Protein 3RIQ (pdb70)

Structure (mmCIF, N/CA/C/O backbone):
data_3RIQ
#
_entry.id   3RIQ
#
_cell.length_a   149.132
_cell.length_b   149.132
_cell.length_c   149.132
_cell.angle_alpha   90.00
_cell.angle_beta   90.00
_cell.angle_gamma   90.00
#
_symmetry.space_group_name_H-M   'I 21 3'
#
loop_
_entity.id
_entity.type
_entity.pdbx_description
1 polymer 'Tailspike protein'
2 non-polymer GLYCEROL
3 water water
#
loop_
_atom_site.group_PDB
_atom_site.id
_atom_site.type_symbol
_atom_site.label_atom_id
_atom_site.label_alt_id
_atom_site.label_comp_id
_atom_site.label_asym_id
_atom_site.label_entity_id
_atom_site.label_seq_id
_atom_site.pdbx_PDB_ins_code
_atom_site.Cartn_x
_atom_site.Cartn_y
_atom_site.Cartn_z
_atom_site.occupancy
_atom_site.B_iso_or_equiv
_atom_site.auth_seq_id
_atom_site.auth_comp_id
_atom_site.auth_asym_id
_atom_site.auth_atom_id
_atom_site.pdbx_PDB_model_num
ATOM 1 N N . PHE A 1 3 ? 51.794 -70.394 2.970 1.00 33.97 133 PHE A N 1
ATOM 2 C CA . PHE A 1 3 ? 53.040 -70.853 3.660 1.00 33.05 133 PHE A CA 1
ATOM 3 C C . PHE A 1 3 ? 53.564 -69.797 4.651 1.00 32.72 133 PHE A C 1
ATOM 4 O O . PHE A 1 3 ? 53.695 -68.608 4.319 1.00 33.27 133 PHE A O 1
ATOM 12 N N . ARG A 1 4 ? 53.838 -70.256 5.871 1.00 32.61 134 ARG A N 1
ATOM 13 C CA . ARG A 1 4 ? 54.462 -69.437 6.922 1.00 31.34 134 ARG A CA 1
ATOM 14 C C . ARG A 1 4 ? 55.695 -70.191 7.398 1.00 30.98 134 ARG A C 1
ATOM 15 O O . ARG A 1 4 ? 55.596 -71.377 7.809 1.00 31.37 134 ARG A O 1
ATOM 18 N N . SER A 1 5 ? 56.846 -69.517 7.340 1.00 29.62 135 SER A N 1
ATOM 19 C CA . SER A 1 5 ? 58.122 -70.091 7.817 1.00 29.07 135 SER A CA 1
ATOM 20 C C . SER A 1 5 ? 58.142 -70.099 9.344 1.00 27.70 135 SER A C 1
ATOM 21 O O . SER A 1 5 ? 57.230 -69.556 9.991 1.00 27.00 135 SER A O 1
ATOM 24 N N . GLU A 1 6 ? 59.183 -70.702 9.924 1.00 25.68 136 GLU A N 1
ATOM 25 C CA . GLU A 1 6 ? 59.310 -70.713 11.364 1.00 24.79 136 GLU A CA 1
ATOM 26 C C . GLU A 1 6 ? 59.472 -69.308 11.957 1.00 21.56 136 GLU A C 1
ATOM 27 O O . GLU A 1 6 ? 58.928 -69.018 13.009 1.00 21.48 136 GLU A O 1
ATOM 33 N N . ALA A 1 7 ? 60.196 -68.419 11.279 1.00 19.38 137 ALA A N 1
ATOM 34 C CA . ALA A 1 7 ? 60.304 -67.045 11.787 1.00 16.64 137 ALA A CA 1
ATOM 35 C C . ALA A 1 7 ? 58.929 -66.376 11.810 1.00 16.54 137 ALA A C 1
ATOM 36 O O . ALA A 1 7 ? 58.589 -65.658 12.758 1.00 16.02 137 ALA A O 1
ATOM 38 N N . ASP A 1 8 ? 58.136 -66.632 10.760 1.00 16.31 138 ASP A N 1
ATOM 39 C CA . ASP A 1 8 ? 56.790 -66.065 10.666 1.00 17.51 138 ASP A CA 1
ATOM 40 C C . ASP A 1 8 ? 55.935 -66.438 11.873 1.00 16.72 138 ASP A C 1
ATOM 41 O O . ASP A 1 8 ? 54.999 -65.699 12.243 1.00 18.11 138 ASP A O 1
ATOM 46 N N . LYS A 1 9 ? 56.213 -67.595 12.476 1.00 16.03 139 LYS A N 1
ATOM 47 C CA . LYS A 1 9 ? 55.402 -68.057 13.600 1.00 16.04 139 LYS A CA 1
ATOM 48 C C . LYS A 1 9 ? 55.877 -67.558 14.961 1.00 16.06 139 LYS A C 1
ATOM 49 O O . LYS A 1 9 ? 55.170 -67.720 15.945 1.00 18.07 139 LYS A O 1
ATOM 55 N N . LYS A 1 10 ? 57.053 -66.957 15.033 1.00 14.72 140 LYS A N 1
ATOM 56 C CA . LYS A 1 10 ? 57.555 -66.547 16.340 1.00 14.97 140 LYS A CA 1
ATOM 57 C C . LYS A 1 10 ? 57.743 -65.052 16.534 1.00 13.89 140 LYS A C 1
ATOM 58 O O . LYS A 1 10 ? 57.960 -64.622 17.666 1.00 14.02 140 LYS A O 1
ATOM 64 N N . PHE A 1 11 ? 57.664 -64.267 15.461 1.00 13.62 141 PHE A N 1
ATOM 65 C CA . PHE A 1 11 ? 57.936 -62.816 15.569 1.00 13.02 141 PHE A CA 1
ATOM 66 C C . PHE A 1 11 ? 56.722 -61.964 15.200 1.00 12.66 141 PHE A C 1
ATOM 67 O O . PHE A 1 11 ? 55.870 -62.352 14.368 1.00 13.43 141 PHE A O 1
ATOM 75 N N . LYS A 1 12 ? 56.609 -60.832 15.881 1.00 12.87 142 LYS A N 1
ATOM 76 C CA . LYS A 1 12 ? 55.527 -59.880 15.643 1.00 12.94 142 LYS A CA 1
ATOM 77 C C . LYS A 1 12 ? 55.641 -59.210 14.263 1.00 13.41 142 LYS A C 1
ATOM 78 O O . LYS A 1 12 ? 56.707 -58.734 13.904 1.00 13.75 142 LYS A O 1
ATOM 84 N N . TYR A 1 13 ? 54.549 -59.165 13.503 1.00 12.39 143 TYR A N 1
ATOM 85 C CA . TYR A 1 13 ? 54.528 -58.460 12.220 1.00 12.61 143 TYR A CA 1
ATOM 86 C C . TYR A 1 13 ? 54.420 -56.963 12.388 1.00 12.80 143 TYR A C 1
ATOM 87 O O . TYR A 1 13 ? 53.475 -56.454 13.028 1.00 13.54 143 TYR A O 1
ATOM 96 N N . SER A 1 14 ? 55.392 -56.256 11.805 1.00 12.62 144 SER A N 1
ATOM 97 C CA . SER A 1 14 ? 55.358 -54.802 11.744 1.00 12.45 144 SER A CA 1
ATOM 98 C C . SER A 1 14 ? 56.056 -54.372 10.473 1.00 13.07 144 SER A C 1
ATOM 99 O O . SER A 1 14 ? 57.091 -54.959 10.095 1.00 14.29 144 SER A O 1
ATOM 102 N N . VAL A 1 15 ? 55.480 -53.381 9.809 1.00 13.06 145 VAL A N 1
ATOM 103 C CA . VAL A 1 15 ? 56.175 -52.707 8.723 1.00 13.37 145 VAL A CA 1
ATOM 104 C C . VAL A 1 15 ? 56.465 -51.288 9.155 1.00 13.91 145 VAL A C 1
ATOM 105 O O . VAL A 1 15 ? 55.763 -50.748 10.028 1.00 14.62 145 VAL A O 1
ATOM 109 N N . LYS A 1 16 ? 57.478 -50.670 8.561 1.00 13.67 146 LYS A N 1
ATOM 110 C CA . LYS A 1 16 ? 57.839 -49.305 8.955 1.00 14.04 146 LYS A CA 1
ATOM 111 C C . LYS A 1 16 ? 57.862 -48.385 7.765 1.00 13.83 146 LYS A C 1
ATOM 112 O O . LYS A 1 16 ? 58.320 -48.766 6.670 1.00 13.90 146 LYS A O 1
ATOM 118 N N . LEU A 1 17 ? 57.404 -47.152 7.979 1.00 14.01 147 LEU A N 1
ATOM 119 C CA . LEU A 1 17 ? 57.266 -46.199 6.889 1.00 14.09 147 LEU A CA 1
ATOM 120 C C . LEU A 1 17 ? 58.571 -45.966 6.126 1.00 14.22 147 LEU A C 1
ATOM 121 O O . LEU A 1 17 ? 58.527 -45.760 4.907 1.00 15.69 147 LEU A O 1
ATOM 126 N N . SER A 1 18 ? 59.711 -45.970 6.831 1.00 14.13 148 SER A N 1
ATOM 127 C CA . SER A 1 18 ? 60.992 -45.667 6.180 1.00 13.99 148 SER A CA 1
ATOM 128 C C . SER A 1 18 ? 61.390 -46.696 5.113 1.00 15.34 148 SER A C 1
ATOM 129 O O . SER A 1 18 ? 62.301 -46.424 4.325 1.00 17.36 148 SER A O 1
ATOM 132 N N . ASP A 1 19 ? 60.692 -47.844 5.059 1.00 14.25 149 ASP A N 1
ATOM 133 C CA . ASP A 1 19 ? 60.951 -48.850 4.016 1.00 15.44 149 ASP A CA 1
ATOM 134 C C . ASP A 1 19 ? 60.201 -48.549 2.693 1.00 16.05 149 ASP A C 1
ATOM 135 O O . ASP A 1 19 ? 60.358 -49.283 1.713 1.00 17.08 149 ASP A O 1
ATOM 140 N N . TYR A 1 20 ? 59.375 -47.500 2.682 1.00 17.23 150 TYR A N 1
ATOM 141 C CA . TYR A 1 20 ? 58.485 -47.180 1.531 1.00 16.75 150 TYR A CA 1
ATOM 142 C C . TYR A 1 20 ? 58.587 -45.713 1.125 1.00 18.60 150 TYR A C 1
ATOM 143 O O . TYR A 1 20 ? 59.060 -44.866 1.896 1.00 19.82 150 TYR A O 1
ATOM 152 N N . MET A 1 21 ? 58.086 -45.410 -0.068 1.00 18.48 151 MET A N 1
ATOM 153 C CA . MET A 1 21 ? 58.014 -44.008 -0.490 1.00 20.06 151 MET A CA 1
ATOM 154 C C . MET A 1 21 ? 56.769 -43.314 0.041 1.00 18.84 151 MET A C 1
ATOM 155 O O . MET A 1 21 ? 56.808 -42.120 0.353 1.00 20.73 151 MET A O 1
ATOM 160 N N . THR A 1 22 ? 55.663 -44.054 0.153 1.00 17.23 152 THR A N 1
ATOM 161 C CA . THR A 1 22 ? 54.375 -43.446 0.524 1.00 15.81 152 THR A CA 1
ATOM 162 C C . THR A 1 22 ? 53.756 -44.189 1.701 1.00 15.04 152 THR A C 1
ATOM 163 O O . THR A 1 22 ? 54.033 -45.384 1.932 1.00 15.24 152 THR A O 1
ATOM 167 N N . LEU A 1 23 ? 52.837 -43.506 2.378 1.00 15.78 153 LEU A N 1
ATOM 168 C CA . LEU A 1 23 ? 52.050 -44.112 3.430 1.00 15.18 153 LEU A CA 1
ATOM 169 C C . LEU A 1 23 ? 51.134 -45.221 2.889 1.00 15.30 153 LEU A C 1
ATOM 170 O O . LEU A 1 23 ? 50.967 -46.258 3.541 1.00 14.21 153 LEU A O 1
ATOM 175 N N . GLN A 1 24 ? 50.606 -45.045 1.680 1.00 14.79 154 GLN A N 1
ATOM 176 C CA . GLN A 1 24 ? 49.808 -46.110 1.056 1.00 14.30 154 GLN A CA 1
ATOM 177 C C . GLN A 1 24 ? 50.637 -47.386 0.845 1.00 14.88 154 GLN A C 1
ATOM 178 O O . GLN A 1 24 ? 50.174 -48.498 1.159 1.00 14.22 154 GLN A O 1
ATOM 184 N N . GLU A 1 25 ? 51.869 -47.247 0.362 1.00 15.31 155 GLU A N 1
ATOM 185 C CA . GLU A 1 25 ? 52.698 -48.456 0.182 1.00 15.97 155 GLU A CA 1
ATOM 186 C C . GLU A 1 25 ? 52.923 -49.183 1.513 1.00 15.33 155 GLU A C 1
ATOM 187 O O . GLU A 1 25 ? 52.867 -50.414 1.587 1.00 15.13 155 GLU A O 1
ATOM 193 N N . ALA A 1 26 ? 53.136 -48.414 2.580 1.00 15.34 156 ALA A N 1
ATOM 194 C CA . ALA A 1 26 ? 53.323 -48.992 3.915 1.00 14.13 156 ALA A CA 1
ATOM 195 C C . ALA A 1 26 ? 52.022 -49.669 4.410 1.00 14.88 156 ALA A C 1
ATOM 196 O O . ALA A 1 26 ? 52.059 -50.790 4.929 1.00 13.45 156 ALA A O 1
ATOM 198 N N . ALA A 1 27 ? 50.879 -49.002 4.201 1.00 14.34 157 ALA A N 1
ATOM 199 C CA . ALA A 1 27 ? 49.589 -49.551 4.602 1.00 14.25 157 ALA A CA 1
ATOM 200 C C . ALA A 1 27 ? 49.281 -50.846 3.861 1.00 14.55 157 ALA A C 1
ATOM 201 O O . ALA A 1 27 ? 48.768 -51.794 4.477 1.00 14.70 157 ALA A O 1
ATOM 203 N N . THR A 1 28 ? 49.564 -50.878 2.545 1.00 13.58 158 THR A N 1
ATOM 204 C CA . THR A 1 28 ? 49.369 -52.094 1.745 1.00 14.91 158 THR A CA 1
ATOM 205 C C . THR A 1 28 ? 50.180 -53.265 2.299 1.00 14.53 158 THR A C 1
ATOM 206 O O . THR A 1 28 ? 49.654 -54.412 2.400 1.00 15.80 158 THR A O 1
ATOM 210 N N . ALA A 1 29 ? 51.427 -53.003 2.687 1.00 14.39 159 ALA A N 1
ATOM 211 C CA . ALA A 1 29 ? 52.317 -54.056 3.182 1.00 14.31 159 ALA A CA 1
ATOM 212 C C . ALA A 1 29 ? 51.923 -54.518 4.594 1.00 13.88 159 ALA A C 1
ATOM 213 O O . ALA A 1 29 ? 52.220 -55.643 4.969 1.00 15.19 159 ALA A O 1
ATOM 215 N N . ALA A 1 30 ? 51.275 -53.642 5.368 1.00 14.43 160 ALA A N 1
ATOM 216 C CA . ALA A 1 30 ? 50.990 -53.919 6.783 1.00 13.76 160 ALA A CA 1
ATOM 217 C C . ALA A 1 30 ? 50.062 -55.094 7.002 1.00 14.50 160 ALA A C 1
ATOM 218 O O . ALA A 1 30 ? 49.161 -55.350 6.210 1.00 14.62 160 ALA A O 1
ATOM 220 N N . VAL A 1 31 ? 50.311 -55.832 8.079 1.00 13.46 161 VAL A N 1
ATOM 221 C CA . VAL A 1 31 ? 49.474 -56.963 8.501 1.00 14.75 161 VAL A CA 1
ATOM 222 C C . VAL A 1 31 ? 48.913 -56.768 9.910 1.00 15.32 161 VAL A C 1
ATOM 223 O O . VAL A 1 31 ? 47.716 -56.977 10.173 1.00 16.43 161 VAL A O 1
ATOM 227 N N . ASP A 1 32 ? 49.790 -56.380 10.819 1.00 13.71 162 ASP A N 1
ATOM 228 C CA . ASP A 1 32 ? 49.444 -56.255 12.255 1.00 14.37 162 ASP A CA 1
ATOM 229 C C . ASP A 1 32 ? 49.795 -54.822 12.685 1.00 14.24 162 ASP A C 1
ATOM 230 O O . ASP A 1 32 ? 48.914 -54.020 12.965 1.00 14.67 162 ASP A O 1
ATOM 235 N N . SER A 1 33 ? 51.090 -54.512 12.727 1.00 14.03 163 SER A N 1
ATOM 236 C CA A SER A 1 33 ? 51.531 -53.180 13.128 0.50 14.13 163 SER A CA 1
ATOM 237 C CA B SER A 1 33 ? 51.576 -53.192 13.146 0.50 13.86 163 SER A CA 1
ATOM 238 C C . SER A 1 33 ? 52.158 -52.372 11.992 1.00 13.63 163 SER A C 1
ATOM 239 O O . SER A 1 33 ? 52.711 -52.932 11.048 1.00 13.03 163 SER A O 1
ATOM 244 N N . LEU A 1 34 ? 52.047 -51.048 12.101 1.00 12.25 164 LEU A N 1
ATOM 245 C CA . LEU A 1 34 ? 52.565 -50.091 11.132 1.00 12.38 164 LEU A CA 1
ATOM 246 C C . LEU A 1 34 ? 53.287 -49.035 11.948 1.00 12.74 164 LEU A C 1
ATOM 247 O O . LEU A 1 34 ? 52.649 -48.335 12.742 1.00 13.34 164 LEU A O 1
ATOM 252 N N . LEU A 1 35 ? 54.605 -48.960 11.803 1.00 13.04 165 LEU A N 1
ATOM 253 C CA . LEU A 1 35 ? 55.419 -48.008 12.568 1.00 12.68 165 LEU A CA 1
ATOM 254 C C . LEU A 1 35 ? 55.704 -46.758 11.741 1.00 13.61 165 LEU A C 1
ATOM 255 O O . LEU A 1 35 ? 56.241 -46.863 10.639 1.00 13.54 165 LEU A O 1
ATOM 260 N N . ILE A 1 36 ? 55.343 -45.589 12.265 1.00 12.82 166 ILE A N 1
ATOM 261 C CA . ILE A 1 36 ? 55.686 -44.311 11.585 1.00 13.20 166 ILE A CA 1
ATOM 262 C C . ILE A 1 36 ? 57.009 -43.858 12.203 1.00 13.97 166 ILE A C 1
ATOM 263 O O . ILE A 1 36 ? 57.025 -43.185 13.234 1.00 14.49 166 ILE A O 1
ATOM 268 N N . ASP A 1 37 ? 58.125 -44.269 11.577 1.00 14.31 167 ASP A N 1
ATOM 269 C CA . ASP A 1 37 ? 59.457 -44.041 12.158 1.00 15.18 167 ASP A CA 1
ATOM 270 C C . ASP A 1 37 ? 60.192 -42.822 11.595 1.00 15.49 167 ASP A C 1
ATOM 271 O O . ASP A 1 37 ? 61.269 -42.513 12.071 1.00 19.06 167 ASP A O 1
ATOM 276 N N . ILE A 1 38 ? 59.624 -42.156 10.591 1.00 15.08 168 ILE A N 1
ATOM 277 C CA A ILE A 1 38 ? 60.221 -40.947 10.020 0.50 15.60 168 ILE A CA 1
ATOM 278 C CA B ILE A 1 38 ? 60.221 -40.988 9.921 0.50 15.06 168 ILE A CA 1
ATOM 279 C C . ILE A 1 38 ? 59.090 -39.994 9.671 1.00 14.99 168 ILE A C 1
ATOM 280 O O . ILE A 1 38 ? 57.950 -40.413 9.430 1.00 15.41 168 ILE A O 1
ATOM 289 N N . ASP A 1 39 ? 59.387 -38.694 9.709 1.00 14.36 169 ASP A N 1
ATOM 290 C CA . ASP A 1 39 ? 58.358 -37.693 9.395 1.00 14.43 169 ASP A CA 1
ATOM 291 C C . ASP A 1 39 ? 57.854 -37.930 7.956 1.00 15.18 169 ASP A C 1
ATOM 292 O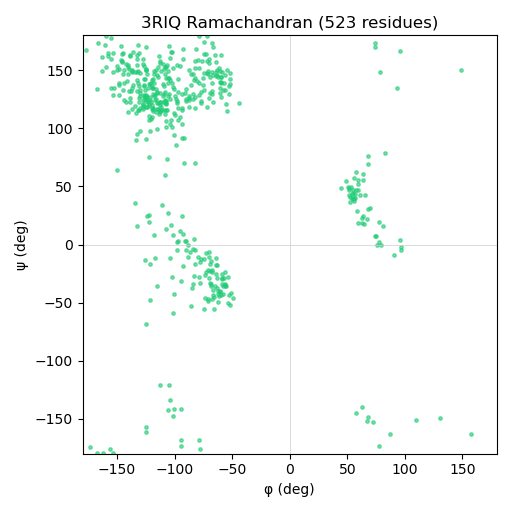 O . ASP A 1 39 ? 58.626 -38.323 7.066 1.00 15.75 169 ASP A O 1
ATOM 297 N N . TYR A 1 40 ? 56.567 -37.700 7.743 1.00 14.27 170 TYR A N 1
ATOM 298 C CA . TYR A 1 40 ? 55.940 -37.955 6.468 1.00 14.17 170 TYR A CA 1
ATOM 299 C C . TYR A 1 40 ? 55.299 -36.685 5.939 1.00 13.48 170 TYR A C 1
ATOM 300 O O . TYR A 1 40 ? 54.425 -36.101 6.590 1.00 14.30 170 TYR A O 1
ATOM 309 N N . ASN A 1 41 ? 55.741 -36.265 4.756 1.00 14.20 171 ASN A N 1
ATOM 310 C CA . ASN A 1 41 ? 55.214 -35.076 4.098 1.00 14.73 171 ASN A CA 1
ATOM 311 C C . ASN A 1 41 ? 54.097 -35.467 3.153 1.00 14.52 171 ASN A C 1
ATOM 312 O O . ASN A 1 41 ? 54.351 -36.019 2.051 1.00 15.86 171 ASN A O 1
ATOM 317 N N . PHE A 1 42 ? 52.856 -35.216 3.589 1.00 13.81 172 PHE A N 1
ATOM 318 C CA . PHE A 1 42 ? 51.679 -35.565 2.769 1.00 13.89 172 PHE A CA 1
ATOM 319 C C . PHE A 1 42 ? 51.244 -34.420 1.904 1.00 14.80 172 PHE A C 1
ATOM 320 O O . PHE A 1 42 ? 51.583 -33.251 2.177 1.00 15.16 172 PHE A O 1
ATOM 328 N N . ILE A 1 43 ? 50.500 -34.765 0.857 1.00 14.82 173 ILE A N 1
ATOM 329 C CA . ILE A 1 43 ? 49.988 -33.758 -0.091 1.00 13.68 173 ILE A CA 1
ATOM 330 C C . ILE A 1 43 ? 48.502 -33.579 0.194 1.00 14.20 173 ILE A C 1
ATOM 331 O O . ILE A 1 43 ? 47.838 -34.552 0.539 1.00 13.81 173 ILE A O 1
ATOM 336 N N . ASP A 1 44 ? 48.001 -32.350 0.071 1.00 14.44 174 ASP A N 1
ATOM 337 C CA . ASP A 1 44 ? 46.585 -32.072 0.306 1.00 13.69 174 ASP A CA 1
ATOM 338 C C . ASP A 1 44 ? 45.690 -32.961 -0.567 1.00 13.84 174 ASP A C 1
ATOM 339 O O . ASP A 1 44 ? 45.809 -32.955 -1.812 1.00 14.93 174 ASP A O 1
ATOM 344 N N . GLY A 1 45 ? 44.829 -33.756 0.081 1.00 13.69 175 GLY A N 1
ATOM 345 C CA . GLY A 1 45 ? 43.930 -34.638 -0.624 1.00 13.93 175 GLY A CA 1
ATOM 346 C C . GLY A 1 45 ? 44.436 -36.062 -0.738 1.00 13.82 175 GLY A C 1
ATOM 347 O O . GLY A 1 45 ? 43.739 -36.920 -1.283 1.00 14.86 175 GLY A O 1
ATOM 348 N N . GLU A 1 46 ? 45.643 -36.313 -0.234 1.00 13.75 176 GLU A N 1
ATOM 349 C CA . GLU A 1 46 ? 46.212 -37.660 -0.231 1.00 13.50 176 GLU A CA 1
ATOM 350 C C . GLU A 1 46 ? 45.266 -38.620 0.489 1.00 13.93 176 GLU A C 1
ATOM 351 O O . GLU A 1 46 ? 44.588 -38.242 1.458 1.00 13.66 176 GLU A O 1
ATOM 357 N N . ALA A 1 47 ? 45.214 -39.861 0.022 1.00 13.67 177 ALA A N 1
ATOM 358 C CA . ALA A 1 47 ? 44.369 -40.860 0.652 1.00 14.45 177 ALA A CA 1
ATOM 359 C C . ALA A 1 47 ? 45.182 -42.121 0.922 1.00 15.80 177 ALA A C 1
ATOM 360 O O . ALA A 1 47 ? 46.110 -42.487 0.154 1.00 18.80 177 ALA A O 1
ATOM 362 N N . VAL A 1 48 ? 44.831 -42.793 2.006 1.00 14.50 178 VAL A N 1
ATOM 363 C CA . VAL A 1 48 ? 45.448 -44.061 2.415 1.00 14.56 178 VAL A CA 1
ATOM 364 C C . VAL A 1 48 ? 44.323 -45.054 2.640 1.00 13.94 178 VAL A C 1
ATOM 365 O O . VAL A 1 48 ? 43.413 -44.806 3.469 1.00 13.75 178 VAL A O 1
ATOM 369 N N . ASP A 1 49 ? 44.377 -46.154 1.882 1.00 14.01 179 ASP A N 1
ATOM 370 C CA . ASP A 1 49 ? 43.394 -47.227 1.979 1.00 14.59 179 ASP A CA 1
ATOM 371 C C . ASP A 1 49 ? 43.997 -48.361 2.814 1.00 14.39 179 ASP A C 1
ATOM 372 O O . ASP A 1 49 ? 44.976 -48.982 2.394 1.00 14.85 179 ASP A O 1
ATOM 377 N N . PHE A 1 50 ? 43.427 -48.596 4.003 1.00 13.27 180 PHE A N 1
ATOM 378 C CA . PHE A 1 50 ? 43.960 -49.603 4.942 1.00 13.17 180 PHE A CA 1
ATOM 379 C C . PHE A 1 50 ? 43.371 -50.989 4.759 1.00 13.67 180 PHE A C 1
ATOM 380 O O . PHE A 1 50 ? 43.652 -51.901 5.552 1.00 14.33 180 PHE A O 1
ATOM 388 N N . GLY A 1 51 ? 42.510 -51.146 3.757 1.00 14.17 181 GLY A N 1
ATOM 389 C CA . GLY A 1 51 ? 42.033 -52.460 3.330 1.00 14.99 181 GLY A CA 1
ATOM 390 C C . GLY A 1 51 ? 41.216 -53.239 4.354 1.00 14.35 181 GLY A C 1
ATOM 391 O O . GLY A 1 51 ? 41.144 -54.468 4.279 1.00 16.30 181 GLY A O 1
ATOM 392 N N . GLY A 1 52 ? 40.591 -52.531 5.299 1.00 14.23 182 GLY A N 1
ATOM 393 C CA . GLY A 1 52 ? 39.811 -53.158 6.352 1.00 15.04 182 GLY A CA 1
ATOM 394 C C . GLY A 1 52 ? 40.639 -53.805 7.423 1.00 14.37 182 GLY A C 1
ATOM 395 O O . GLY A 1 52 ? 40.098 -54.487 8.283 1.00 15.65 182 GLY A O 1
ATOM 396 N N . LYS A 1 53 ? 41.953 -53.604 7.384 1.00 13.92 183 LYS A N 1
ATOM 397 C CA . LYS A 1 53 ? 42.833 -54.296 8.340 1.00 13.67 183 LYS A CA 1
ATOM 398 C C . LYS A 1 53 ? 42.728 -53.695 9.739 1.00 13.62 183 LYS A C 1
ATOM 399 O O . LYS A 1 53 ? 42.522 -52.476 9.912 1.00 14.66 183 LYS A O 1
ATOM 405 N N . VAL A 1 54 ? 42.889 -54.557 10.734 1.00 13.36 184 VAL A N 1
ATOM 406 C CA . VAL A 1 54 ? 42.849 -54.173 12.152 1.00 13.35 184 VAL A CA 1
ATOM 407 C C . VAL A 1 54 ? 44.288 -53.863 12.571 1.00 13.04 184 VAL A C 1
ATOM 408 O O . VAL A 1 54 ? 45.059 -54.768 12.962 1.00 13.94 184 VAL A O 1
ATOM 412 N N . LEU A 1 55 ? 44.664 -52.592 12.438 1.00 12.59 185 LEU A N 1
ATOM 413 C CA . LEU A 1 55 ? 46.073 -52.216 12.596 1.00 12.84 185 LEU A CA 1
ATOM 414 C C . LEU A 1 55 ? 46.377 -51.519 13.889 1.00 12.46 185 LEU A C 1
ATOM 415 O O . LEU A 1 55 ? 45.525 -50.841 14.463 1.00 13.71 185 LEU A O 1
ATOM 420 N N . THR A 1 56 ? 47.603 -51.723 14.365 1.00 13.16 186 THR A N 1
ATOM 421 C CA . THR A 1 56 ? 48.183 -50.877 15.398 1.00 13.16 186 THR A CA 1
ATOM 422 C C . THR A 1 56 ? 49.088 -49.897 14.691 1.00 12.42 186 THR A C 1
ATOM 423 O O . THR A 1 56 ? 50.091 -50.312 14.099 1.00 14.03 186 THR A O 1
ATOM 427 N N . ILE A 1 57 ? 48.723 -48.610 14.679 1.00 11.76 187 ILE A N 1
ATOM 428 C CA . ILE A 1 57 ? 49.531 -47.595 13.965 1.00 11.92 187 ILE A CA 1
ATOM 429 C C . ILE A 1 57 ? 50.348 -46.841 15.018 1.00 11.85 187 ILE A C 1
ATOM 430 O O . ILE A 1 57 ? 49.806 -46.004 15.775 1.00 13.36 187 ILE A O 1
ATOM 435 N N . GLU A 1 58 ? 51.624 -47.201 15.124 1.00 12.27 188 GLU A N 1
ATOM 436 C CA . GLU A 1 58 ? 52.475 -46.709 16.208 1.00 12.75 188 GLU A CA 1
ATOM 437 C C . GLU A 1 58 ? 53.240 -45.501 15.699 1.00 12.28 188 GLU A C 1
ATOM 438 O O . GLU A 1 58 ? 54.104 -45.642 14.830 1.00 12.61 188 GLU A O 1
ATOM 444 N N . CYS A 1 59 ? 52.920 -44.299 16.181 1.00 11.64 189 CYS A N 1
ATOM 445 C CA . CYS A 1 59 ? 53.539 -43.088 15.598 1.00 12.82 189 CYS A CA 1
ATOM 446 C C . CYS A 1 59 ? 54.726 -42.609 16.417 1.00 12.77 189 CYS A C 1
ATOM 447 O O . CYS A 1 59 ? 54.609 -42.335 17.641 1.00 13.76 189 CYS A O 1
ATOM 450 N N . LYS A 1 60 ? 55.886 -42.543 15.757 1.00 13.11 190 LYS A N 1
ATOM 451 C CA . 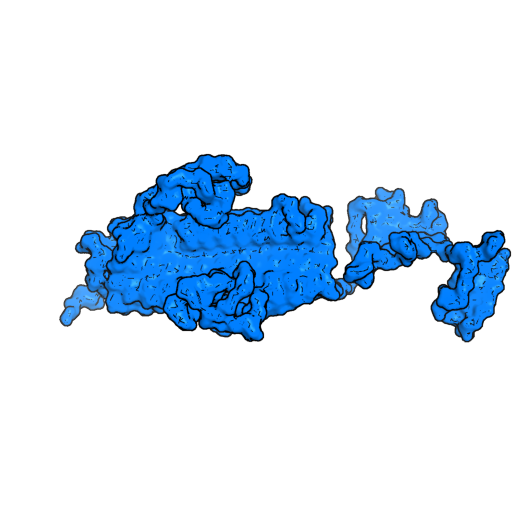LYS A 1 60 ? 57.108 -42.029 16.397 1.00 12.91 190 LYS A CA 1
ATOM 452 C C . LYS A 1 60 ? 57.695 -40.881 15.592 1.00 13.87 190 LYS A C 1
ATOM 453 O O . LYS A 1 60 ? 58.899 -40.597 15.687 1.00 16.47 190 LYS A O 1
ATOM 459 N N . ALA A 1 61 ? 56.837 -40.216 14.828 1.00 13.37 191 ALA A N 1
ATOM 460 C CA . ALA A 1 61 ? 57.229 -39.088 13.979 1.00 13.24 191 ALA A CA 1
ATOM 461 C C . ALA A 1 61 ? 55.944 -38.403 13.528 1.00 13.28 191 ALA A C 1
ATOM 462 O O . ALA A 1 61 ? 54.863 -38.832 13.948 1.00 15.15 191 ALA A O 1
ATOM 464 N N . LYS A 1 62 ? 56.030 -37.340 12.726 1.00 12.85 192 LYS A N 1
ATOM 465 C CA . LYS A 1 62 ? 54.878 -36.494 12.436 1.00 13.26 192 LYS A CA 1
ATOM 466 C C . LYS A 1 62 ? 54.355 -36.670 11.031 1.00 13.05 192 LYS A C 1
ATOM 467 O O . LYS A 1 62 ? 55.120 -37.009 10.121 1.00 14.49 192 LYS A O 1
ATOM 473 N N . PHE A 1 63 ? 53.056 -36.410 10.858 1.00 11.72 193 PHE A N 1
ATOM 474 C CA . PHE A 1 63 ? 52.469 -36.188 9.530 1.00 11.71 193 PHE A CA 1
ATOM 475 C C . PHE A 1 63 ? 52.448 -34.681 9.239 1.00 12.05 193 PHE A C 1
ATOM 476 O O . PHE A 1 63 ? 51.758 -33.921 9.949 1.00 14.06 193 PHE A O 1
ATOM 484 N N . ILE A 1 64 ? 53.173 -34.259 8.200 1.00 12.70 194 ILE A N 1
ATOM 485 C CA . ILE A 1 64 ? 53.391 -32.848 7.917 1.00 13.33 194 ILE A CA 1
ATOM 486 C C . ILE A 1 64 ? 52.769 -32.458 6.592 1.00 12.48 194 ILE A C 1
ATOM 487 O O . ILE A 1 64 ? 53.048 -33.095 5.578 1.00 13.63 194 ILE A O 1
ATOM 492 N N . GLY A 1 65 ? 51.908 -31.441 6.568 1.00 12.90 195 GLY A N 1
ATOM 493 C CA . GLY A 1 65 ? 51.299 -31.027 5.303 1.00 13.71 195 GLY A CA 1
ATOM 494 C C . GLY A 1 65 ? 50.429 -29.817 5.505 1.00 14.10 195 GLY A C 1
ATOM 495 O O . GLY A 1 65 ? 50.104 -29.476 6.632 1.00 15.20 195 GLY A O 1
ATOM 496 N N . ASP A 1 66 ? 50.040 -29.193 4.390 1.00 14.26 196 ASP A N 1
ATOM 497 C CA . ASP A 1 66 ? 48.971 -28.199 4.380 1.00 15.92 196 ASP A CA 1
ATOM 498 C C . ASP A 1 66 ? 47.761 -28.836 3.718 1.00 15.90 196 ASP A C 1
ATOM 499 O O . ASP A 1 66 ? 47.847 -29.274 2.562 1.00 20.64 196 ASP A O 1
ATOM 504 N N . GLY A 1 67 ? 46.640 -28.899 4.413 1.00 15.00 197 GLY A N 1
ATOM 505 C CA . GLY A 1 67 ? 45.443 -29.527 3.876 1.00 14.28 197 GLY A CA 1
ATOM 506 C C . GLY A 1 67 ? 45.124 -30.854 4.578 1.00 13.45 197 GLY A C 1
ATOM 507 O O . GLY A 1 67 ? 45.448 -31.053 5.753 1.00 14.21 197 GLY A O 1
ATOM 508 N N . VAL A 1 68 ? 44.477 -31.760 3.840 1.00 13.02 198 VAL A N 1
ATOM 509 C CA . VAL A 1 68 ? 43.897 -32.959 4.427 1.00 13.51 198 VAL A CA 1
ATOM 510 C C . VAL A 1 68 ? 44.635 -34.243 4.033 1.00 13.42 198 VAL A C 1
ATOM 511 O O . VAL A 1 68 ? 45.001 -34.434 2.864 1.00 13.94 198 VAL A O 1
ATOM 515 N N . LEU A 1 69 ? 44.817 -35.125 5.010 1.00 12.83 199 LEU A N 1
ATOM 516 C CA . LEU A 1 69 ? 45.292 -36.505 4.766 1.00 12.75 199 LEU A CA 1
ATOM 517 C C . LEU A 1 69 ? 44.103 -37.434 5.112 1.00 12.92 199 LEU A C 1
ATOM 518 O O . LEU A 1 69 ? 43.655 -37.478 6.271 1.00 13.82 199 LEU A O 1
ATOM 523 N N . ASN A 1 70 ? 43.570 -38.149 4.121 1.00 12.29 200 ASN A N 1
ATOM 524 C CA . ASN A 1 70 ? 42.401 -39.062 4.318 1.00 12.23 200 ASN A CA 1
ATOM 525 C C . ASN A 1 70 ? 42.836 -40.471 4.658 1.00 12.30 200 ASN A C 1
ATOM 526 O O . ASN A 1 70 ? 43.690 -41.068 3.965 1.00 12.87 200 ASN A O 1
ATOM 531 N N . TRP A 1 71 ? 42.246 -41.025 5.717 1.00 12.19 201 TRP A N 1
ATOM 532 C CA . TRP A 1 71 ? 42.454 -42.420 6.102 1.00 12.23 201 TRP A CA 1
ATOM 533 C C . TRP A 1 71 ? 41.155 -43.177 5.910 1.00 12.64 201 TRP A C 1
ATOM 534 O O . TRP A 1 71 ? 40.144 -42.919 6.606 1.00 13.84 201 TRP A O 1
ATOM 545 N N . ASN A 1 72 ? 41.191 -44.131 4.977 1.00 12.80 202 ASN A N 1
ATOM 546 C CA . ASN A 1 72 ? 39.980 -44.851 4.525 1.00 12.58 202 ASN A CA 1
ATOM 547 C C . ASN A 1 72 ? 40.108 -46.335 4.827 1.00 13.42 202 ASN A C 1
ATOM 548 O O . ASN A 1 72 ? 41.211 -46.876 4.856 1.00 13.77 202 ASN A O 1
ATOM 553 N N . ASN A 1 73 ? 38.981 -46.981 5.071 1.00 12.65 203 ASN A N 1
ATOM 554 C CA . ASN A 1 73 ? 38.922 -48.424 5.329 1.00 13.49 203 ASN A CA 1
ATOM 555 C C . ASN A 1 73 ? 39.820 -48.904 6.464 1.00 13.73 203 ASN A C 1
ATOM 556 O O . ASN A 1 73 ? 40.381 -49.983 6.404 1.00 14.91 203 ASN A O 1
ATOM 561 N N . LEU A 1 74 ? 39.905 -48.130 7.528 1.00 13.31 204 LEU A N 1
ATOM 562 C CA . LEU A 1 74 ? 40.650 -48.594 8.677 1.00 13.50 204 LEU A CA 1
ATOM 563 C C . LEU A 1 74 ? 39.771 -49.561 9.420 1.00 13.47 204 LEU A C 1
ATOM 564 O O . LEU A 1 74 ? 38.614 -49.239 9.695 1.00 14.42 204 LEU A O 1
ATOM 569 N N . GLY A 1 75 ? 40.278 -50.751 9.732 1.00 13.00 205 GLY A N 1
ATOM 570 C CA . GLY A 1 75 ? 39.436 -51.816 10.293 1.00 13.58 205 GLY A CA 1
ATOM 571 C C . GLY A 1 75 ? 38.959 -51.529 11.711 1.00 14.02 205 GLY A C 1
ATOM 572 O O . GLY A 1 75 ? 39.698 -50.973 12.512 1.00 13.31 205 GLY A O 1
ATOM 573 N N . SER A 1 76 ? 37.733 -51.947 12.023 1.00 13.71 206 SER A N 1
ATOM 574 C CA . SER A 1 76 ? 37.200 -51.822 13.392 1.00 14.34 206 SER A CA 1
ATOM 575 C C . SER A 1 76 ? 38.101 -52.519 14.415 1.00 13.68 206 SER A C 1
ATOM 576 O O . SER A 1 76 ? 38.560 -53.656 14.184 1.00 14.47 206 SER A O 1
ATOM 579 N N . GLY A 1 77 ? 38.396 -51.811 15.520 1.00 14.24 207 GLY A N 1
ATOM 580 C CA . GLY A 1 77 ? 39.302 -52.345 16.527 1.00 13.79 207 GLY A CA 1
ATOM 581 C C . GLY A 1 77 ? 40.744 -51.860 16.386 1.00 12.90 207 GLY A C 1
ATOM 582 O O . GLY A 1 77 ? 41.590 -52.211 17.221 1.00 14.04 207 GLY A O 1
ATOM 583 N N . SER A 1 78 ? 41.050 -51.091 15.331 1.00 12.52 208 SER A N 1
ATOM 584 C CA . SER A 1 78 ? 42.389 -50.481 15.176 1.00 11.78 208 SER A CA 1
ATOM 585 C C . SER A 1 78 ? 42.676 -49.471 16.296 1.00 11.54 208 SER A C 1
ATOM 586 O O . SER A 1 78 ? 41.751 -48.944 16.963 1.00 12.34 208 SER A O 1
ATOM 589 N N . LYS A 1 79 ? 43.965 -49.245 16.525 1.00 12.41 209 LYS A N 1
ATOM 590 C CA . LYS A 1 79 ? 44.415 -48.240 17.475 1.00 11.61 209 LYS A CA 1
ATOM 591 C C . LYS A 1 79 ? 45.484 -47.374 16.836 1.00 11.99 209 LYS A C 1
ATOM 592 O O . LYS A 1 79 ? 46.347 -47.910 16.119 1.00 12.59 209 LYS A O 1
ATOM 598 N N . VAL A 1 80 ? 45.432 -46.065 17.086 1.00 10.64 210 VAL A N 1
ATOM 599 C CA . VAL A 1 80 ? 46.393 -45.118 16.530 1.00 11.18 210 VAL A CA 1
ATOM 600 C C . VAL A 1 80 ? 47.091 -44.440 17.706 1.00 10.52 210 VAL A C 1
ATOM 601 O O . VAL A 1 80 ? 46.446 -43.760 18.551 1.00 11.48 210 VAL A O 1
ATOM 605 N N . ILE A 1 81 ? 48.400 -44.662 17.803 1.00 11.77 211 ILE A N 1
ATOM 606 C CA . ILE A 1 81 ? 49.154 -44.337 19.023 1.00 11.41 211 ILE A CA 1
ATOM 607 C C . ILE A 1 81 ? 50.045 -43.119 18.794 1.00 12.01 211 ILE A C 1
ATOM 608 O O . ILE A 1 81 ? 50.959 -43.132 17.952 1.00 11.86 211 ILE A O 1
ATOM 613 N N . SER A 1 82 ? 49.731 -42.058 19.526 1.00 11.15 212 SER A N 1
ATOM 614 C CA . SER A 1 82 ? 50.478 -40.795 19.505 1.00 11.53 212 SER A CA 1
ATOM 615 C C . SER A 1 82 ? 50.723 -40.185 18.123 1.00 11.30 212 SER A C 1
ATOM 616 O O . SER A 1 82 ? 51.811 -39.728 17.848 1.00 12.01 212 SER A O 1
ATOM 619 N N . PRO A 1 83 ? 49.699 -40.075 17.289 1.00 10.91 213 PRO A N 1
ATOM 620 C CA . PRO A 1 83 ? 49.930 -39.351 16.046 1.00 11.59 213 PRO A CA 1
ATOM 621 C C . PRO A 1 83 ? 50.120 -37.866 16.302 1.00 11.85 213 PRO A C 1
ATOM 622 O O . PRO A 1 83 ? 49.737 -37.357 17.350 1.00 12.40 213 PRO A O 1
ATOM 626 N N . HIS A 1 84 ? 50.736 -37.201 15.331 1.00 12.39 214 HIS A N 1
ATOM 627 C CA . HIS A 1 84 ? 50.986 -35.758 15.406 1.00 11.69 214 HIS A CA 1
ATOM 628 C C . HIS A 1 84 ? 50.771 -35.108 14.042 1.00 12.23 214 HIS A C 1
ATOM 629 O O . HIS A 1 84 ? 51.508 -35.393 13.114 1.00 13.63 214 HIS A O 1
ATOM 636 N N . MET A 1 85 ? 49.761 -34.262 13.932 1.00 11.33 215 MET A N 1
ATOM 637 C CA . MET A 1 85 ? 49.473 -33.517 12.714 1.00 11.98 215 MET A CA 1
ATOM 638 C C . MET A 1 85 ? 50.137 -32.147 12.777 1.00 12.14 215 MET A C 1
ATOM 639 O O . MET A 1 85 ? 49.791 -31.339 13.619 1.00 13.22 215 MET A O 1
ATOM 644 N N . HIS A 1 86 ? 51.087 -31.893 11.881 1.00 12.92 216 HIS A N 1
ATOM 645 C CA . HIS A 1 86 ? 51.857 -30.652 11.877 1.00 12.85 216 HIS A CA 1
ATOM 646 C C . HIS A 1 86 ? 51.705 -29.889 10.546 1.00 12.96 216 HIS A C 1
ATOM 647 O O . HIS A 1 86 ? 51.925 -30.440 9.484 1.00 13.03 216 HIS A O 1
ATOM 654 N N . THR A 1 87 ? 51.342 -28.625 10.607 1.00 12.83 217 THR A N 1
ATOM 655 C CA . THR A 1 87 ? 51.289 -27.800 9.409 1.00 13.85 217 THR A CA 1
ATOM 656 C C . THR A 1 87 ? 52.625 -27.786 8.626 1.00 13.86 217 THR A C 1
ATOM 657 O O . THR A 1 87 ? 53.724 -27.910 9.224 1.00 14.82 217 THR A O 1
ATOM 661 N N . LYS A 1 88 ? 52.554 -27.621 7.311 1.00 14.74 218 LYS A N 1
ATOM 662 C CA . LYS A 1 88 ? 53.772 -27.414 6.533 1.00 15.16 218 LYS A CA 1
ATOM 663 C C . LYS A 1 88 ? 54.140 -25.913 6.527 1.00 15.81 218 LYS A C 1
ATOM 664 O O . LYS A 1 88 ? 55.245 -25.526 6.912 1.00 17.07 218 LYS A O 1
ATOM 670 N N . THR A 1 89 ? 53.186 -25.078 6.150 1.00 16.90 219 THR A N 1
ATOM 671 C CA . THR A 1 89 ? 53.351 -23.619 6.137 1.00 17.67 219 THR A CA 1
ATOM 672 C C . THR A 1 89 ? 53.025 -23.046 7.517 1.00 16.86 219 THR A C 1
ATOM 673 O O . THR A 1 89 ? 52.068 -23.468 8.139 1.00 15.97 219 THR A O 1
ATOM 677 N N . THR A 1 90 ? 53.834 -22.104 8.004 1.00 17.37 220 THR A N 1
ATOM 678 C CA . THR A 1 90 ? 53.570 -21.447 9.273 1.00 17.15 220 THR A CA 1
ATOM 679 C C . THR A 1 90 ? 52.451 -20.419 9.056 1.00 17.72 220 THR A C 1
ATOM 680 O O . THR A 1 90 ? 52.581 -19.543 8.194 1.00 18.06 220 THR A O 1
ATOM 684 N N . PRO A 1 91 ? 51.334 -20.548 9.802 1.00 17.11 221 PRO A N 1
ATOM 685 C CA . PRO A 1 91 ? 50.219 -19.655 9.541 1.00 17.30 221 PRO A CA 1
ATOM 686 C C . PRO A 1 91 ? 50.383 -18.311 10.229 1.00 17.35 221 PRO A C 1
ATOM 687 O O . PRO A 1 91 ? 51.070 -18.231 11.256 1.00 18.31 221 PRO A O 1
ATOM 691 N N . TYR A 1 92 ? 49.788 -17.268 9.651 1.00 17.32 222 TYR A N 1
ATOM 692 C CA . TYR A 1 92 ? 49.522 -16.044 10.401 1.00 17.38 222 TYR A CA 1
ATOM 693 C C . TYR A 1 92 ? 48.443 -16.354 11.427 1.00 17.27 222 TYR A C 1
ATOM 694 O O . TYR A 1 92 ? 47.415 -16.959 11.088 1.00 17.55 222 TYR A O 1
ATOM 703 N N . THR A 1 93 ? 48.686 -15.968 12.685 1.00 16.74 223 THR A N 1
ATOM 704 C CA . THR A 1 93 ? 47.673 -16.126 13.722 1.00 16.25 223 THR A CA 1
ATOM 705 C C . THR A 1 93 ? 47.378 -14.816 14.400 1.00 15.81 223 THR A C 1
ATOM 706 O O . THR A 1 93 ? 48.248 -13.933 14.477 1.00 15.70 223 THR A O 1
ATOM 710 N N . VAL A 1 94 ? 46.142 -14.677 14.877 1.00 15.67 224 VAL A N 1
ATOM 711 C CA . VAL A 1 94 ? 45.761 -13.555 15.778 1.00 16.32 224 VAL A CA 1
ATOM 712 C C . VAL A 1 94 ? 45.984 -13.961 17.243 1.00 15.79 224 VAL A C 1
ATOM 713 O O . VAL A 1 94 ? 45.659 -15.097 17.614 1.00 15.47 224 VAL A O 1
ATOM 717 N N . TYR A 1 95 ? 46.610 -13.084 18.036 1.00 14.64 225 TYR A N 1
ATOM 718 C CA . TYR A 1 95 ? 46.921 -13.371 19.429 1.00 14.88 225 TYR A CA 1
ATOM 719 C C . TYR A 1 95 ? 46.274 -12.319 20.302 1.00 14.62 225 TYR A C 1
ATOM 720 O O . TYR A 1 95 ? 46.703 -11.156 20.318 1.00 15.84 225 TYR A O 1
ATOM 729 N N . ARG A 1 96 ? 45.218 -12.708 21.009 1.00 14.74 226 ARG A N 1
ATOM 730 C CA . ARG A 1 96 ? 44.335 -11.699 21.652 1.00 14.62 226 ARG A CA 1
ATOM 731 C C . ARG A 1 96 ? 44.699 -11.370 23.110 1.00 15.03 226 ARG A C 1
ATOM 732 O O . ARG A 1 96 ? 43.828 -10.954 23.873 1.00 15.64 226 ARG A O 1
ATOM 740 N N . PHE A 1 97 ? 45.963 -11.570 23.491 1.00 14.98 227 PHE A N 1
ATOM 741 C CA . PHE A 1 97 ? 46.387 -11.441 24.895 1.00 15.69 227 PHE A CA 1
ATOM 742 C C . PHE A 1 97 ? 47.634 -10.588 25.048 1.00 16.57 227 PHE A C 1
ATOM 743 O O . PHE A 1 97 ? 48.485 -10.531 24.169 1.00 17.22 227 PHE A O 1
ATOM 751 N N . ASP A 1 98 ? 47.724 -9.906 26.180 1.00 17.27 228 ASP A N 1
ATOM 752 C CA . ASP A 1 98 ? 48.896 -9.074 26.467 1.00 18.39 228 ASP A CA 1
ATOM 753 C C . ASP A 1 98 ? 49.921 -9.858 27.285 1.00 18.31 228 ASP A C 1
ATOM 754 O O . ASP A 1 98 ? 49.753 -11.071 27.539 1.00 18.29 228 ASP A O 1
ATOM 759 N N . ASP A 1 99 ? 50.968 -9.161 27.724 1.00 20.16 229 ASP A N 1
ATOM 760 C CA . ASP A 1 99 ? 52.066 -9.794 28.431 1.00 22.10 229 ASP A CA 1
ATOM 761 C C . ASP A 1 99 ? 51.705 -10.266 29.827 1.00 21.80 229 ASP A C 1
ATOM 762 O O . ASP A 1 99 ? 52.498 -10.998 30.442 1.00 24.50 229 ASP A O 1
ATOM 767 N N . ASN A 1 100 ? 50.536 -9.864 30.336 1.00 20.85 230 ASN A N 1
ATOM 768 C CA . ASN A 1 100 ? 50.031 -10.382 31.620 1.00 19.67 230 ASN A CA 1
ATOM 769 C C . ASN A 1 100 ? 49.032 -11.510 31.410 1.00 18.78 230 ASN A C 1
ATOM 770 O O . ASN A 1 100 ? 48.462 -12.000 32.374 1.00 18.64 230 ASN A O 1
ATOM 775 N N . GLY A 1 101 ? 48.794 -11.893 30.158 1.00 16.57 231 GLY A N 1
ATOM 776 C CA . GLY A 1 101 ? 47.793 -12.919 29.863 1.00 16.13 231 GLY A CA 1
ATOM 777 C C . GLY A 1 101 ? 46.347 -12.420 29.926 1.00 15.83 231 GLY A C 1
ATOM 778 O O . GLY A 1 101 ? 45.397 -13.244 30.056 1.00 15.88 231 GLY A O 1
ATOM 779 N N . ASN A 1 102 ? 46.158 -11.096 29.830 1.00 15.27 232 ASN A N 1
ATOM 780 C CA . ASN A 1 102 ? 44.799 -10.510 29.787 1.00 15.32 232 ASN A CA 1
ATOM 781 C C . ASN A 1 102 ? 44.329 -10.194 28.368 1.00 15.13 232 ASN A C 1
ATOM 782 O O . ASN A 1 102 ? 45.154 -9.972 27.466 1.00 16.31 232 ASN A O 1
ATOM 787 N N . TRP A 1 103 ? 43.013 -10.167 28.166 1.00 14.77 233 TRP A N 1
ATOM 788 C CA . TRP A 1 103 ? 42.456 -9.848 26.845 1.00 15.63 233 TRP A CA 1
ATOM 789 C C . TRP A 1 103 ? 42.934 -8.497 26.348 1.00 16.27 233 TRP A C 1
ATOM 790 O O . TRP A 1 103 ? 42.979 -7.503 27.116 1.00 16.39 233 TRP A O 1
ATOM 801 N N . VAL A 1 104 ? 43.240 -8.466 25.052 1.00 16.45 234 VAL A N 1
ATOM 802 C CA . VAL A 1 104 ? 43.456 -7.239 24.284 1.00 18.57 234 VAL A CA 1
ATOM 803 C C . VAL A 1 104 ? 42.248 -7.094 23.357 1.00 19.61 234 VAL A C 1
ATOM 804 O O . VAL A 1 104 ? 41.938 -8.010 22.588 1.00 19.03 234 VAL A O 1
ATOM 808 N N . THR A 1 105 ? 41.543 -5.968 23.441 1.00 20.17 235 THR A N 1
ATOM 809 C CA . THR A 1 105 ? 40.324 -5.818 22.635 1.00 21.32 235 THR A CA 1
ATOM 810 C C . THR A 1 105 ? 40.330 -4.626 21.680 1.00 21.82 235 THR A C 1
ATOM 811 O O . THR A 1 105 ? 39.502 -4.579 20.769 1.00 22.19 235 THR A O 1
ATOM 815 N N . ASN A 1 106 ? 41.234 -3.659 21.884 1.00 22.64 236 ASN A N 1
ATOM 816 C CA . ASN A 1 106 ? 41.412 -2.559 20.949 1.00 23.76 236 ASN A CA 1
ATOM 817 C C . ASN A 1 106 ? 41.670 -3.146 19.552 1.00 23.76 236 ASN A C 1
ATOM 818 O O . ASN A 1 106 ? 42.673 -3.854 19.368 1.00 22.69 236 ASN A O 1
ATOM 823 N N . PRO A 1 107 ? 40.742 -2.922 18.586 1.00 24.71 237 PRO A N 1
ATOM 824 C CA . PRO A 1 107 ? 40.886 -3.603 17.279 1.00 25.27 237 PRO A CA 1
ATOM 825 C C . PRO A 1 107 ? 42.192 -3.290 16.547 1.00 25.53 237 PRO A C 1
ATOM 826 O O . PRO A 1 107 ? 42.679 -4.138 15.797 1.00 25.37 237 PRO A O 1
ATOM 830 N N . THR A 1 108 ? 42.762 -2.101 16.775 1.00 26.11 238 THR A N 1
ATOM 831 C CA . THR A 1 108 ? 44.054 -1.740 16.180 1.00 26.35 238 THR A CA 1
ATOM 832 C C . THR A 1 108 ? 45.179 -2.620 16.727 1.00 25.96 238 THR A C 1
ATOM 833 O O . THR A 1 108 ? 46.010 -3.128 15.967 1.00 25.73 238 THR A O 1
ATOM 837 N N . THR A 1 109 ? 45.187 -2.809 18.049 1.00 24.03 239 THR A N 1
ATOM 838 C CA . THR A 1 109 ? 46.171 -3.663 18.715 1.00 23.09 239 THR A CA 1
ATOM 839 C C . THR A 1 109 ? 45.999 -5.140 18.331 1.00 22.15 239 THR A C 1
ATOM 840 O O . THR A 1 109 ? 47.006 -5.859 18.127 1.00 21.91 239 THR A O 1
ATOM 844 N N . VAL A 1 110 ? 44.740 -5.583 18.222 1.00 21.00 240 VAL A N 1
ATOM 845 C CA . VAL A 1 110 ? 44.442 -6.962 17.784 1.00 20.38 240 VAL A CA 1
ATOM 846 C C . VAL A 1 110 ? 44.968 -7.185 16.353 1.00 21.11 240 VAL A C 1
ATOM 847 O O . VAL A 1 110 ? 45.679 -8.157 16.070 1.00 21.48 240 VAL A O 1
ATOM 851 N N . LEU A 1 111 ? 44.632 -6.270 15.450 1.00 21.80 241 LEU A N 1
ATOM 852 C CA . LEU A 1 111 ? 45.170 -6.347 14.079 1.00 23.12 241 LEU A CA 1
ATOM 853 C C . LEU A 1 111 ? 46.701 -6.450 14.046 1.00 22.78 241 LEU A C 1
ATOM 854 O O . LEU A 1 111 ? 47.272 -7.280 13.299 1.00 22.75 241 LEU A O 1
ATOM 859 N N . ALA A 1 112 ? 47.368 -5.639 14.871 1.00 23.04 242 ALA A N 1
ATOM 860 C CA . ALA A 1 112 ? 48.849 -5.654 14.948 1.00 23.05 242 ALA A CA 1
ATOM 861 C C . ALA A 1 112 ? 49.453 -6.943 15.553 1.00 22.37 242 ALA A C 1
ATOM 862 O O . ALA A 1 112 ? 50.674 -7.215 15.404 1.00 22.61 242 ALA A O 1
ATOM 864 N N . SER A 1 113 ? 48.617 -7.760 16.208 1.00 20.92 243 SER A N 1
ATOM 865 C CA . SER A 1 113 ? 49.089 -9.032 16.762 1.00 20.33 243 SER A CA 1
ATOM 866 C C . SER A 1 113 ? 49.185 -10.114 15.692 1.00 20.70 243 SER A C 1
ATOM 867 O O . SER A 1 113 ? 49.730 -11.176 15.954 1.00 20.37 243 SER A O 1
ATOM 870 N N . VAL A 1 114 ? 48.649 -9.855 14.499 1.00 20.52 244 VAL A N 1
ATOM 871 C CA . VAL A 1 114 ? 48.650 -10.889 13.452 1.00 20.85 244 VAL A CA 1
ATOM 872 C C . VAL A 1 114 ? 50.064 -11.103 12.881 1.00 20.41 244 VAL A C 1
ATOM 873 O O . VAL A 1 114 ? 50.665 -10.186 12.297 1.00 21.68 244 VAL A O 1
ATOM 877 N N . ALA A 1 115 ? 50.577 -12.318 13.050 1.00 19.90 245 ALA A N 1
ATOM 878 C CA . ALA A 1 115 ? 51.973 -12.658 12.768 1.00 19.17 245 ALA A CA 1
ATOM 879 C C . ALA A 1 115 ? 52.091 -14.157 12.574 1.00 18.72 245 ALA A C 1
ATOM 880 O O . ALA A 1 115 ? 51.285 -14.929 13.121 1.00 18.42 245 ALA A O 1
ATOM 882 N N . GLN A 1 116 ? 53.083 -14.579 11.800 1.00 18.44 246 GLN A N 1
ATOM 883 C CA . GLN A 1 116 ? 53.351 -16.018 11.640 1.00 18.35 246 GLN A CA 1
ATOM 884 C C . GLN A 1 116 ? 53.840 -16.677 12.927 1.00 18.10 246 GLN A C 1
ATOM 885 O O . GLN A 1 116 ? 54.844 -16.257 13.516 1.00 19.37 246 GLN A O 1
ATOM 891 N N . ARG A 1 117 ? 53.112 -17.696 13.373 1.00 16.26 247 ARG A N 1
ATOM 892 C CA . ARG A 1 117 ? 53.461 -18.405 14.598 1.00 16.66 247 ARG A CA 1
ATOM 893 C C . ARG A 1 117 ? 53.115 -19.866 14.445 1.00 17.03 247 ARG A C 1
ATOM 894 O O . ARG A 1 117 ? 52.130 -20.226 13.784 1.00 17.20 247 ARG A O 1
ATOM 902 N N . LEU A 1 118 ? 53.919 -20.699 15.080 1.00 16.36 248 LEU A N 1
ATOM 903 C CA . LEU A 1 118 ? 53.577 -22.122 15.233 1.00 16.62 248 LEU A CA 1
ATOM 904 C C . LEU A 1 118 ? 53.093 -22.469 16.642 1.00 16.95 248 LEU A C 1
ATOM 905 O O . LEU A 1 118 ? 52.617 -23.591 16.881 1.00 17.25 248 LEU A O 1
ATOM 910 N N . ASP A 1 119 ? 53.269 -21.551 17.587 1.00 16.67 249 ASP A N 1
ATOM 911 C CA . ASP A 1 119 ? 53.079 -21.899 19.014 1.00 16.39 249 ASP A CA 1
ATOM 912 C C . ASP A 1 119 ? 51.764 -21.435 19.642 1.00 17.17 249 ASP A C 1
ATOM 913 O O . ASP A 1 119 ? 51.319 -22.031 20.625 1.00 17.16 249 ASP A O 1
ATOM 918 N N . LYS A 1 120 ? 51.180 -20.344 19.142 1.00 15.23 250 LYS A N 1
ATOM 919 C CA . LYS A 1 120 ? 50.029 -19.750 19.847 1.00 15.00 250 LYS A CA 1
ATOM 920 C C . LYS A 1 120 ? 49.243 -18.852 18.886 1.00 14.87 250 LYS A C 1
ATOM 921 O O . LYS A 1 120 ? 49.715 -18.531 17.768 1.00 15.62 250 LYS A O 1
ATOM 927 N N . GLY A 1 121 ? 48.085 -18.394 19.342 1.00 14.78 251 GLY A N 1
ATOM 928 C CA . GLY A 1 121 ? 47.135 -17.703 18.468 1.00 14.77 251 GLY A CA 1
ATOM 929 C C . GLY A 1 121 ? 46.441 -18.684 17.540 1.00 14.12 251 GLY A C 1
ATOM 930 O O . GLY A 1 121 ? 46.803 -19.851 17.475 1.00 15.12 251 GLY A O 1
ATOM 931 N N . TYR A 1 122 ? 45.422 -18.197 16.850 1.00 14.06 252 TYR A N 1
ATOM 932 C CA . TYR A 1 122 ? 44.703 -19.013 15.849 1.00 14.61 252 TYR A CA 1
ATOM 933 C C . TYR A 1 122 ? 44.522 -18.227 14.557 1.00 15.97 252 TYR A C 1
ATOM 934 O O . TYR A 1 122 ? 44.644 -16.996 14.541 1.00 16.12 252 TYR A O 1
ATOM 943 N N . LYS A 1 123 ? 44.215 -18.929 13.473 1.00 16.48 253 LYS A N 1
ATOM 944 C CA . LYS A 1 123 ? 44.051 -18.249 12.180 1.00 18.36 253 LYS A CA 1
ATOM 945 C C . LYS A 1 123 ? 42.818 -17.324 12.159 1.00 19.74 253 LYS A C 1
ATOM 946 O O . LYS A 1 123 ? 41.720 -17.726 12.503 1.00 20.36 253 LYS A O 1
ATOM 952 N N . PRO A 1 124 ? 43.003 -16.079 11.735 1.00 21.38 254 PRO A N 1
ATOM 953 C CA . PRO A 1 124 ? 41.873 -15.166 11.645 1.00 23.61 254 PRO A CA 1
ATOM 954 C C . PRO A 1 124 ? 40.810 -15.674 10.700 1.00 25.04 254 PRO A C 1
ATOM 955 O O . PRO A 1 124 ? 41.128 -16.309 9.677 1.00 26.02 254 PRO A O 1
ATOM 959 N N . ASN A 1 125 ? 39.559 -15.408 11.050 1.00 26.79 255 ASN A N 1
ATOM 960 C CA . ASN A 1 125 ? 38.411 -15.925 10.300 1.00 28.87 255 ASN A CA 1
ATOM 961 C C . ASN A 1 125 ? 37.168 -15.063 10.497 1.00 28.82 255 ASN A C 1
ATOM 962 O O . ASN A 1 125 ? 37.234 -14.042 11.188 1.00 28.53 255 ASN A O 1
ATOM 967 N N . VAL A 1 126 ? 36.033 -15.495 9.926 1.00 28.97 256 VAL A N 1
ATOM 968 C CA . VAL A 1 126 ? 34.807 -14.677 9.884 1.00 29.73 256 VAL A CA 1
ATOM 969 C C . VAL A 1 126 ? 34.203 -14.339 11.240 1.00 29.31 256 VAL A C 1
ATOM 970 O O . VAL A 1 126 ? 33.538 -13.311 11.374 1.00 29.27 256 VAL A O 1
ATOM 974 N N . ASN A 1 127 ? 34.409 -15.210 12.229 1.00 28.63 257 ASN A N 1
ATOM 975 C CA . ASN A 1 127 ? 33.900 -14.960 13.560 1.00 29.17 257 ASN A CA 1
ATOM 976 C C . ASN A 1 127 ? 34.690 -13.846 14.277 1.00 29.00 257 ASN A C 1
ATOM 977 O O . ASN A 1 127 ? 34.323 -13.437 15.401 1.00 29.24 257 ASN A O 1
ATOM 982 N N . ASP A 1 128 ? 35.783 -13.399 13.652 1.00 28.24 258 ASP A N 1
ATOM 983 C CA . ASP A 1 128 ? 36.630 -12.324 14.207 1.00 27.95 258 ASP A CA 1
ATOM 984 C C . ASP A 1 128 ? 36.152 -10.980 13.679 1.00 28.92 258 ASP A C 1
ATOM 985 O O . ASP A 1 128 ? 36.830 -10.304 12.884 1.00 27.75 258 ASP A O 1
ATOM 990 N N . HIS A 1 129 ? 34.974 -10.601 14.166 1.00 30.22 259 HIS A N 1
ATOM 991 C CA . HIS A 1 129 ? 34.235 -9.450 13.643 1.00 31.70 259 HIS A CA 1
ATOM 992 C C . HIS A 1 129 ? 35.023 -8.149 13.748 1.00 31.79 259 HIS A C 1
ATOM 993 O O . HIS A 1 129 ? 34.852 -7.267 12.914 1.00 32.76 259 HIS A O 1
ATOM 1000 N N . ASP A 1 130 ? 35.893 -8.049 14.755 1.00 31.37 260 ASP A N 1
ATOM 1001 C CA . ASP A 1 130 ? 36.691 -6.839 14.986 1.00 30.62 260 ASP A CA 1
ATOM 1002 C C . ASP A 1 130 ? 37.795 -6.558 13.940 1.00 31.12 260 ASP A C 1
ATOM 1003 O O . ASP A 1 130 ? 38.142 -5.395 13.704 1.00 31.49 260 ASP A O 1
ATOM 1008 N N . ILE A 1 131 ? 38.337 -7.605 13.310 1.00 30.44 261 ILE A N 1
ATOM 1009 C CA . ILE A 1 131 ? 39.465 -7.427 12.376 1.00 30.28 261 ILE A CA 1
ATOM 1010 C C . ILE A 1 131 ? 39.265 -7.999 10.955 1.00 31.19 261 ILE A C 1
ATOM 1011 O O . ILE A 1 131 ? 40.061 -7.704 10.073 1.00 30.11 261 ILE A O 1
ATOM 1016 N N . TRP A 1 132 ? 38.237 -8.833 10.769 1.00 32.93 262 TRP A N 1
ATOM 1017 C CA . TRP A 1 132 ? 38.039 -9.620 9.519 1.00 34.41 262 TRP A CA 1
ATOM 1018 C C . TRP A 1 132 ? 38.094 -8.719 8.281 1.00 35.65 262 TRP A C 1
ATOM 1019 O O . TRP A 1 132 ? 38.886 -8.951 7.356 1.00 35.47 262 TRP 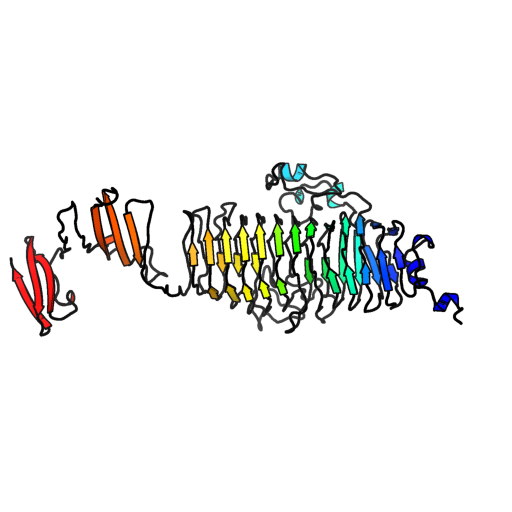A O 1
ATOM 1030 N N . ALA A 1 133 ? 37.306 -7.646 8.303 1.00 36.40 263 ALA A N 1
ATOM 1031 C CA . ALA A 1 133 ? 37.285 -6.689 7.189 1.00 37.33 263 ALA A CA 1
ATOM 1032 C C . ALA A 1 133 ? 38.604 -5.934 6.944 1.00 37.66 263 ALA A C 1
ATOM 1033 O O . ALA A 1 133 ? 38.795 -5.387 5.858 1.00 38.82 263 ALA A O 1
ATOM 1035 N N . SER A 1 134 ? 39.508 -5.909 7.921 1.00 36.97 264 SER A N 1
ATOM 1036 C CA . SER A 1 134 ? 40.778 -5.157 7.797 1.00 36.20 264 SER A CA 1
ATOM 1037 C C . SER A 1 134 ? 41.990 -5.970 7.359 1.00 35.82 264 SER A C 1
ATOM 1038 O O . SER A 1 134 ? 43.115 -5.444 7.304 1.00 36.24 264 SER A O 1
ATOM 1041 N N . LEU A 1 135 ? 41.787 -7.253 7.076 1.00 34.63 265 LEU A N 1
ATOM 1042 C CA . LEU A 1 135 ? 42.927 -8.127 6.769 1.00 33.57 265 LEU A CA 1
ATOM 1043 C C . LEU A 1 135 ? 43.428 -8.118 5.306 1.00 33.27 265 LEU A C 1
ATOM 1044 O O . LEU A 1 135 ? 42.635 -8.320 4.388 1.00 34.61 265 LEU A O 1
ATOM 1049 N N . PRO A 1 136 ? 44.763 -7.9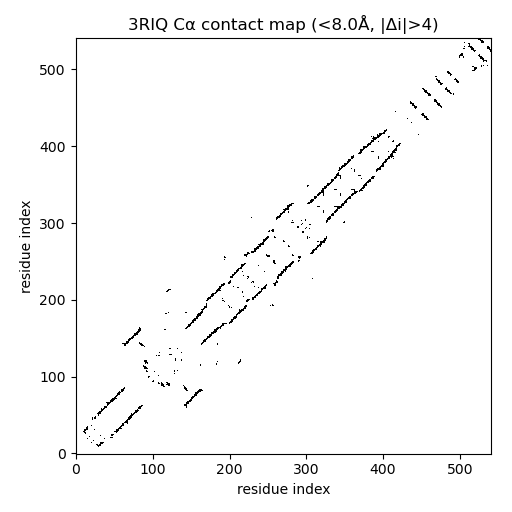35 5.108 1.00 32.61 266 PRO A N 1
ATOM 1050 C CA . PRO A 1 136 ? 45.446 -7.907 3.796 1.00 32.22 266 PRO A CA 1
ATOM 1051 C C . PRO A 1 136 ? 45.483 -9.289 3.189 1.00 31.87 266 PRO A C 1
ATOM 1052 O O . PRO A 1 136 ? 45.574 -10.272 3.930 1.00 33.14 266 PRO A O 1
ATOM 1056 N N . ASP A 1 137 ? 45.416 -9.363 1.857 1.00 31.27 267 ASP A N 1
ATOM 1057 C CA . ASP A 1 137 ? 45.099 -10.602 1.111 1.00 30.23 267 ASP A CA 1
ATOM 1058 C C . ASP A 1 137 ? 45.902 -11.854 1.454 1.00 30.04 267 ASP A C 1
ATOM 1059 O O . ASP A 1 137 ? 45.341 -12.960 1.532 1.00 30.58 267 ASP A O 1
ATOM 1061 N N . ASN A 1 138 ? 47.210 -11.681 1.644 1.00 31.16 268 ASN A N 1
ATOM 1062 C CA . ASN A 1 138 ? 48.068 -12.819 1.941 1.00 31.96 268 ASN A CA 1
ATOM 1063 C C . ASN A 1 138 ? 47.559 -13.592 3.172 1.00 33.22 268 ASN A C 1
ATOM 1064 O O . ASN A 1 138 ? 47.609 -14.833 3.205 1.00 34.89 268 ASN A O 1
ATOM 1069 N N . VAL A 1 139 ? 47.014 -12.855 4.145 1.00 34.47 269 VAL A N 1
ATOM 1070 C CA . VAL A 1 139 ? 46.471 -13.433 5.392 1.00 34.13 269 VAL A CA 1
ATOM 1071 C C . VAL A 1 139 ? 45.119 -14.134 5.214 1.00 34.11 269 VAL A C 1
ATOM 1072 O O . VAL A 1 139 ? 44.981 -15.298 5.539 1.00 34.29 269 VAL A O 1
ATOM 1076 N N . LYS A 1 140 ? 44.115 -13.456 4.676 1.00 34.32 270 LYS A N 1
ATOM 1077 C CA . LYS A 1 140 ? 42.820 -14.120 4.475 1.00 34.21 270 LYS A CA 1
ATOM 1078 C C . LYS A 1 140 ? 42.967 -15.343 3.566 1.00 34.73 270 LYS A C 1
ATOM 1079 O O . LYS A 1 140 ? 42.259 -16.332 3.747 1.00 35.03 270 LYS A O 1
ATOM 1085 N N . ASN A 1 141 ? 43.884 -15.263 2.596 1.00 35.42 271 ASN A N 1
ATOM 1086 C CA . ASN A 1 141 ? 44.044 -16.326 1.596 1.00 35.78 271 ASN A CA 1
ATOM 1087 C C . ASN A 1 141 ? 45.135 -17.358 1.910 1.00 34.71 271 ASN A C 1
ATOM 1088 O O . ASN A 1 141 ? 45.494 -18.174 1.056 1.00 35.18 271 ASN A O 1
ATOM 1093 N N . GLN A 1 142 ? 45.650 -17.337 3.134 1.00 33.17 272 GLN A N 1
ATOM 1094 C CA . GLN A 1 142 ? 46.740 -18.253 3.497 1.00 30.35 272 GLN A CA 1
ATOM 1095 C C . GLN A 1 142 ? 46.314 -19.718 3.433 1.00 29.00 272 GLN A C 1
ATOM 1096 O O . GLN A 1 142 ? 45.175 -20.032 3.743 1.00 29.44 272 GLN A O 1
ATOM 1102 N N . VAL A 1 143 ? 47.257 -20.583 3.037 1.00 26.26 273 VAL A N 1
ATOM 1103 C CA . VAL A 1 143 ? 47.084 -22.042 2.941 1.00 23.51 273 VAL A CA 1
ATOM 1104 C C . VAL A 1 143 ? 48.025 -22.707 3.942 1.00 22.19 273 VAL A C 1
ATOM 1105 O O . VAL A 1 143 ? 49.254 -22.653 3.805 1.00 22.77 273 VAL A O 1
ATOM 1109 N N . ALA A 1 144 ? 47.433 -23.355 4.949 1.00 18.63 274 ALA A N 1
ATOM 1110 C CA . ALA A 1 144 ? 48.196 -23.895 6.066 1.00 16.63 274 ALA A CA 1
ATOM 1111 C C . ALA A 1 144 ? 47.273 -24.838 6.824 1.00 15.55 274 ALA A C 1
ATOM 1112 O O . ALA A 1 144 ? 46.081 -24.886 6.547 1.00 16.14 274 ALA A O 1
ATOM 1114 N N . GLY A 1 145 ? 47.833 -25.542 7.806 1.00 14.64 275 GLY A N 1
ATOM 1115 C CA . GLY A 1 145 ? 47.038 -26.394 8.717 1.00 13.81 275 GLY A CA 1
ATOM 1116 C C . GLY A 1 145 ? 46.975 -27.820 8.232 1.00 14.31 275 GLY A C 1
ATOM 1117 O O . GLY A 1 145 ? 46.738 -28.048 7.050 1.00 14.96 275 GLY A O 1
ATOM 1118 N N . ALA A 1 146 ? 47.183 -28.773 9.145 1.00 13.80 276 ALA A N 1
ATOM 1119 C CA . ALA A 1 146 ? 47.229 -30.202 8.819 1.00 13.10 276 ALA A CA 1
ATOM 1120 C C . ALA A 1 146 ? 46.056 -30.902 9.502 1.00 13.92 276 ALA A C 1
ATOM 1121 O O . ALA A 1 146 ? 46.005 -30.977 10.748 1.00 14.34 276 ALA A O 1
ATOM 1123 N N . THR A 1 147 ? 45.152 -31.456 8.694 1.00 12.71 277 THR A N 1
ATOM 1124 C CA . THR A 1 147 ? 43.994 -32.196 9.217 1.00 12.98 277 THR A CA 1
ATOM 1125 C C . THR A 1 147 ? 44.038 -33.649 8.786 1.00 12.91 277 THR A C 1
ATOM 1126 O O . THR A 1 147 ? 44.164 -33.955 7.576 1.00 13.26 277 THR A O 1
ATOM 1130 N N . LEU A 1 148 ? 43.895 -34.543 9.763 1.00 11.71 278 LEU A N 1
ATOM 1131 C CA . LEU A 1 148 ? 43.677 -35.970 9.481 1.00 11.81 278 LEU A CA 1
ATOM 1132 C C . LEU A 1 148 ? 42.172 -36.162 9.389 1.00 11.36 278 LEU A C 1
ATOM 1133 O O . LEU A 1 148 ? 41.454 -35.841 10.336 1.00 13.78 278 LEU A O 1
ATOM 1138 N N . ARG A 1 149 ? 41.696 -36.723 8.275 1.00 12.17 279 ARG A N 1
ATOM 1139 C CA . ARG A 1 149 ? 40.283 -37.046 8.118 1.00 10.76 279 ARG A CA 1
ATOM 1140 C C . ARG A 1 149 ? 40.154 -38.558 8.059 1.00 11.55 279 ARG A C 1
ATOM 1141 O O . ARG A 1 149 ? 40.620 -39.197 7.089 1.00 12.47 279 ARG A O 1
ATOM 1149 N N . VAL A 1 150 ? 39.544 -39.134 9.097 1.00 11.09 280 VAL A N 1
ATOM 1150 C CA . VAL A 1 150 ? 39.305 -40.584 9.177 1.00 11.81 280 VAL A CA 1
ATOM 1151 C C . VAL A 1 150 ? 37.866 -40.801 8.706 1.00 11.18 280 VAL A C 1
ATOM 1152 O O . VAL A 1 150 ? 36.933 -40.276 9.330 1.00 12.36 280 VAL A O 1
ATOM 1156 N N . ASN A 1 151 ? 37.693 -41.534 7.599 1.00 11.81 281 ASN A N 1
ATOM 1157 C CA . ASN A 1 151 ? 36.373 -41.674 6.988 1.00 12.63 281 ASN A CA 1
ATOM 1158 C C . ASN A 1 151 ? 35.746 -43.038 7.237 1.00 12.96 281 ASN A C 1
ATOM 1159 O O . ASN A 1 151 ? 36.380 -44.079 6.993 1.00 13.89 281 ASN A O 1
ATOM 1164 N N . SER A 1 152 ? 34.502 -43.031 7.705 1.00 12.36 282 SER A N 1
ATOM 1165 C CA . SER A 1 152 ? 33.668 -44.232 7.846 1.00 12.82 282 SER A CA 1
ATOM 1166 C C . SER A 1 152 ? 34.417 -45.360 8.554 1.00 13.37 282 SER A C 1
ATOM 1167 O O . SER A 1 152 ? 34.536 -46.466 8.023 1.00 14.41 282 SER A O 1
ATOM 1170 N N . ALA A 1 153 ? 34.933 -45.062 9.746 1.00 12.95 283 ALA A N 1
ATOM 1171 C CA . ALA A 1 153 ? 35.546 -46.077 10.602 1.00 13.32 283 ALA A CA 1
ATOM 1172 C C . ALA A 1 153 ? 34.735 -46.228 11.878 1.00 13.44 283 ALA A C 1
ATOM 1173 O O . ALA A 1 153 ? 34.171 -45.233 12.372 1.00 14.20 283 ALA A O 1
ATOM 1175 N N . ASN A 1 154 ? 34.682 -47.460 12.400 1.00 13.15 284 ASN A N 1
ATOM 1176 C CA . ASN A 1 154 ? 33.969 -47.754 13.634 1.00 13.32 284 ASN A CA 1
ATOM 1177 C C . ASN A 1 154 ? 34.938 -48.335 14.624 1.00 13.19 284 ASN A C 1
ATOM 1178 O O . ASN A 1 154 ? 35.809 -49.143 14.259 1.00 14.45 284 ASN A O 1
ATOM 1183 N N . ASN A 1 155 ? 34.816 -47.906 15.873 1.00 12.70 285 ASN A N 1
ATOM 1184 C CA . ASN A 1 155 ? 35.544 -48.557 16.985 1.00 11.85 285 ASN A CA 1
ATOM 1185 C C . ASN A 1 155 ? 37.063 -48.430 16.847 1.00 12.42 285 ASN A C 1
ATOM 1186 O O . ASN A 1 155 ? 37.789 -49.440 16.772 1.00 13.49 285 ASN A O 1
ATOM 1191 N N . ILE A 1 156 ? 37.534 -47.198 16.832 1.00 10.85 286 ILE A N 1
ATOM 1192 C CA . ILE A 1 156 ? 38.984 -46.880 16.729 1.00 10.85 286 ILE A CA 1
ATOM 1193 C C . ILE A 1 156 ? 39.377 -46.123 17.954 1.00 10.59 286 ILE A C 1
ATOM 1194 O O . ILE A 1 156 ? 38.654 -45.200 18.391 1.00 11.78 286 ILE A O 1
ATOM 1199 N N . ILE A 1 157 ? 40.521 -46.487 18.531 1.00 10.35 287 ILE A N 1
ATOM 1200 C CA . ILE A 1 157 ? 41.020 -45.725 19.680 1.00 10.45 287 ILE A CA 1
ATOM 1201 C C . ILE A 1 157 ? 42.246 -44.928 19.265 1.00 10.53 287 ILE A C 1
ATOM 1202 O O . ILE A 1 157 ? 43.167 -45.496 18.682 1.00 11.52 287 ILE A O 1
ATOM 1207 N N . PHE A 1 158 ? 42.246 -43.628 19.563 1.00 10.38 288 PHE A N 1
ATOM 1208 C CA . PHE A 1 158 ? 43.428 -42.780 19.410 1.00 10.93 288 PHE A CA 1
ATOM 1209 C C . PHE A 1 158 ? 43.965 -42.500 20.802 1.00 11.33 288 PHE A C 1
ATOM 1210 O O . PHE A 1 158 ? 43.214 -42.009 21.647 1.00 12.71 288 PHE A O 1
ATOM 1218 N N . THR A 1 159 ? 45.242 -42.743 21.030 1.00 10.40 289 THR A N 1
ATOM 1219 C CA . THR A 1 159 ? 45.847 -42.403 22.300 1.00 10.64 289 THR A CA 1
ATOM 1220 C C . THR A 1 159 ? 46.877 -41.293 22.188 1.00 11.33 289 THR A C 1
ATOM 1221 O O . THR A 1 159 ? 47.763 -41.319 21.371 1.00 12.28 289 THR A O 1
ATOM 1225 N N . HIS A 1 160 ? 46.720 -40.313 23.056 1.00 10.57 290 HIS A N 1
ATOM 1226 C CA . HIS A 1 160 ? 47.658 -39.192 23.145 1.00 9.71 290 HIS A CA 1
ATOM 1227 C C . HIS A 1 160 ? 47.958 -38.493 21.828 1.00 11.09 290 HIS A C 1
ATOM 1228 O O . HIS A 1 160 ? 49.113 -38.222 21.498 1.00 10.95 290 HIS A O 1
ATOM 1235 N N . PRO A 1 161 ? 46.925 -38.173 21.053 1.00 10.19 291 PRO A N 1
ATOM 1236 C CA . PRO A 1 161 ? 47.202 -37.439 19.820 1.00 11.09 291 PRO A CA 1
ATOM 1237 C C . PRO A 1 161 ? 47.711 -36.040 20.059 1.00 10.91 291 PRO A C 1
ATOM 1238 O O . PRO A 1 161 ? 47.283 -35.383 20.994 1.00 10.87 291 PRO A O 1
ATOM 1242 N N . GLU A 1 162 ? 48.557 -35.583 19.151 1.00 10.90 292 GLU A N 1
ATOM 1243 C CA . GLU A 1 162 ? 49.172 -34.247 19.220 1.00 11.39 292 GLU A CA 1
ATOM 1244 C C . GLU A 1 162 ? 48.898 -33.459 17.944 1.00 11.84 292 GLU A C 1
ATOM 1245 O O . GLU A 1 162 ? 48.441 -34.028 16.933 1.00 11.75 292 GLU A O 1
ATOM 1251 N N . ALA A 1 163 ? 49.210 -32.167 17.953 1.00 11.11 293 ALA A N 1
ATOM 1252 C CA . ALA A 1 163 ? 49.074 -31.351 16.731 1.00 11.42 293 ALA A CA 1
ATOM 1253 C C . ALA A 1 163 ? 49.861 -30.056 16.874 1.00 12.00 293 ALA A C 1
ATOM 1254 O O . ALA A 1 163 ? 49.957 -29.504 17.970 1.00 12.32 293 ALA A O 1
ATOM 1256 N N . THR A 1 164 ? 50.345 -29.556 15.751 1.00 12.32 294 THR A N 1
ATOM 1257 C CA . THR A 1 164 ? 50.954 -28.229 15.709 1.00 12.37 294 THR A CA 1
ATOM 1258 C C . THR A 1 164 ? 50.289 -27.520 14.538 1.00 12.09 294 THR A C 1
ATOM 1259 O O . THR A 1 164 ? 50.646 -27.740 13.383 1.00 12.01 294 THR A O 1
ATOM 1263 N N . MET A 1 165 ? 49.284 -26.710 14.856 1.00 11.90 295 MET A N 1
ATOM 1264 C CA . MET A 1 165 ? 48.414 -26.109 13.860 1.00 11.89 295 MET A CA 1
ATOM 1265 C C . MET A 1 165 ? 47.790 -27.226 12.996 1.00 12.05 295 MET A C 1
ATOM 1266 O O . MET A 1 165 ? 47.937 -27.261 11.771 1.00 12.30 295 MET A O 1
ATOM 1271 N N . GLY A 1 166 ? 47.091 -28.149 13.669 1.00 11.96 296 GLY A N 1
ATOM 1272 C CA . GLY A 1 166 ? 46.515 -29.324 13.033 1.00 11.50 296 GLY A CA 1
ATOM 1273 C C . GLY A 1 166 ? 45.341 -29.810 13.857 1.00 11.46 296 GLY A C 1
ATOM 1274 O O . GLY A 1 166 ? 45.030 -29.294 14.942 1.00 11.86 296 GLY A O 1
ATOM 1275 N N . GLY A 1 167 ? 44.705 -30.845 13.367 1.00 11.38 297 GLY A N 1
ATOM 1276 C CA . GLY A 1 167 ? 43.566 -31.427 14.072 1.00 10.80 297 GLY A CA 1
ATOM 1277 C C . GLY A 1 167 ? 43.076 -32.694 13.440 1.00 11.45 297 GLY A C 1
ATOM 1278 O O . GLY A 1 167 ? 43.664 -33.183 12.457 1.00 12.01 297 GLY A O 1
ATOM 1279 N N . TYR A 1 168 ? 41.974 -33.196 13.981 1.00 11.08 298 TYR A N 1
ATOM 1280 C CA . TYR A 1 168 ? 41.452 -34.513 13.655 1.00 10.54 298 TYR A CA 1
ATOM 1281 C C . TYR A 1 168 ? 39.981 -34.400 13.337 1.00 11.59 298 TYR A C 1
ATOM 1282 O O . TYR A 1 168 ? 39.175 -33.897 14.154 1.00 12.34 298 TYR A O 1
ATOM 1291 N N . LEU A 1 169 ? 39.627 -34.908 12.154 1.00 11.87 299 LEU A N 1
ATOM 1292 C CA . LEU A 1 169 ? 38.223 -34.878 11.667 1.00 11.30 299 LEU A CA 1
ATOM 1293 C C . LEU A 1 169 ? 37.753 -36.322 11.442 1.00 11.58 299 LEU A C 1
ATOM 1294 O O . LEU A 1 169 ? 38.346 -37.032 10.616 1.00 13.01 299 LEU A O 1
ATOM 1299 N N . PHE A 1 170 ? 36.701 -36.738 12.134 1.00 11.56 300 PHE A N 1
ATOM 1300 C CA . PHE A 1 170 ? 36.145 -38.089 11.988 1.00 10.42 300 PHE A CA 1
ATOM 1301 C C . PHE A 1 170 ? 34.821 -37.929 11.274 1.00 12.03 300 PHE A C 1
ATOM 1302 O O . PHE A 1 170 ? 33.874 -37.311 11.821 1.00 13.06 300 PHE A O 1
ATOM 1310 N N . THR A 1 171 ? 34.753 -38.487 10.072 1.00 11.85 301 THR A N 1
ATOM 1311 C CA . THR A 1 171 ? 33.572 -38.348 9.187 1.00 11.91 301 THR A CA 1
ATOM 1312 C C . THR A 1 171 ? 32.819 -39.664 9.125 1.00 12.81 301 THR A C 1
ATOM 1313 O O . THR A 1 171 ? 33.390 -40.666 8.705 1.00 11.88 301 THR A O 1
ATOM 1317 N N . LEU A 1 172 ? 31.538 -39.652 9.512 1.00 11.27 302 LEU A N 1
ATOM 1318 C CA . LEU A 1 172 ? 30.687 -40.874 9.505 1.00 12.03 302 LEU A CA 1
ATOM 1319 C C . LEU A 1 172 ? 31.303 -42.015 10.335 1.00 12.14 302 LEU A C 1
ATOM 1320 O O . LEU A 1 172 ? 31.265 -43.203 9.929 1.00 13.32 302 LEU A O 1
ATOM 1325 N N . CYS A 1 173 ? 31.878 -41.657 11.487 1.00 11.00 303 CYS A N 1
ATOM 1326 C CA . CYS A 1 173 ? 32.458 -42.629 12.374 1.00 11.24 303 CYS A CA 1
ATOM 1327 C C . CYS A 1 173 ? 31.562 -42.888 13.568 1.00 11.30 303 CYS A C 1
ATOM 1328 O O . CYS A 1 173 ? 30.730 -42.036 13.935 1.00 12.02 303 CYS A O 1
ATOM 1331 N N . ASN A 1 174 ? 31.786 -44.028 14.222 1.00 11.99 304 ASN A N 1
ATOM 1332 C CA . ASN A 1 174 ? 31.088 -44.354 15.483 1.00 11.89 304 ASN A CA 1
ATOM 1333 C C . ASN A 1 174 ? 32.080 -45.023 16.425 1.00 11.39 304 ASN A C 1
ATOM 1334 O O . ASN A 1 174 ? 33.058 -45.656 15.982 1.00 11.47 304 ASN A O 1
ATOM 1339 N N . HIS A 1 175 ? 31.822 -44.880 17.721 1.00 10.94 305 HIS A N 1
ATOM 1340 C CA . HIS A 1 175 ? 32.662 -45.486 18.756 1.00 11.55 305 HIS A CA 1
ATOM 1341 C C . HIS A 1 175 ? 34.128 -45.143 18.563 1.00 11.78 305 HIS A C 1
ATOM 1342 O O . HIS A 1 175 ? 35.021 -46.004 18.737 1.00 13.02 305 HIS A O 1
ATOM 1349 N N . ILE A 1 176 ? 34.382 -43.881 18.204 1.00 11.06 306 ILE A N 1
ATOM 1350 C CA . ILE A 1 176 ? 35.757 -43.366 18.246 1.00 10.95 306 ILE A CA 1
ATOM 1351 C C . ILE A 1 176 ? 36.041 -42.902 19.678 1.00 11.18 306 ILE A C 1
ATOM 1352 O O . ILE A 1 176 ? 35.306 -42.081 20.240 1.00 12.65 306 ILE A O 1
ATOM 1357 N N . LEU A 1 177 ? 37.113 -43.427 20.273 1.00 10.68 307 LEU A N 1
ATOM 1358 C CA . LEU A 1 177 ? 37.564 -42.933 21.590 1.00 10.40 307 LEU A CA 1
ATOM 1359 C C . LEU A 1 177 ? 38.885 -42.235 21.426 1.00 10.11 307 LEU A C 1
ATOM 1360 O O . LEU A 1 177 ? 39.840 -42.856 20.946 1.00 10.89 307 LEU A O 1
ATOM 1365 N N . VAL A 1 178 ? 38.942 -40.944 21.782 1.00 10.34 308 VAL A N 1
ATOM 1366 C CA . VAL A 1 178 ? 40.192 -40.189 21.763 1.00 10.35 308 VAL A CA 1
ATOM 1367 C C . VAL A 1 178 ? 40.632 -39.926 23.193 1.00 11.08 308 VAL A C 1
ATOM 1368 O O . VAL A 1 178 ? 39.947 -39.190 23.933 1.00 11.92 308 VAL A O 1
ATOM 1372 N N . GLU A 1 179 ? 41.734 -40.547 23.598 1.00 9.82 309 GLU A N 1
ATOM 1373 C CA . GLU A 1 179 ? 42.229 -40.394 24.969 1.00 9.94 309 GLU A CA 1
ATOM 1374 C C . GLU A 1 179 ? 43.358 -39.382 25.028 1.00 10.39 309 GLU A C 1
ATOM 1375 O O . GLU A 1 179 ? 44.329 -39.475 24.272 1.00 12.13 309 GLU A O 1
ATOM 1381 N N . SER A 1 180 ? 43.204 -38.409 25.926 1.00 9.88 310 SER A N 1
ATOM 1382 C CA A SER A 1 180 ? 44.299 -37.519 26.312 0.50 10.48 310 SER A CA 1
ATOM 1383 C CA B SER A 1 180 ? 44.291 -37.499 26.313 0.50 10.70 310 SER A CA 1
ATOM 1384 C C . SER A 1 180 ? 45.033 -36.802 25.163 1.00 10.54 310 SER A C 1
ATOM 1385 O O . SER A 1 180 ? 46.265 -36.903 25.050 1.00 10.90 310 SER A O 1
ATOM 1390 N N . PRO A 1 181 ? 44.292 -36.034 24.334 1.00 10.47 311 PRO A N 1
ATOM 1391 C CA . PRO A 1 181 ? 45.029 -35.132 23.435 1.00 11.46 311 PRO A CA 1
ATOM 1392 C C . PRO A 1 181 ? 46.025 -34.300 24.261 1.00 11.51 311 PRO A C 1
ATOM 1393 O O . PRO A 1 181 ? 45.711 -33.870 25.390 1.00 12.02 311 PRO A O 1
ATOM 1397 N N . ARG A 1 182 ? 47.209 -34.056 23.701 1.00 11.22 312 ARG A N 1
ATOM 1398 C CA . ARG A 1 182 ? 48.247 -33.327 24.445 1.00 10.90 312 ARG A CA 1
ATOM 1399 C C . ARG A 1 182 ? 49.294 -32.816 23.481 1.00 11.18 312 ARG A C 1
ATOM 1400 O O . ARG A 1 182 ? 49.337 -33.298 22.344 1.00 11.31 312 ARG A O 1
ATOM 1408 N N . ASN A 1 183 ? 50.101 -31.831 23.902 1.00 11.65 313 ASN A N 1
ATOM 1409 C CA . ASN A 1 183 ? 50.937 -31.118 22.933 1.00 12.05 313 ASN A CA 1
ATOM 1410 C C . ASN A 1 183 ? 50.122 -30.773 21.677 1.00 12.05 313 ASN A C 1
ATOM 1411 O O . ASN A 1 183 ? 50.533 -31.079 20.537 1.00 12.26 313 ASN A O 1
ATOM 1416 N N . PHE A 1 184 ? 48.943 -30.197 21.909 1.00 11.59 314 PHE A N 1
ATOM 1417 C CA . PHE A 1 184 ? 47.900 -30.106 20.882 1.00 11.95 314 PHE A CA 1
ATOM 1418 C C . PHE A 1 184 ? 47.525 -28.642 20.633 1.00 10.43 314 PHE A C 1
ATOM 1419 O O . PHE A 1 184 ? 46.749 -28.041 21.390 1.00 11.56 314 PHE A O 1
ATOM 1427 N N . ILE A 1 185 ? 48.116 -28.063 19.584 1.00 11.82 315 ILE A N 1
ATOM 1428 C CA . ILE A 1 185 ? 47.798 -26.703 19.142 1.00 12.45 315 ILE A CA 1
ATOM 1429 C C . ILE A 1 185 ? 46.910 -26.886 17.912 1.00 12.09 315 ILE A C 1
ATOM 1430 O O . ILE A 1 185 ? 47.395 -27.354 16.841 1.00 12.22 315 ILE A O 1
ATOM 1435 N N . ALA A 1 186 ? 45.612 -26.602 18.060 1.00 12.20 316 ALA A N 1
ATOM 1436 C CA . ALA A 1 186 ? 44.620 -26.903 17.029 1.00 11.14 316 ALA A CA 1
ATOM 1437 C C . ALA A 1 186 ? 44.693 -25.955 15.839 1.00 11.72 316 ALA A C 1
ATOM 1438 O O . ALA A 1 186 ? 45.338 -24.884 15.906 1.00 12.88 316 ALA A O 1
ATOM 1440 N N . TRP A 1 187 ? 44.071 -26.363 14.735 1.00 12.45 317 TRP A N 1
ATOM 1441 C CA . TRP A 1 187 ? 43.976 -25.488 13.543 1.00 12.33 317 TRP A CA 1
ATOM 1442 C C . TRP A 1 187 ? 42.567 -24.839 13.447 1.00 12.89 317 TRP A C 1
ATOM 1443 O O . TRP A 1 187 ? 42.440 -23.615 13.495 1.00 12.81 317 TRP A O 1
ATOM 1454 N N . GLU A 1 188 ? 41.536 -25.677 13.363 1.00 12.92 318 GLU A N 1
ATOM 1455 C CA . GLU A 1 188 ? 40.145 -25.253 13.362 1.00 13.44 318 GLU A CA 1
ATOM 1456 C C . GLU A 1 188 ? 39.542 -25.770 14.681 1.00 13.50 318 GLU A C 1
ATOM 1457 O O . GLU A 1 188 ? 40.022 -25.383 15.760 1.00 13.42 318 GLU A O 1
ATOM 1463 N N . SER A 1 189 ? 38.512 -26.599 14.630 1.00 12.70 319 SER A N 1
ATOM 1464 C CA . SER A 1 189 ? 38.123 -27.316 15.848 1.00 11.87 319 SER A CA 1
ATOM 1465 C C . SER A 1 189 ? 39.145 -28.437 16.086 1.00 12.78 319 SER A C 1
ATOM 1466 O O . SER A 1 189 ? 39.639 -29.034 15.142 1.00 12.40 319 SER A O 1
ATOM 1469 N N . GLY A 1 190 ? 39.483 -28.710 17.343 1.00 12.32 320 GLY A N 1
ATOM 1470 C CA . GLY A 1 190 ? 40.547 -29.713 17.602 1.00 12.19 320 GLY A CA 1
ATOM 1471 C C . GLY A 1 190 ? 40.166 -31.130 17.183 1.00 12.13 320 GLY A C 1
ATOM 1472 O O . GLY A 1 190 ? 40.874 -31.774 16.377 1.00 12.51 320 GLY A O 1
ATOM 1473 N N . ILE A 1 191 ? 39.041 -31.610 17.711 1.00 11.64 321 ILE A N 1
ATOM 1474 C CA . ILE A 1 191 ? 38.518 -32.914 17.340 1.00 11.21 321 ILE A CA 1
ATOM 1475 C C . ILE A 1 191 ? 37.090 -32.717 16.908 1.00 11.44 321 ILE A C 1
ATOM 1476 O O . ILE A 1 191 ? 36.294 -32.133 17.673 1.00 12.41 321 ILE A O 1
ATOM 1481 N N . THR A 1 192 ? 36.725 -33.213 15.733 1.00 11.93 322 THR A N 1
ATOM 1482 C CA . THR A 1 192 ? 35.351 -33.061 15.248 1.00 11.48 322 THR A CA 1
ATOM 1483 C C . THR A 1 192 ? 34.762 -34.406 14.894 1.00 11.65 322 THR A C 1
ATOM 1484 O O . THR A 1 192 ? 35.399 -35.187 14.184 1.00 12.51 322 THR A O 1
ATOM 1488 N N . PHE A 1 193 ? 33.531 -34.666 15.347 1.00 11.39 323 PHE A N 1
ATOM 1489 C CA . PHE A 1 193 ? 32.795 -35.874 14.942 1.00 11.30 323 PHE A CA 1
ATOM 1490 C C . PHE A 1 193 ? 31.690 -35.426 13.998 1.00 12.58 323 PHE A C 1
ATOM 1491 O O . PHE A 1 193 ? 30.671 -34.839 14.429 1.00 12.57 323 PHE A O 1
ATOM 1499 N N . GLU A 1 194 ? 31.927 -35.617 12.691 1.00 12.00 324 GLU A N 1
ATOM 1500 C CA . GLU A 1 194 ? 31.075 -35.052 11.636 1.00 13.25 324 GLU A CA 1
ATOM 1501 C C . GLU A 1 194 ? 30.184 -36.140 11.048 1.00 13.45 324 GLU A C 1
ATOM 1502 O O . GLU A 1 194 ? 30.676 -36.964 10.263 1.00 13.56 324 GLU A O 1
ATOM 1508 N N . ASN A 1 195 ? 28.892 -36.163 11.421 1.00 12.02 325 ASN A N 1
ATOM 1509 C CA . ASN A 1 195 ? 27.991 -37.252 10.996 1.00 12.79 325 ASN A CA 1
ATOM 1510 C C . ASN A 1 195 ? 26.756 -36.810 10.213 1.00 12.93 325 ASN A C 1
ATOM 1511 O O . ASN A 1 195 ? 25.811 -37.564 10.073 1.00 13.80 325 ASN A O 1
ATOM 1516 N N . HIS A 1 196 ? 26.770 -35.612 9.641 1.00 12.36 326 HIS A N 1
ATOM 1517 C CA . HIS A 1 196 ? 25.562 -35.153 8.955 1.00 11.87 326 HIS A CA 1
ATOM 1518 C C . HIS A 1 196 ? 25.382 -35.671 7.516 1.00 12.94 326 HIS A C 1
ATOM 1519 O O . HIS A 1 196 ? 24.363 -35.387 6.916 1.00 12.87 326 HIS A O 1
ATOM 1526 N N . HIS A 1 197 ? 26.350 -36.404 6.970 1.00 12.96 327 HIS A N 1
ATOM 1527 C CA . HIS A 1 197 ? 26.231 -36.864 5.581 1.00 12.68 327 HIS A CA 1
ATOM 1528 C C . HIS A 1 197 ? 25.155 -37.913 5.383 1.00 13.65 327 HIS A C 1
ATOM 1529 O O . HIS A 1 197 ? 24.776 -38.177 4.259 1.00 14.71 327 HIS A O 1
ATOM 1536 N N . THR A 1 198 ? 24.673 -38.547 6.446 1.00 14.72 328 THR A N 1
ATOM 1537 C CA . THR A 1 198 ? 23.516 -39.460 6.301 1.00 14.62 328 THR A CA 1
ATOM 1538 C C . THR A 1 198 ? 22.461 -39.176 7.358 1.00 14.81 328 THR A C 1
ATOM 1539 O O . THR A 1 198 ? 22.734 -38.407 8.275 1.00 14.48 328 THR A O 1
ATOM 1543 N N . THR A 1 199 ? 21.287 -39.803 7.255 1.00 13.90 329 THR A N 1
ATOM 1544 C CA . THR A 1 199 ? 20.257 -39.639 8.287 1.00 14.36 329 THR A CA 1
ATOM 1545 C C . THR A 1 199 ? 20.553 -40.406 9.579 1.00 13.28 329 THR A C 1
ATOM 1546 O O . THR A 1 199 ? 19.904 -40.137 10.585 1.00 14.60 329 THR A O 1
ATOM 1550 N N . ALA A 1 200 ? 21.525 -41.326 9.593 1.00 14.04 330 ALA A N 1
ATOM 1551 C CA . ALA A 1 200 ? 21.916 -41.962 10.862 1.00 13.18 330 ALA A CA 1
ATOM 1552 C C . ALA A 1 200 ? 22.530 -40.901 11.801 1.00 13.66 330 ALA A C 1
ATOM 1553 O O . ALA A 1 200 ? 22.922 -39.815 11.372 1.00 14.49 330 ALA A O 1
ATOM 1555 N N . TRP A 1 201 ? 22.603 -41.231 13.082 1.00 14.05 331 TRP A N 1
ATOM 1556 C CA . TRP A 1 201 ? 23.221 -40.374 14.105 1.00 13.94 331 TRP A CA 1
ATOM 1557 C C . TRP A 1 201 ? 24.504 -41.021 14.557 1.00 13.89 331 TRP A C 1
ATOM 1558 O O . TRP A 1 201 ? 24.510 -42.211 14.894 1.00 14.39 331 TRP A O 1
ATOM 1569 N N . GLY A 1 202 ? 25.604 -40.279 14.537 1.00 12.47 332 GLY A N 1
ATOM 1570 C CA . GLY A 1 202 ? 26.877 -40.814 15.085 1.00 13.25 332 GLY A CA 1
ATOM 1571 C C . GLY A 1 202 ? 26.738 -41.117 16.575 1.00 12.32 332 GLY A C 1
ATOM 1572 O O . GLY A 1 202 ? 26.008 -40.424 17.281 1.00 13.15 332 GLY A O 1
ATOM 1573 N N . THR A 1 203 ? 27.386 -42.175 17.051 1.00 10.84 333 THR A N 1
ATOM 1574 C CA . THR A 1 203 ? 27.268 -42.525 18.465 1.00 11.69 333 THR A CA 1
ATOM 1575 C C . THR A 1 203 ? 28.544 -43.111 19.030 1.00 11.16 333 THR A C 1
ATOM 1576 O O . THR A 1 203 ? 29.360 -43.608 18.262 1.00 11.84 333 THR A O 1
ATOM 1580 N N . GLY A 1 204 ? 28.702 -43.027 20.358 1.00 11.27 334 GLY A N 1
ATOM 1581 C CA . GLY A 1 204 ? 29.871 -43.586 21.010 1.00 10.95 334 GLY A CA 1
ATOM 1582 C C . GLY A 1 204 ? 31.155 -42.795 20.823 1.00 11.15 334 GLY A C 1
ATOM 1583 O O . GLY A 1 204 ? 32.209 -43.284 21.185 1.00 13.07 334 GLY A O 1
ATOM 1584 N N . ASN A 1 205 ? 31.082 -41.600 20.222 1.00 10.99 335 ASN A N 1
ATOM 1585 C CA . ASN A 1 205 ? 32.262 -40.817 19.883 1.00 10.62 335 ASN A CA 1
ATOM 1586 C C . ASN A 1 205 ? 32.557 -39.922 21.075 1.00 10.48 335 ASN A C 1
ATOM 1587 O O . ASN A 1 205 ? 31.675 -39.159 21.560 1.00 11.38 335 ASN A O 1
ATOM 1592 N N . LYS A 1 206 ? 33.760 -40.041 21.604 1.00 11.44 336 LYS A N 1
ATOM 1593 C CA A LYS A 1 206 ? 34.096 -39.375 22.875 0.50 11.82 336 LYS A CA 1
ATOM 1594 C CA B LYS A 1 206 ? 34.078 -39.258 22.801 0.50 12.01 336 LYS A CA 1
ATOM 1595 C C . LYS A 1 206 ? 35.557 -38.939 22.956 1.00 11.50 336 LYS A C 1
ATOM 1596 O O . LYS A 1 206 ? 36.442 -39.589 22.349 1.00 12.25 336 LYS A O 1
ATOM 1607 N N . VAL A 1 207 ? 35.805 -37.867 23.694 1.00 11.31 337 VAL A N 1
ATOM 1608 C CA . VAL A 1 207 ? 37.160 -37.460 24.063 1.00 10.91 337 VAL A CA 1
ATOM 1609 C C . VAL A 1 207 ? 37.242 -37.571 25.581 1.00 10.34 337 VAL A C 1
ATOM 1610 O O . VAL A 1 207 ? 36.345 -37.071 26.297 1.00 12.33 337 VAL A O 1
ATOM 1614 N N . VAL A 1 208 ? 38.326 -38.169 26.093 1.00 9.68 338 VAL A N 1
ATOM 1615 C CA . VAL A 1 208 ? 38.531 -38.302 27.556 1.00 10.38 338 VAL A CA 1
ATOM 1616 C C . VAL A 1 208 ? 39.956 -37.924 27.902 1.00 9.83 338 VAL A C 1
ATOM 1617 O O . VAL A 1 208 ? 40.886 -38.587 27.433 1.00 10.42 338 VAL A O 1
ATOM 1621 N N . GLY A 1 209 ? 40.131 -36.889 28.744 1.00 9.58 339 GLY A N 1
ATOM 1622 C CA . GLY A 1 209 ? 41.488 -36.530 29.187 1.00 9.91 339 GLY A CA 1
ATOM 1623 C C . GLY A 1 209 ? 42.096 -35.434 28.354 1.00 10.52 339 GLY A C 1
ATOM 1624 O O . GLY A 1 209 ? 41.601 -35.142 27.248 1.00 11.70 339 GLY A O 1
ATOM 1625 N N . GLY A 1 210 ? 43.201 -34.854 28.861 1.00 9.97 340 GLY A N 1
ATOM 1626 C CA . GLY A 1 210 ? 44.071 -34.015 28.046 1.00 10.52 340 GLY A CA 1
ATOM 1627 C C . GLY A 1 210 ? 43.715 -32.547 27.951 1.00 10.31 340 GLY A C 1
ATOM 1628 O O . GLY A 1 210 ? 42.948 -31.998 28.764 1.00 10.20 340 GLY A O 1
ATOM 1629 N N . GLU A 1 211 ? 44.294 -31.918 26.947 1.00 10.45 341 GLU A N 1
ATOM 1630 C CA . GLU A 1 211 ? 44.222 -30.474 26.755 1.00 10.16 341 GLU A CA 1
ATOM 1631 C C . GLU A 1 211 ? 44.359 -30.144 25.282 1.00 10.95 341 GLU A C 1
ATOM 1632 O O . GLU A 1 211 ? 45.236 -30.715 24.581 1.00 11.84 341 GLU A O 1
ATOM 1638 N N . ILE A 1 212 ? 43.492 -29.257 24.802 1.00 10.21 342 ILE A N 1
ATOM 1639 C CA . ILE A 1 212 ? 43.532 -28.756 23.422 1.00 11.07 342 ILE A CA 1
ATOM 1640 C C . ILE A 1 212 ? 43.644 -27.236 23.513 1.00 10.85 342 ILE A C 1
ATOM 1641 O O . ILE A 1 212 ? 42.887 -26.604 24.269 1.00 11.71 342 ILE A O 1
ATOM 1646 N N . LYS A 1 213 ? 44.546 -26.664 22.715 1.00 11.90 343 LYS A N 1
ATOM 1647 C CA . LYS A 1 213 ? 44.913 -25.247 22.778 1.00 11.11 343 LYS A CA 1
ATOM 1648 C C . LYS A 1 213 ? 44.688 -24.547 21.450 1.00 11.99 343 LYS A C 1
ATOM 1649 O O . LYS A 1 213 ? 45.013 -25.097 20.381 1.00 12.32 343 LYS A O 1
ATOM 1655 N N . TYR A 1 214 ? 44.149 -23.331 21.506 1.00 11.23 344 TYR A N 1
ATOM 1656 C CA . TYR A 1 214 ? 43.972 -22.504 20.292 1.00 11.89 344 TYR A CA 1
ATOM 1657 C C . TYR A 1 214 ? 43.114 -23.203 19.214 1.00 12.55 344 TYR A C 1
ATOM 1658 O O . TYR A 1 214 ? 42.154 -23.889 19.556 1.00 11.99 344 TYR A O 1
ATOM 1667 N N . GLY A 1 215 ? 43.434 -22.982 17.934 1.00 12.14 345 GLY A N 1
ATOM 1668 C CA . GLY A 1 215 ? 42.494 -23.312 16.848 1.00 12.74 345 GLY A CA 1
ATOM 1669 C C . GLY A 1 215 ? 41.413 -22.282 16.694 1.00 13.92 345 GLY A C 1
ATOM 1670 O O . GLY A 1 215 ? 41.023 -21.618 17.667 1.00 13.66 345 GLY A O 1
ATOM 1671 N N . SER A 1 216 ? 40.935 -22.097 15.470 1.00 13.42 346 SER A N 1
ATOM 1672 C CA . SER A 1 216 ? 39.890 -21.076 15.239 1.00 13.55 346 SER A CA 1
ATOM 1673 C C . SER A 1 216 ? 38.507 -21.540 15.690 1.00 14.36 346 SER A C 1
ATOM 1674 O O . SER A 1 216 ? 37.584 -20.718 15.737 1.00 15.64 346 SER A O 1
ATOM 1677 N N . GLY A 1 217 ? 38.360 -22.844 15.969 1.00 13.35 347 GLY A N 1
ATOM 1678 C CA . GLY A 1 217 ? 37.060 -23.445 16.270 1.00 14.10 347 GLY A CA 1
ATOM 1679 C C . GLY A 1 217 ? 36.872 -23.763 17.753 1.00 13.36 347 GLY A C 1
ATOM 1680 O O . GLY A 1 217 ? 37.351 -23.029 18.637 1.00 13.24 347 GLY A O 1
ATOM 1681 N N . SER A 1 218 ? 36.221 -24.899 18.022 1.00 12.82 348 SER A N 1
ATOM 1682 C CA . SER A 1 218 ? 35.926 -25.322 19.384 1.00 12.32 348 SER A CA 1
ATOM 1683 C C . SER A 1 218 ? 36.812 -26.526 19.687 1.00 11.96 348 SER A C 1
ATOM 1684 O O . SER A 1 218 ? 37.184 -27.261 18.760 1.00 12.16 348 SER A O 1
ATOM 1687 N N . ALA A 1 219 ? 37.188 -26.761 20.951 1.00 11.32 349 ALA A N 1
ATOM 1688 C CA . ALA A 1 219 ? 38.169 -27.825 21.166 1.00 11.28 349 ALA A CA 1
ATOM 1689 C C . ALA A 1 219 ? 37.641 -29.176 20.665 1.00 11.03 349 ALA A C 1
ATOM 1690 O O . ALA A 1 219 ? 38.382 -29.948 20.011 1.00 11.57 349 ALA A O 1
ATOM 1692 N N . VAL A 1 220 ? 36.373 -29.463 20.964 1.00 11.37 350 VAL A N 1
ATOM 1693 C CA . VAL A 1 220 ? 35.694 -30.651 20.438 1.00 10.53 350 VAL A CA 1
ATOM 1694 C C . VAL A 1 220 ? 34.378 -30.187 19.886 1.00 10.82 350 VAL A C 1
ATOM 1695 O O . VAL A 1 220 ? 33.684 -29.379 20.531 1.00 11.43 350 VAL A O 1
ATOM 1699 N N . LEU A 1 221 ? 34.019 -30.707 18.693 1.00 11.13 351 LEU A N 1
ATOM 1700 C CA . LEU A 1 221 ? 32.797 -30.299 17.993 1.00 10.84 351 LEU A CA 1
ATOM 1701 C C . LEU A 1 221 ? 32.001 -31.535 17.564 1.00 11.32 351 LEU A C 1
ATOM 1702 O O . LEU A 1 221 ? 32.574 -32.478 16.971 1.00 12.17 351 LEU A O 1
ATOM 1707 N N . PHE A 1 222 ? 30.718 -31.563 17.914 1.00 11.06 352 PHE A N 1
ATOM 1708 C CA . PHE A 1 222 ? 29.789 -32.666 17.547 1.00 11.02 352 PHE A CA 1
ATOM 1709 C C . PHE A 1 222 ? 28.778 -32.222 16.485 1.00 11.70 352 PHE A C 1
ATOM 1710 O O . PHE A 1 222 ? 28.169 -31.154 16.620 1.00 12.13 352 PHE A O 1
ATOM 1718 N N . ILE A 1 223 ? 28.638 -33.037 15.428 1.00 11.74 353 ILE A N 1
ATOM 1719 C CA . ILE A 1 223 ? 27.678 -32.801 14.358 1.00 11.77 353 ILE A CA 1
ATOM 1720 C C . ILE A 1 223 ? 26.842 -34.065 14.155 1.00 12.20 353 ILE A C 1
ATOM 1721 O O . ILE A 1 223 ? 27.393 -35.125 13.813 1.00 11.18 353 ILE A O 1
ATOM 1726 N N . ARG A 1 224 ? 25.530 -33.957 14.396 1.00 10.80 354 ARG A N 1
ATOM 1727 C CA . ARG A 1 224 ? 24.587 -35.091 14.224 1.00 11.44 354 ARG A CA 1
ATOM 1728 C C . ARG A 1 224 ? 25.044 -36.342 14.987 1.00 11.65 354 ARG A C 1
ATOM 1729 O O . ARG A 1 224 ? 25.116 -37.461 14.415 1.00 11.25 354 ARG A O 1
ATOM 1737 N N . ASN A 1 225 ? 25.382 -36.139 16.269 1.00 10.68 355 ASN A N 1
ATOM 1738 C CA . ASN A 1 225 ? 25.677 -37.251 17.193 1.00 11.66 355 ASN A CA 1
ATOM 1739 C C . ASN A 1 225 ? 24.536 -37.417 18.196 1.00 11.66 355 ASN A C 1
ATOM 1740 O O . ASN A 1 225 ? 23.936 -36.420 18.634 1.00 13.01 355 ASN A O 1
ATOM 1745 N N . ASP A 1 226 ? 24.230 -38.671 18.544 1.00 11.52 356 ASP A N 1
ATOM 1746 C CA . ASP A 1 226 ? 23.229 -39.000 19.564 1.00 12.16 356 ASP A CA 1
ATOM 1747 C C . ASP A 1 226 ? 23.791 -40.110 20.425 1.00 11.78 356 ASP A C 1
ATOM 1748 O O . ASP A 1 226 ? 24.056 -41.222 19.922 1.00 12.30 356 ASP A O 1
ATOM 1753 N N . GLY A 1 227 ? 23.983 -39.819 21.703 1.00 11.34 357 GLY A N 1
ATOM 1754 C CA . GLY A 1 227 ? 24.514 -40.835 22.618 1.00 11.78 357 GLY A CA 1
ATOM 1755 C C . GLY A 1 227 ? 23.562 -41.984 22.948 1.00 12.14 357 GLY A C 1
ATOM 1756 O O . GLY A 1 227 ? 23.950 -42.941 23.624 1.00 12.38 357 GLY A O 1
ATOM 1757 N N . GLY A 1 228 ? 22.310 -41.889 22.482 1.00 12.55 358 GLY A N 1
ATOM 1758 C CA . GLY A 1 228 ? 21.262 -42.847 22.858 1.00 12.59 358 GLY A CA 1
ATOM 1759 C C . GLY A 1 228 ? 20.795 -42.619 24.289 1.00 12.48 358 GLY A C 1
ATOM 1760 O O . GLY A 1 228 ? 21.382 -41.812 24.997 1.00 13.63 358 GLY A O 1
ATOM 1761 N N . ASP A 1 229 ? 19.753 -43.321 24.744 1.00 11.64 359 ASP A N 1
ATOM 1762 C CA . ASP A 1 229 ? 19.474 -43.277 26.189 1.00 12.08 359 ASP A CA 1
ATOM 1763 C C . ASP A 1 229 ? 20.717 -43.736 26.987 1.00 11.24 359 ASP A C 1
ATOM 1764 O O . ASP A 1 229 ? 20.919 -43.305 28.123 1.00 13.18 359 ASP A O 1
ATOM 1769 N N . ASP A 1 230 ? 21.577 -44.523 26.330 1.00 10.30 360 ASP A N 1
ATOM 1770 C CA . ASP A 1 230 ? 22.884 -44.936 26.843 1.00 11.14 360 ASP A CA 1
ATOM 1771 C C . ASP A 1 230 ? 23.791 -43.784 27.291 1.00 11.44 360 ASP A C 1
ATOM 1772 O O . ASP A 1 230 ? 24.700 -43.982 28.134 1.00 11.61 360 ASP A O 1
ATOM 1777 N N . HIS A 1 231 ? 23.614 -42.597 26.692 1.00 10.93 361 HIS A N 1
ATOM 1778 C CA . HIS A 1 231 ? 24.536 -41.480 26.949 1.00 11.35 361 HIS A CA 1
ATOM 1779 C C . HIS A 1 231 ? 25.982 -41.871 26.680 1.00 10.99 361 HIS A C 1
ATOM 1780 O O . HIS A 1 231 ? 26.895 -41.511 27.449 1.00 11.63 361 HIS A O 1
ATOM 1787 N N . ASP A 1 232 ? 26.181 -42.568 25.547 1.00 10.76 362 ASP A N 1
ATOM 1788 C CA . ASP A 1 232 ? 27.501 -43.058 25.150 1.00 10.78 362 ASP A CA 1
ATOM 1789 C C . ASP A 1 232 ? 28.029 -42.085 24.087 1.00 12.00 362 ASP A C 1
ATOM 1790 O O . ASP A 1 232 ? 27.707 -42.209 22.912 1.00 11.95 362 ASP A O 1
ATOM 1795 N N . GLY A 1 233 ? 28.819 -41.096 24.524 1.00 10.63 363 GLY A N 1
ATOM 1796 C CA . GLY A 1 233 ? 29.309 -40.019 23.640 1.00 10.68 363 GLY A CA 1
ATOM 1797 C C . GLY A 1 233 ? 29.477 -38.747 24.446 1.00 9.79 363 GLY A C 1
ATOM 1798 O O . GLY A 1 233 ? 28.716 -38.511 25.406 1.00 11.10 363 GLY A O 1
ATOM 1799 N N . GLY A 1 234 ? 30.434 -37.912 24.033 1.00 9.54 364 GLY A N 1
ATOM 1800 C CA . GLY A 1 234 ? 30.654 -36.611 24.674 1.00 10.55 364 GLY A CA 1
ATOM 1801 C C . GLY A 1 234 ? 32.089 -36.349 25.049 1.00 10.62 364 GLY A C 1
ATOM 1802 O O . GLY A 1 234 ? 33.009 -36.809 24.370 1.00 10.51 364 GLY A O 1
ATOM 1803 N N . VAL A 1 235 ? 32.290 -35.577 26.119 1.00 10.65 365 VAL A N 1
ATOM 1804 C CA . VAL A 1 235 ? 33.641 -35.147 26.506 1.00 10.55 365 VAL A CA 1
ATOM 1805 C C . VAL A 1 235 ? 33.777 -35.272 28.017 1.00 10.12 365 VAL A C 1
ATOM 1806 O O . VAL A 1 235 ? 32.896 -34.826 28.762 1.00 12.15 365 VAL A O 1
ATOM 1810 N N . ARG A 1 236 ? 34.915 -35.834 28.469 1.00 9.65 366 ARG A N 1
ATOM 1811 C CA . ARG A 1 236 ? 35.192 -35.949 29.914 1.00 9.90 366 ARG A CA 1
ATOM 1812 C C . ARG A 1 236 ? 36.633 -35.566 30.217 1.00 10.33 366 ARG A C 1
ATOM 1813 O O . ARG A 1 236 ? 37.524 -35.948 29.444 1.00 11.04 366 ARG A O 1
ATOM 1821 N N . ASP A 1 237 ? 36.841 -34.789 31.298 1.00 10.55 367 ASP A N 1
ATOM 1822 C CA . ASP A 1 237 ? 38.216 -34.498 31.824 1.00 10.81 367 ASP A CA 1
ATOM 1823 C C . ASP A 1 237 ? 39.092 -33.806 30.789 1.00 11.08 367 ASP A C 1
ATOM 1824 O O . ASP A 1 237 ? 40.214 -34.276 30.503 1.00 12.69 367 ASP A O 1
ATOM 1829 N N . LEU A 1 238 ? 38.595 -32.706 30.213 1.00 10.42 368 LEU A N 1
ATOM 1830 C CA . LEU A 1 238 ? 39.353 -31.968 29.190 1.00 9.96 368 LEU A CA 1
ATOM 1831 C C . LEU A 1 238 ? 39.630 -30.540 29.671 1.00 10.34 368 LEU A C 1
ATOM 1832 O O . LEU A 1 238 ? 38.773 -29.913 30.310 1.00 12.25 368 LEU A O 1
ATOM 1837 N N . ILE A 1 239 ? 40.812 -30.030 29.342 1.00 10.54 369 ILE A N 1
ATOM 1838 C CA . ILE A 1 239 ? 41.098 -28.571 29.471 1.00 9.55 369 ILE A CA 1
ATOM 1839 C C . ILE A 1 239 ? 41.050 -28.004 28.055 1.00 10.76 369 ILE A C 1
ATOM 1840 O O . ILE A 1 239 ? 41.758 -28.500 27.176 1.00 10.59 369 ILE A O 1
ATOM 1845 N N . SER A 1 240 ? 40.233 -26.978 27.827 1.00 10.29 370 SER A N 1
ATOM 1846 C CA . SER A 1 240 ? 40.114 -26.306 26.522 1.00 10.96 370 SER A CA 1
ATOM 1847 C C . SER A 1 240 ? 40.672 -24.908 26.717 1.00 10.98 370 SER A C 1
ATOM 1848 O O . SER A 1 240 ? 40.106 -24.116 27.513 1.00 11.32 370 SER A O 1
ATOM 1851 N N . TYR A 1 241 ? 41.789 -24.602 26.049 1.00 11.49 371 TYR A N 1
ATOM 1852 C CA . TYR A 1 241 ? 42.536 -23.366 26.350 1.00 11.09 371 TYR A CA 1
ATOM 1853 C C . TYR A 1 241 ? 42.619 -22.421 25.167 1.00 11.34 371 TYR A C 1
ATOM 1854 O O . TYR A 1 241 ? 43.219 -22.768 24.135 1.00 12.44 371 TYR A O 1
ATOM 1863 N N . ARG A 1 242 ? 42.000 -21.256 25.304 1.00 11.96 372 ARG A N 1
ATOM 1864 C CA . ARG A 1 242 ? 42.103 -20.184 24.282 1.00 12.06 372 ARG A CA 1
ATOM 1865 C C . ARG A 1 242 ? 41.699 -20.582 22.854 1.00 12.18 372 ARG A C 1
ATOM 1866 O O . ARG A 1 242 ? 42.306 -20.116 21.839 1.00 12.31 372 ARG A O 1
ATOM 1874 N N . VAL A 1 243 ? 40.663 -21.409 22.765 1.00 12.10 373 VAL A N 1
ATOM 1875 C CA . VAL A 1 243 ? 40.122 -21.684 21.429 1.00 12.30 373 VAL A CA 1
ATOM 1876 C C . VAL A 1 243 ? 39.411 -20.440 20.863 1.00 13.00 373 VAL A C 1
ATOM 1877 O O . VAL A 1 243 ? 38.951 -19.545 21.599 1.00 12.68 373 VAL A O 1
ATOM 1881 N N . GLY A 1 244 ? 39.328 -20.387 19.535 1.00 12.39 374 GLY A N 1
ATOM 1882 C CA . GLY A 1 244 ? 38.722 -19.216 18.862 1.00 13.02 374 GLY A CA 1
ATOM 1883 C C . GLY A 1 244 ? 37.186 -19.196 18.904 1.00 13.29 374 GLY A C 1
ATOM 1884 O O . GLY A 1 244 ? 36.578 -18.120 18.681 1.00 14.36 374 GLY A O 1
ATOM 1885 N N A GLU A 1 245 ? 36.564 -20.336 19.204 0.50 13.31 375 GLU A N 1
ATOM 1886 N N B GLU A 1 245 ? 36.552 -20.351 19.140 0.50 13.36 375 GLU A N 1
ATOM 1887 C CA A GLU A 1 245 ? 35.111 -20.378 19.349 0.50 13.49 375 GLU A CA 1
ATOM 1888 C CA B GLU A 1 245 ? 35.092 -20.387 19.319 0.50 13.46 375 GLU A CA 1
ATOM 1889 C C A GLU A 1 245 ? 34.762 -20.778 20.785 0.50 13.25 375 GLU A C 1
ATOM 1890 C C B GLU A 1 245 ? 34.765 -20.778 20.769 0.50 13.25 375 GLU A C 1
ATOM 1891 O O A GLU A 1 245 ? 35.104 -20.044 21.725 0.50 13.52 375 GLU A O 1
ATOM 1892 O O B GLU A 1 245 ? 35.124 -20.040 21.700 0.50 13.55 375 GLU A O 1
ATOM 1903 N N . SER A 1 246 ? 34.097 -21.914 20.975 1.00 12.63 376 SER A N 1
ATOM 1904 C CA . SER A 1 246 ? 33.618 -22.277 22.309 1.00 12.66 376 SER A CA 1
ATOM 1905 C C . SER A 1 246 ? 34.384 -23.468 22.908 1.00 12.32 376 SER A C 1
ATOM 1906 O O . SER A 1 246 ? 34.971 -24.280 22.186 1.00 11.68 376 SER A O 1
ATOM 1909 N N . GLY A 1 247 ? 34.393 -23.566 24.235 1.00 13.05 377 GLY A N 1
ATOM 1910 C CA . GLY A 1 247 ? 35.291 -24.531 24.901 1.00 12.29 377 GLY A CA 1
ATOM 1911 C C . GLY A 1 247 ? 35.085 -25.927 24.336 1.00 12.34 377 GLY A C 1
ATOM 1912 O O . GLY A 1 247 ? 36.053 -26.606 23.958 1.00 13.48 377 GLY A O 1
ATOM 1913 N N . VAL A 1 248 ? 33.816 -26.354 24.287 1.00 11.82 378 VAL A N 1
ATOM 1914 C CA . VAL A 1 248 ? 33.377 -27.477 23.457 1.00 11.41 378 VAL A CA 1
ATOM 1915 C C . VAL A 1 248 ? 32.041 -27.020 22.856 1.00 11.30 378 VAL A C 1
ATOM 1916 O O . VAL A 1 248 ? 31.385 -26.097 23.366 1.00 12.92 378 VAL A O 1
ATOM 1920 N N . LYS A 1 249 ? 31.593 -27.691 21.802 1.00 11.24 379 LYS A N 1
ATOM 1921 C CA . LYS A 1 249 ? 30.374 -27.243 21.097 1.00 11.16 379 LYS A CA 1
ATOM 1922 C C . LYS A 1 249 ? 29.570 -28.373 20.493 1.00 12.07 379 LYS A C 1
ATOM 1923 O O . LYS A 1 249 ? 30.155 -29.291 19.876 1.00 11.50 379 LYS A O 1
ATOM 1929 N N . THR A 1 250 ? 28.245 -28.287 20.643 1.00 11.17 380 THR A N 1
ATOM 1930 C CA . THR A 1 250 ? 27.321 -29.080 19.835 1.00 11.69 380 THR A CA 1
ATOM 1931 C C . THR A 1 250 ? 26.839 -28.159 18.714 1.00 11.50 380 THR A C 1
ATOM 1932 O O . THR A 1 250 ? 26.355 -27.061 18.967 1.00 12.16 380 THR A O 1
ATOM 1936 N N . TYR A 1 251 ? 26.993 -28.595 17.470 1.00 12.38 381 TYR A N 1
ATOM 1937 C CA . TYR A 1 251 ? 26.594 -27.765 16.326 1.00 12.63 381 TYR A CA 1
ATOM 1938 C C . TYR A 1 251 ? 25.078 -27.502 16.347 1.00 13.17 381 TYR A C 1
ATOM 1939 O O . TYR A 1 251 ? 24.281 -28.313 16.804 1.00 13.12 381 TYR A O 1
ATOM 1948 N N . GLN A 1 252 ? 24.705 -26.344 15.802 1.00 12.95 382 GLN A N 1
ATOM 1949 C CA . GLN A 1 252 ? 23.305 -25.932 15.652 1.00 13.50 382 GLN A CA 1
ATOM 1950 C C . GLN A 1 252 ? 22.770 -25.936 14.226 1.00 13.97 382 GLN A C 1
ATOM 1951 O O . GLN A 1 252 ? 23.499 -25.736 13.279 1.00 15.18 382 GLN A O 1
ATOM 1957 N N . ASN A 1 253 ? 21.476 -26.129 14.090 1.00 13.78 383 ASN A N 1
ATOM 1958 C CA . ASN A 1 253 ? 20.794 -25.997 12.800 1.00 14.52 383 ASN A CA 1
ATOM 1959 C C . ASN A 1 253 ? 21.293 -27.022 11.761 1.00 15.38 383 ASN A C 1
ATOM 1960 O O . ASN A 1 253 ? 21.513 -28.140 12.121 1.00 15.18 383 ASN A O 1
ATOM 1965 N N . GLU A 1 254 ? 21.466 -26.635 10.505 1.00 14.81 384 GLU A N 1
ATOM 1966 C CA . GLU A 1 254 ? 21.751 -27.576 9.399 1.00 15.76 384 GLU A CA 1
ATOM 1967 C C . GLU A 1 254 ? 23.148 -27.341 8.836 1.00 15.70 384 GLU A C 1
ATOM 1968 O O . GLU A 1 254 ? 23.642 -26.232 8.874 1.00 17.20 384 GLU A O 1
ATOM 1974 N N . ILE A 1 255 ? 23.751 -28.393 8.271 1.00 15.25 385 ILE A N 1
ATOM 1975 C CA . ILE A 1 255 ? 24.924 -28.271 7.381 1.00 15.75 385 ILE A CA 1
ATOM 1976 C C . ILE A 1 255 ? 24.556 -28.970 6.092 1.00 16.14 385 ILE A C 1
ATOM 1977 O O . ILE A 1 255 ? 24.078 -30.125 6.112 1.00 16.08 385 ILE A O 1
ATOM 1982 N N . GLY A 1 256 ? 24.726 -28.257 4.967 1.00 16.43 386 GLY A N 1
ATOM 1983 C CA . GLY A 1 256 ? 24.520 -28.857 3.655 1.00 15.96 386 GLY A CA 1
ATOM 1984 C C . GLY A 1 256 ? 23.084 -29.322 3.444 1.00 17.11 386 GLY A C 1
ATOM 1985 O O . GLY A 1 256 ? 22.819 -30.160 2.581 1.00 18.00 386 GLY A O 1
ATOM 1986 N N . GLY A 1 257 ? 22.163 -28.803 4.253 1.00 17.63 387 GLY A N 1
ATOM 1987 C CA . GLY A 1 257 ? 20.769 -29.201 4.172 1.00 18.16 387 GLY A CA 1
ATOM 1988 C C . GLY A 1 257 ? 20.242 -30.277 5.102 1.00 18.04 387 GLY A C 1
ATOM 1989 O O . GLY A 1 257 ? 19.081 -30.674 4.984 1.00 20.34 387 GLY A O 1
ATOM 1990 N N . ARG A 1 258 ? 21.069 -30.763 6.025 1.00 15.52 388 ARG A N 1
ATOM 1991 C CA . ARG A 1 258 ? 20.584 -31.748 7.027 1.00 15.32 388 ARG A CA 1
ATOM 1992 C C . ARG A 1 258 ? 20.893 -31.274 8.433 1.00 14.29 388 ARG A C 1
ATOM 1993 O O . ARG A 1 258 ? 21.974 -30.705 8.683 1.00 15.44 388 ARG A O 1
ATOM 2001 N N . SER A 1 259 ? 19.976 -31.527 9.360 1.00 13.88 389 SER A N 1
ATOM 2002 C CA . SER A 1 259 ? 20.220 -31.152 10.760 1.00 13.30 389 SER A CA 1
ATOM 2003 C C . SER A 1 259 ? 21.551 -31.710 11.281 1.00 13.76 389 SER A C 1
ATOM 2004 O O . SER A 1 259 ? 21.825 -32.917 11.143 1.00 13.74 389 SER A O 1
ATOM 2007 N N . ALA A 1 260 ? 22.349 -30.827 11.881 1.00 12.76 390 ALA A N 1
ATOM 2008 C CA . ALA A 1 260 ? 23.660 -31.143 12.418 1.00 12.61 390 ALA A CA 1
ATOM 2009 C C . ALA A 1 260 ? 23.641 -31.169 13.950 1.00 12.28 390 ALA A C 1
ATOM 2010 O O . ALA A 1 260 ? 24.685 -31.122 14.610 1.00 12.40 390 ALA A O 1
ATOM 2012 N N . ARG A 1 261 ? 22.440 -31.182 14.508 1.00 12.41 391 ARG A N 1
ATOM 2013 C CA . ARG A 1 261 ? 22.215 -31.087 15.954 1.00 12.67 391 ARG A CA 1
ATOM 2014 C C . ARG A 1 261 ? 22.632 -32.366 16.678 1.00 12.45 391 ARG A C 1
ATOM 2015 O O . ARG A 1 261 ? 23.102 -33.319 16.062 1.00 13.46 391 ARG A O 1
ATOM 2023 N N . ASN A 1 262 ? 22.476 -32.385 18.001 1.00 11.34 392 ASN A N 1
ATOM 2024 C CA . ASN A 1 262 ? 23.020 -33.455 18.841 1.00 11.12 392 ASN A CA 1
ATOM 2025 C C . ASN A 1 262 ? 22.159 -33.716 20.054 1.00 11.85 392 ASN A C 1
ATOM 2026 O O . ASN A 1 262 ? 21.537 -32.788 20.564 1.00 13.02 392 ASN A O 1
ATOM 2031 N N . TYR A 1 263 ? 22.192 -34.963 20.533 1.00 11.08 393 TYR A N 1
ATOM 2032 C CA . TYR A 1 263 ? 21.318 -35.451 21.592 1.00 11.36 393 TYR A CA 1
ATOM 2033 C C . TYR A 1 263 ? 22.026 -36.362 22.547 1.00 11.08 393 TYR A C 1
ATOM 2034 O O . TYR A 1 263 ? 22.950 -37.099 22.157 1.00 11.70 393 TYR A O 1
ATOM 2043 N N . ARG A 1 264 ? 21.613 -36.307 23.813 1.00 11.06 394 ARG A N 1
ATOM 2044 C CA . ARG A 1 264 ? 21.977 -37.359 24.764 1.00 10.58 394 ARG A CA 1
ATOM 2045 C C . ARG A 1 264 ? 23.483 -37.622 24.943 1.00 11.01 394 ARG A C 1
ATOM 2046 O O . ARG A 1 264 ? 23.952 -38.776 24.935 1.00 11.79 394 ARG A O 1
ATOM 2054 N N . LEU A 1 265 ? 24.252 -36.536 25.045 1.00 10.46 395 LEU A N 1
ATOM 2055 C CA . LEU A 1 265 ? 25.696 -36.647 25.292 1.00 11.06 395 LEU A CA 1
ATOM 2056 C C . LEU A 1 265 ? 25.982 -36.336 26.761 1.00 10.72 395 LEU A C 1
ATOM 2057 O O . LEU A 1 265 ? 25.114 -35.783 27.484 1.00 12.32 395 LEU A O 1
ATOM 2062 N N . VAL A 1 266 ? 27.199 -36.679 27.196 1.00 11.08 396 VAL A N 1
ATOM 2063 C CA . VAL A 1 266 ? 27.675 -36.344 28.543 1.00 10.96 396 VAL A CA 1
ATOM 2064 C C . VAL A 1 266 ? 28.891 -35.436 28.445 1.00 10.37 396 VAL A C 1
ATOM 2065 O O . VAL A 1 266 ? 29.847 -35.748 27.708 1.00 11.33 396 VAL A O 1
ATOM 2069 N N . PHE A 1 267 ? 28.835 -34.306 29.157 1.00 10.83 397 PHE A N 1
ATOM 2070 C CA . PHE A 1 267 ? 29.961 -33.391 29.274 1.00 10.65 397 PHE A CA 1
ATOM 2071 C C . PHE A 1 267 ? 30.285 -33.331 30.757 1.00 10.74 397 PHE A C 1
ATOM 2072 O O . PHE A 1 267 ? 29.490 -32.772 31.543 1.00 12.61 397 PHE A O 1
ATOM 2080 N N . ASP A 1 268 ? 31.433 -33.913 31.129 1.00 10.18 398 ASP A N 1
ATOM 2081 C CA . ASP A 1 268 ? 31.795 -34.090 32.542 1.00 11.56 398 ASP A CA 1
ATOM 2082 C C . ASP A 1 268 ? 33.228 -33.611 32.787 1.00 11.59 398 ASP A C 1
ATOM 2083 O O . ASP A 1 268 ? 34.167 -34.211 32.260 1.00 12.70 398 ASP A O 1
ATOM 2088 N N . ASN A 1 269 ? 33.390 -32.563 33.593 1.00 11.48 399 ASN A N 1
ATOM 2089 C CA . ASN A 1 269 ? 34.709 -32.070 33.978 1.00 11.14 399 ASN A CA 1
ATOM 2090 C C . ASN A 1 269 ? 35.454 -31.458 32.812 1.00 11.37 399 ASN A C 1
ATOM 2091 O O . ASN A 1 269 ? 36.468 -31.997 32.317 1.00 12.88 399 ASN A O 1
ATOM 2096 N N . ILE A 1 270 ? 34.953 -30.319 32.381 1.00 11.20 400 ILE A N 1
ATOM 2097 C CA . ILE A 1 270 ? 35.585 -29.544 31.341 1.00 12.07 400 ILE A CA 1
ATOM 2098 C C . ILE A 1 270 ? 36.013 -28.242 31.993 1.00 10.96 400 ILE A C 1
ATOM 2099 O O . ILE A 1 270 ? 35.216 -27.606 32.678 1.00 11.74 400 ILE A O 1
ATOM 2104 N N . THR A 1 271 ? 37.276 -27.872 31.785 1.00 10.97 401 THR A N 1
ATOM 2105 C CA . THR A 1 271 ? 37.854 -26.606 32.252 1.00 10.09 401 THR A CA 1
ATOM 2106 C C . THR A 1 271 ? 38.119 -25.772 31.014 1.00 11.63 401 THR A C 1
ATOM 2107 O O . THR A 1 271 ? 38.970 -26.166 30.192 1.00 11.92 401 THR A O 1
ATOM 2111 N N . THR A 1 272 ? 37.439 -24.632 30.880 1.00 10.56 402 THR A N 1
ATOM 2112 C CA . THR A 1 272 ? 37.634 -23.777 29.689 1.00 10.76 402 THR A CA 1
ATOM 2113 C C . THR A 1 272 ? 38.246 -22.474 30.116 1.00 10.91 402 THR A C 1
ATOM 2114 O O . THR A 1 272 ? 37.701 -21.781 30.986 1.00 11.32 402 THR A O 1
ATOM 2118 N N . ILE A 1 273 ? 39.402 -22.175 29.552 1.00 11.06 403 ILE A N 1
ATOM 2119 C CA . ILE A 1 273 ? 40.136 -20.953 29.900 1.00 11.80 403 ILE A CA 1
ATOM 2120 C C . ILE A 1 273 ? 40.211 -20.004 28.705 1.00 12.21 403 ILE A C 1
ATOM 2121 O O . ILE A 1 273 ? 40.816 -20.347 27.697 1.00 12.47 403 ILE A O 1
ATOM 2126 N N . GLN A 1 274 ? 39.607 -18.815 28.819 1.00 11.55 404 GLN A N 1
ATOM 2127 C CA . GLN A 1 274 ? 39.752 -17.733 27.824 1.00 11.75 404 GLN A CA 1
ATOM 2128 C C . GLN A 1 274 ? 39.419 -18.140 26.390 1.00 12.45 404 GLN A C 1
ATOM 2129 O O . GLN A 1 274 ? 40.132 -17.764 25.456 1.00 12.94 404 GLN A O 1
ATOM 2135 N N . CYS A 1 275 ? 38.328 -18.884 26.188 1.00 12.75 405 CYS A N 1
ATOM 2136 C CA . CYS A 1 275 ? 37.831 -19.042 24.790 1.00 12.93 405 CYS A CA 1
ATOM 2137 C C . CYS A 1 275 ? 37.201 -17.715 24.329 1.00 12.91 405 CYS A C 1
ATOM 2138 O O . CYS A 1 275 ? 36.842 -16.863 25.159 1.00 13.60 405 CYS A O 1
ATOM 2141 N N . TYR A 1 276 ? 37.118 -17.518 23.018 1.00 12.95 406 TYR A N 1
ATOM 2142 C CA . TYR A 1 276 ? 36.606 -16.246 22.511 1.00 12.82 406 TYR A CA 1
ATOM 2143 C C . TYR A 1 276 ? 35.084 -16.198 22.464 1.00 13.56 406 TYR A C 1
ATOM 2144 O O . TYR A 1 276 ? 34.493 -15.106 22.572 1.00 14.05 406 TYR A O 1
ATOM 2153 N N . TYR A 1 277 ? 34.436 -17.369 22.330 1.00 13.44 407 TYR A N 1
ATOM 2154 C CA . TYR A 1 277 ? 32.996 -17.412 22.504 1.00 13.61 407 TYR A CA 1
ATOM 2155 C C . TYR A 1 277 ? 32.638 -18.035 23.868 1.00 12.56 407 TYR A C 1
ATOM 2156 O O . TYR A 1 277 ? 33.097 -17.512 24.901 1.00 13.09 407 TYR A O 1
ATOM 2165 N N . ASP A 1 278 ? 31.885 -19.135 23.929 1.00 12.52 408 ASP A N 1
ATOM 2166 C CA . ASP A 1 278 ? 31.220 -19.492 25.201 1.00 13.44 408 ASP A CA 1
ATOM 2167 C C . ASP A 1 278 ? 31.950 -20.641 25.895 1.00 12.31 408 ASP A C 1
ATOM 2168 O O . ASP A 1 278 ? 32.426 -21.573 25.235 1.00 12.85 408 ASP A O 1
ATOM 2173 N N . GLY A 1 279 ? 32.053 -20.581 27.216 1.00 12.60 409 GLY A N 1
ATOM 2174 C CA . GLY A 1 279 ? 32.818 -21.607 27.951 1.00 12.88 409 GLY A CA 1
ATOM 2175 C C . GLY A 1 279 ? 32.446 -23.030 27.555 1.00 11.84 409 GLY A C 1
ATOM 2176 O O . GLY A 1 279 ? 33.320 -23.894 27.380 1.00 12.83 409 GLY A O 1
ATOM 2177 N N . ILE A 1 280 ? 31.147 -23.303 27.475 1.00 11.09 410 ILE A N 1
ATOM 2178 C CA . ILE A 1 280 ? 30.666 -24.445 26.703 1.00 10.75 410 ILE A CA 1
ATOM 2179 C C . ILE A 1 280 ? 29.488 -23.912 25.899 1.00 11.00 410 ILE A C 1
ATOM 2180 O O . ILE A 1 280 ? 28.795 -22.992 26.353 1.00 11.82 410 ILE A O 1
ATOM 2185 N N . ASP A 1 281 ? 29.271 -24.478 24.705 1.00 11.90 411 ASP A N 1
ATOM 2186 C CA . ASP A 1 281 ? 28.114 -24.088 23.863 1.00 11.17 411 ASP A CA 1
ATOM 2187 C C . ASP A 1 281 ? 27.361 -25.380 23.578 1.00 12.01 411 ASP A C 1
ATOM 2188 O O . ASP A 1 281 ? 27.683 -26.084 22.610 1.00 13.46 411 ASP A O 1
ATOM 2193 N N . VAL A 1 282 ? 26.396 -25.712 24.428 1.00 11.61 412 VAL A N 1
ATOM 2194 C CA . VAL A 1 282 ? 25.636 -26.954 24.239 1.00 12.65 412 VAL A CA 1
ATOM 2195 C C . VAL A 1 282 ? 24.239 -26.543 23.769 1.00 12.65 412 VAL A C 1
ATOM 2196 O O . VAL A 1 282 ? 23.237 -26.778 24.452 1.00 13.25 412 VAL A O 1
ATOM 2200 N N . ASN A 1 283 ? 24.191 -25.848 22.622 1.00 12.90 413 ASN A N 1
ATOM 2201 C CA . ASN A 1 283 ? 22.929 -25.453 22.008 1.00 12.58 413 ASN A CA 1
ATOM 2202 C C . ASN A 1 283 ? 22.635 -26.281 20.764 1.00 12.17 413 ASN A C 1
ATOM 2203 O O . ASN A 1 283 ? 23.567 -26.754 20.080 1.00 12.99 413 ASN A O 1
ATOM 2208 N N . ALA A 1 284 ? 21.354 -26.403 20.424 1.00 11.98 414 ALA A N 1
ATOM 2209 C CA . ALA A 1 284 ? 20.931 -27.145 19.220 1.00 12.20 414 ALA A CA 1
ATOM 2210 C C . ALA A 1 284 ? 20.266 -26.235 18.178 1.00 12.40 414 ALA A C 1
ATOM 2211 O O . ALA A 1 284 ? 20.451 -26.469 16.992 1.00 13.27 414 ALA A O 1
ATOM 2213 N N . ASP A 1 285 ? 19.508 -25.219 18.615 1.00 13.34 415 ASP A N 1
ATOM 2214 C CA . ASP A 1 285 ? 18.928 -24.228 17.699 1.00 14.12 415 ASP A CA 1
ATOM 2215 C C . ASP A 1 285 ? 19.640 -22.888 17.862 1.00 14.29 415 ASP A C 1
ATOM 2216 O O . ASP A 1 285 ? 20.025 -22.508 18.993 1.00 14.58 415 ASP A O 1
ATOM 2221 N N . THR A 1 286 ? 19.766 -22.127 16.776 1.00 15.11 416 THR A N 1
ATOM 2222 C CA . THR A 1 286 ? 20.353 -20.793 16.869 1.00 16.82 416 THR A CA 1
ATOM 2223 C C . THR A 1 286 ? 19.754 -19.887 15.788 1.00 17.39 416 THR A C 1
ATOM 2224 O O . THR A 1 286 ? 19.273 -20.378 14.761 1.00 17.38 416 THR A O 1
ATOM 2228 N N . GLY A 1 287 ? 19.734 -18.573 16.039 1.00 17.49 417 GLY A N 1
ATOM 2229 C CA . GLY A 1 287 ? 19.214 -17.624 15.039 1.00 18.54 417 GLY A CA 1
ATOM 2230 C C . GLY A 1 287 ? 17.700 -17.721 14.924 1.00 20.35 417 GLY A C 1
ATOM 2231 O O . GLY A 1 287 ? 17.026 -18.125 15.887 1.00 21.21 417 GLY A O 1
ATOM 2232 N N . SER A 1 288 ? 17.162 -17.380 13.750 1.00 22.19 418 SER A N 1
ATOM 2233 C CA . SER A 1 288 ? 15.710 -17.337 13.539 1.00 23.98 418 SER A CA 1
ATOM 2234 C C . SER A 1 288 ? 15.163 -18.705 13.219 1.00 23.09 418 SER A C 1
ATOM 2235 O O . SER A 1 288 ? 15.825 -19.481 12.527 1.00 23.93 418 SER A O 1
ATOM 2238 N N . PRO A 1 289 ? 13.964 -19.032 13.739 1.00 22.69 419 PRO A N 1
ATOM 2239 C CA . PRO A 1 289 ? 13.390 -20.362 13.481 1.00 23.32 419 PRO A CA 1
ATOM 2240 C C . PRO A 1 289 ? 13.219 -20.677 11.987 1.00 22.98 419 PRO A C 1
ATOM 2241 O O . PRO A 1 289 ? 12.707 -19.845 11.223 1.00 22.81 419 PRO A O 1
ATOM 2245 N N . THR A 1 290 ? 13.664 -21.876 11.597 1.00 23.59 420 THR A N 1
ATOM 2246 C CA . THR A 1 290 ? 13.519 -22.406 10.257 1.00 24.75 420 THR A CA 1
ATOM 2247 C C . THR A 1 290 ? 13.222 -23.895 10.423 1.00 23.25 420 THR A C 1
ATOM 2248 O O . THR A 1 290 ? 13.793 -24.545 11.289 1.00 22.75 420 THR A O 1
ATOM 2252 N N . GLU A 1 291 ? 12.339 -24.446 9.607 1.00 21.79 421 GLU A N 1
ATOM 2253 C CA . GLU A 1 291 ? 12.005 -25.866 9.735 1.00 21.25 421 GLU A CA 1
ATOM 2254 C C . GLU A 1 291 ? 13.261 -26.751 9.750 1.00 21.13 421 GLU A C 1
ATOM 2255 O O . GLU A 1 291 ? 14.249 -26.512 9.013 1.00 21.15 421 GLU A O 1
ATOM 2261 N N . ARG A 1 292 ? 13.242 -27.743 10.635 1.00 19.35 422 ARG A N 1
ATOM 2262 C CA . ARG A 1 292 ? 14.368 -28.643 10.763 1.00 19.03 422 ARG A CA 1
ATOM 2263 C C . ARG A 1 292 ? 14.278 -29.749 9.722 1.00 19.40 422 ARG A C 1
ATOM 2264 O O . ARG A 1 292 ? 13.178 -30.164 9.333 1.00 20.25 422 ARG A O 1
ATOM 2272 N N . VAL A 1 293 ? 15.438 -30.194 9.255 1.00 18.30 423 VAL A N 1
ATOM 2273 C CA . VAL A 1 293 ? 15.487 -31.233 8.243 1.00 17.65 423 VAL A CA 1
ATOM 2274 C C . VAL A 1 293 ? 16.097 -32.502 8.838 1.00 16.71 423 VAL A C 1
ATOM 2275 O O . VAL A 1 293 ? 17.238 -32.487 9.315 1.00 16.32 423 VAL A O 1
ATOM 2279 N N . ASP A 1 294 ? 15.344 -33.604 8.778 1.00 16.98 4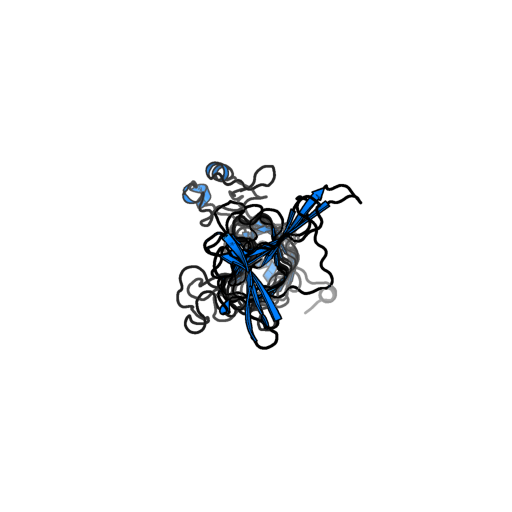24 ASP A N 1
ATOM 2280 C CA . ASP A 1 294 ? 15.749 -34.914 9.334 1.00 16.20 424 ASP A CA 1
ATOM 2281 C C . ASP A 1 294 ? 16.004 -34.758 10.863 1.00 16.04 424 ASP A C 1
ATOM 2282 O O . ASP A 1 294 ? 17.026 -35.186 11.425 1.00 16.02 424 ASP A O 1
ATOM 2287 N N . ASP A 1 295 ? 15.049 -34.098 11.519 1.00 16.14 425 ASP A N 1
ATOM 2288 C CA . ASP A 1 295 ? 15.076 -33.873 12.952 1.00 16.60 425 ASP A CA 1
ATOM 2289 C C . ASP A 1 295 ? 13.626 -33.578 13.331 1.00 15.89 425 ASP A C 1
ATOM 2290 O O . ASP A 1 295 ? 12.723 -33.517 12.458 1.00 17.50 425 ASP A O 1
ATOM 2295 N N . TYR A 1 296 ? 13.370 -33.346 14.614 1.00 16.45 426 TYR A N 1
ATOM 2296 C CA . TYR A 1 296 ? 12.015 -32.964 15.018 1.00 16.31 426 TYR A CA 1
ATOM 2297 C C . TYR A 1 296 ? 11.556 -31.667 14.349 1.00 16.95 426 TYR A C 1
ATOM 2298 O O . TYR A 1 296 ? 12.340 -30.714 14.202 1.00 17.37 426 TYR A O 1
ATOM 2307 N N . THR A 1 297 ? 10.285 -31.633 13.947 1.00 17.65 427 THR A N 1
ATOM 2308 C CA . THR A 1 297 ? 9.719 -30.434 13.327 1.00 17.81 427 THR A CA 1
ATOM 2309 C C . THR A 1 297 ? 9.485 -29.305 14.353 1.00 18.38 427 THR A C 1
ATOM 2310 O O . THR A 1 297 ? 9.431 -29.562 15.572 1.00 17.89 427 THR A O 1
ATOM 2314 N N . LEU A 1 298 ? 9.297 -28.080 13.851 1.00 18.50 428 LEU A N 1
ATOM 2315 C CA . LEU A 1 298 ? 8.900 -26.962 14.704 1.00 18.77 428 LEU A CA 1
ATOM 2316 C C . LEU A 1 298 ? 7.585 -27.251 15.438 1.00 19.33 428 LEU A C 1
ATOM 2317 O O . LEU A 1 298 ? 7.398 -26.863 16.601 1.00 19.98 428 LEU A O 1
ATOM 2322 N N . ALA A 1 299 ? 6.662 -27.950 14.777 1.00 20.42 429 ALA A N 1
ATOM 2323 C CA . ALA A 1 299 ? 5.397 -28.266 15.415 1.00 21.30 429 ALA A CA 1
ATOM 2324 C C . ALA A 1 299 ? 5.554 -29.272 16.561 1.00 21.50 429 ALA A C 1
ATOM 2325 O O . ALA A 1 299 ? 4.827 -29.204 17.568 1.00 23.21 429 ALA A O 1
ATOM 2327 N N . GLU A 1 300 ? 6.515 -30.189 16.413 1.00 20.07 430 GLU A N 1
ATOM 2328 C CA . GLU A 1 300 ? 6.821 -31.153 17.471 1.00 19.46 430 GLU A CA 1
ATOM 2329 C C . GLU A 1 300 ? 7.512 -30.493 18.676 1.00 18.72 430 GLU A C 1
ATOM 2330 O O . GLU A 1 300 ? 7.138 -30.766 19.830 1.00 19.11 430 GLU A O 1
ATOM 2336 N N . TYR A 1 301 ? 8.529 -29.659 18.405 1.00 16.99 431 TYR A N 1
ATOM 2337 C CA . TYR A 1 301 ? 9.228 -28.907 19.470 1.00 16.79 431 TYR A CA 1
ATOM 2338 C C . TYR A 1 301 ? 9.567 -27.530 18.964 1.00 16.88 431 TYR A C 1
ATOM 2339 O O . TYR A 1 301 ? 10.310 -27.409 17.994 1.00 17.39 431 TYR A O 1
ATOM 2348 N N . PRO A 1 302 ? 9.089 -26.480 19.662 1.00 16.77 432 PRO A N 1
ATOM 2349 C CA . PRO A 1 302 ? 9.451 -25.119 19.284 1.00 17.23 432 PRO A CA 1
ATOM 2350 C C . PRO A 1 302 ? 10.924 -24.853 19.322 1.00 16.92 432 PRO A C 1
ATOM 2351 O O . PRO A 1 302 ? 11.708 -25.599 19.959 1.00 16.05 432 PRO A O 1
ATOM 2355 N N . TRP A 1 303 ? 11.313 -23.765 18.653 1.00 16.88 433 TRP A N 1
ATOM 2356 C CA . TRP A 1 303 ? 12.725 -23.344 18.630 1.00 16.71 433 TRP A CA 1
ATOM 2357 C C . TRP A 1 303 ? 13.260 -23.232 20.071 1.00 16.04 433 TRP A C 1
ATOM 2358 O O . TRP A 1 303 ? 12.571 -22.713 20.968 1.00 16.76 433 TRP A O 1
ATOM 2369 N N . PHE A 1 304 ? 14.469 -23.743 20.273 1.00 15.76 434 PHE A N 1
ATOM 2370 C CA . PHE A 1 304 ? 15.209 -23.739 21.550 1.00 15.39 434 PHE A CA 1
ATOM 2371 C C . PHE A 1 304 ? 14.702 -24.791 22.519 1.00 14.93 434 PHE A C 1
ATOM 2372 O O . PHE A 1 304 ? 15.202 -24.876 23.633 1.00 15.17 434 PHE A O 1
ATOM 2380 N N . GLN A 1 305 ? 13.723 -25.601 22.111 1.00 15.13 435 GLN A N 1
ATOM 2381 C CA . GLN A 1 305 ? 13.085 -26.540 23.063 1.00 14.71 435 GLN A CA 1
ATOM 2382 C C . GLN A 1 305 ? 13.171 -28.018 22.652 1.00 14.33 435 GLN A C 1
ATOM 2383 O O . GLN A 1 305 ? 12.342 -28.847 23.059 1.00 14.96 435 GLN A O 1
ATOM 2389 N N . LEU A 1 306 ? 14.183 -28.371 21.859 1.00 13.37 436 LEU A N 1
ATOM 2390 C CA . LEU A 1 306 ? 14.341 -29.787 21.506 1.00 13.67 436 LEU A CA 1
ATOM 2391 C C . LEU A 1 306 ? 14.646 -30.607 22.751 1.00 13.74 436 LEU A C 1
ATOM 2392 O O . LEU A 1 306 ? 15.348 -30.112 23.648 1.00 13.70 436 LEU A O 1
ATOM 2397 N N . PRO A 1 307 ? 14.208 -31.883 22.792 1.00 13.89 437 PRO A N 1
ATOM 2398 C CA . PRO A 1 307 ? 14.485 -32.702 23.965 1.00 13.48 437 PRO A CA 1
ATOM 2399 C C . PRO A 1 307 ? 15.894 -33.321 23.920 1.00 13.90 437 PRO A C 1
ATOM 2400 O O . PRO A 1 307 ? 16.081 -34.519 23.732 1.00 14.38 437 PRO A O 1
ATOM 2404 N N . THR A 1 308 ? 16.886 -32.466 24.073 1.00 13.22 438 THR A N 1
ATOM 2405 C CA . THR A 1 308 ? 18.271 -32.905 23.911 1.00 12.73 438 THR A CA 1
ATOM 2406 C C . THR A 1 308 ? 18.732 -33.863 25.007 1.00 12.74 438 THR A C 1
ATOM 2407 O O . THR A 1 308 ? 19.565 -34.729 24.728 1.00 13.53 438 THR A O 1
ATOM 2411 N N . GLN A 1 309 ? 18.245 -33.702 26.254 1.00 12.14 439 GLN A N 1
ATOM 2412 C CA . GLN A 1 309 ? 18.572 -34.663 27.348 1.00 11.96 439 GLN A CA 1
ATOM 2413 C C . GLN A 1 309 ? 20.078 -34.856 27.524 1.00 12.38 439 GLN A C 1
ATOM 2414 O O . GLN A 1 309 ? 20.537 -35.968 27.738 1.00 12.50 439 GLN A O 1
ATOM 2420 N N . HIS A 1 310 ? 20.859 -33.783 27.424 1.00 11.47 440 HIS A N 1
ATOM 2421 C CA . HIS A 1 310 ? 22.272 -33.880 27.752 1.00 11.43 440 HIS A CA 1
ATOM 2422 C C . HIS A 1 310 ? 22.446 -33.919 29.271 1.00 11.59 440 HIS A C 1
ATOM 2423 O O . HIS A 1 310 ? 21.579 -33.467 30.042 1.00 12.37 440 HIS A O 1
ATOM 2430 N N . ILE A 1 311 ? 23.585 -34.456 29.691 1.00 10.95 441 ILE A N 1
ATOM 2431 C CA . ILE A 1 311 ? 24.078 -34.341 31.056 1.00 11.66 441 ILE A CA 1
ATOM 2432 C C . ILE A 1 311 ? 25.328 -33.490 31.040 1.00 10.62 441 ILE A C 1
ATOM 2433 O O . ILE A 1 311 ? 26.299 -33.803 30.317 1.00 11.74 441 ILE A O 1
ATOM 2438 N N . ILE A 1 312 ? 25.291 -32.403 31.807 1.00 10.34 442 ILE A N 1
ATOM 2439 C CA . ILE A 1 312 ? 26.404 -31.465 31.864 1.00 10.88 442 ILE A CA 1
ATOM 2440 C C . ILE A 1 312 ? 26.797 -31.335 33.327 1.00 10.71 442 ILE A C 1
ATOM 2441 O O . ILE A 1 312 ? 25.984 -30.890 34.139 1.00 12.24 442 ILE A O 1
ATOM 2446 N N . ARG A 1 313 ? 28.022 -31.700 33.685 1.00 10.57 443 ARG A N 1
ATOM 2447 C CA . ARG A 1 313 ? 28.398 -31.626 35.102 1.00 11.25 443 ARG A CA 1
ATOM 2448 C C . ARG A 1 313 ? 29.881 -31.363 35.335 1.00 11.59 443 ARG A C 1
ATOM 2449 O O . ARG A 1 313 ? 30.737 -31.677 34.472 1.00 12.15 443 ARG A O 1
ATOM 2457 N N . ASN A 1 314 ? 30.167 -30.701 36.453 1.00 10.67 444 ASN A N 1
ATOM 2458 C CA . ASN A 1 314 ? 31.559 -30.466 36.910 1.00 11.88 444 ASN A CA 1
ATOM 2459 C C . ASN A 1 314 ? 32.344 -29.562 35.959 1.00 11.63 444 ASN A C 1
ATOM 2460 O O . ASN A 1 314 ? 33.528 -29.817 35.665 1.00 12.85 444 ASN A O 1
ATOM 2465 N N . ILE A 1 315 ? 31.693 -28.504 35.485 1.00 11.30 445 ILE A N 1
ATOM 2466 C CA . ILE A 1 315 ? 32.287 -27.609 34.479 1.00 10.51 445 ILE A CA 1
ATOM 2467 C C . ILE A 1 315 ? 32.884 -26.419 35.227 1.00 10.72 445 ILE A C 1
ATOM 2468 O O . ILE A 1 315 ? 32.290 -25.930 36.209 1.00 11.44 445 ILE A O 1
ATOM 2473 N N . ILE A 1 316 ? 34.037 -25.923 34.781 1.00 10.74 446 ILE A N 1
ATOM 2474 C CA . ILE A 1 316 ? 34.569 -24.657 35.327 1.00 11.00 446 ILE A CA 1
ATOM 2475 C C . ILE A 1 316 ? 35.119 -23.844 34.163 1.00 10.88 446 ILE A C 1
ATOM 2476 O O . ILE A 1 316 ? 35.856 -24.393 33.323 1.00 10.99 446 ILE A O 1
ATOM 2481 N N . THR A 1 317 ? 34.767 -22.562 34.079 1.00 10.88 447 THR A N 1
ATOM 2482 C CA . THR A 1 317 ? 35.278 -21.713 32.988 1.00 11.28 447 THR A CA 1
ATOM 2483 C C . THR A 1 317 ? 35.779 -20.415 33.544 1.00 11.57 447 THR A C 1
ATOM 2484 O O . THR A 1 317 ? 35.270 -19.944 34.559 1.00 11.73 447 THR A O 1
ATOM 2488 N N . ARG A 1 318 ? 36.800 -19.843 32.908 1.00 11.65 448 ARG A N 1
ATOM 2489 C CA . ARG A 1 318 ? 37.411 -18.609 33.447 1.00 11.65 448 ARG A CA 1
ATOM 2490 C C . ARG A 1 318 ? 37.734 -17.624 32.346 1.00 12.10 448 ARG A C 1
ATOM 2491 O O . ARG A 1 318 ? 38.464 -17.963 31.389 1.00 12.23 448 ARG A O 1
ATOM 2499 N N . ASP A 1 319 ? 37.226 -16.398 32.512 1.00 11.78 449 ASP A N 1
ATOM 2500 C CA . ASP A 1 319 ? 37.562 -15.248 31.643 1.00 11.95 449 ASP A CA 1
ATOM 2501 C C . ASP A 1 319 ? 37.262 -15.533 30.144 1.00 12.78 449 ASP A C 1
ATOM 2502 O O . ASP A 1 319 ? 38.025 -15.122 29.249 1.00 13.03 449 ASP A O 1
ATOM 2507 N N . CYS A 1 320 ? 36.142 -16.203 29.892 1.00 12.94 450 CYS A N 1
ATOM 2508 C CA . CYS A 1 320 ? 35.684 -16.435 28.542 1.00 13.13 450 CYS A CA 1
ATOM 2509 C C . CYS A 1 320 ? 35.008 -15.179 28.005 1.00 13.58 450 CYS A C 1
ATOM 2510 O O . CYS A 1 320 ? 34.289 -14.499 28.742 1.00 15.00 450 CYS A O 1
ATOM 2513 N N . MET A 1 321 ? 35.277 -14.850 26.732 1.00 13.17 451 MET A N 1
ATOM 2514 C CA . MET A 1 321 ? 34.783 -13.605 26.170 1.00 13.57 451 MET A CA 1
ATOM 2515 C C . MET A 1 321 ? 33.279 -13.611 25.894 1.00 14.16 451 MET A C 1
ATOM 2516 O O . MET A 1 321 ? 32.632 -12.539 25.881 1.00 14.13 451 MET A O 1
ATOM 2521 N N . GLY A 1 322 ? 32.719 -14.809 25.723 1.00 14.22 452 GLY A N 1
ATOM 2522 C CA . GLY A 1 322 ? 31.284 -14.997 25.519 1.00 14.82 452 GLY A CA 1
ATOM 2523 C C . GLY A 1 322 ? 30.585 -15.296 26.845 1.00 14.54 452 GLY A C 1
ATOM 2524 O O . GLY A 1 322 ? 30.903 -14.706 27.913 1.00 14.16 452 GLY A O 1
ATOM 2525 N N . ILE A 1 323 ? 29.613 -16.206 26.775 1.00 13.80 453 ILE A N 1
ATOM 2526 C CA . ILE A 1 323 ? 28.838 -16.615 27.944 1.00 13.81 453 ILE A CA 1
ATOM 2527 C C . ILE A 1 323 ? 29.632 -17.658 28.714 1.00 12.93 453 ILE A C 1
ATOM 2528 O O . ILE A 1 323 ? 30.341 -18.470 28.125 1.00 13.84 453 ILE A O 1
ATOM 2533 N N . GLY A 1 324 ? 29.546 -17.605 30.047 1.00 12.61 454 GLY A N 1
ATOM 2534 C CA . GLY A 1 324 ? 30.380 -18.496 30.854 1.00 12.33 454 GLY A CA 1
ATOM 2535 C C . GLY A 1 324 ? 30.094 -19.972 30.585 1.00 11.87 454 GLY A C 1
ATOM 2536 O O . GLY A 1 324 ? 31.028 -20.775 30.509 1.00 12.82 454 GLY A O 1
ATOM 2537 N N . ALA A 1 325 ? 28.819 -20.326 30.426 1.00 12.48 455 ALA A N 1
ATOM 2538 C CA . ALA A 1 325 ? 28.385 -21.714 30.086 1.00 11.43 455 ALA A CA 1
ATOM 2539 C C . ALA A 1 325 ? 26.931 -21.572 29.700 1.00 11.77 455 ALA A C 1
ATOM 2540 O O . ALA A 1 325 ? 26.153 -20.884 30.404 1.00 12.47 455 ALA A O 1
ATOM 2542 N N . TRP A 1 326 ? 26.542 -22.198 28.593 1.00 12.77 456 TRP A N 1
ATOM 2543 C CA . TRP A 1 326 ? 25.134 -22.163 28.210 1.00 12.17 456 TRP A CA 1
ATOM 2544 C C . TRP A 1 326 ? 24.675 -23.342 27.368 1.00 12.47 456 TRP A C 1
ATOM 2545 O O . TRP A 1 326 ? 25.491 -24.132 26.824 1.00 12.62 456 TRP A O 1
ATOM 2556 N N . TRP A 1 327 ? 23.354 -23.453 27.297 1.00 12.90 457 TRP A N 1
ATOM 2557 C CA . TRP A 1 327 ? 22.676 -24.566 26.612 1.00 12.32 457 TRP A CA 1
ATOM 2558 C C . TRP A 1 327 ? 21.266 -24.132 26.250 1.00 13.27 457 TRP A C 1
ATOM 255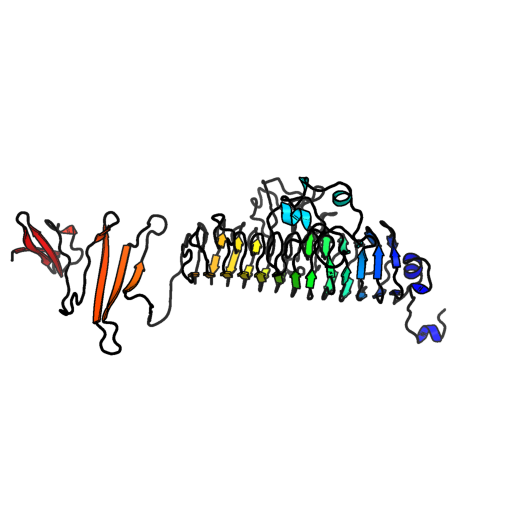9 O O . TRP A 1 327 ? 20.750 -23.133 26.791 1.00 13.54 457 TRP A O 1
ATOM 2570 N N . ASP A 1 328 ? 20.667 -24.869 25.322 1.00 12.54 458 ASP A N 1
ATOM 2571 C CA . ASP A 1 328 ? 19.203 -24.740 25.079 1.00 12.68 458 ASP A CA 1
ATOM 2572 C C . ASP A 1 328 ? 18.589 -26.142 25.215 1.00 13.49 458 ASP A C 1
ATOM 2573 O O . ASP A 1 328 ? 19.215 -27.055 25.755 1.00 14.05 458 ASP A O 1
ATOM 2578 N N . GLY A 1 329 ? 17.403 -26.311 24.666 1.00 12.73 459 GLY A N 1
ATOM 2579 C CA . GLY A 1 329 ? 16.697 -27.575 24.701 1.00 14.26 459 GLY A CA 1
ATOM 2580 C C . GLY A 1 329 ? 16.043 -27.821 26.052 1.00 13.70 459 GLY A C 1
ATOM 2581 O O . GLY A 1 329 ? 15.960 -26.930 26.919 1.00 14.06 459 GLY A O 1
ATOM 2582 N N . GLN A 1 330 ? 15.503 -29.014 26.197 1.00 13.57 460 GLN A N 1
ATOM 2583 C CA . GLN A 1 330 ? 14.817 -29.383 27.437 1.00 13.67 460 GLN A CA 1
ATOM 2584 C C . GLN A 1 330 ? 15.183 -30.764 27.879 1.00 13.83 460 GLN A C 1
ATOM 2585 O O . GLN A 1 330 ? 15.795 -31.516 27.132 1.00 14.42 460 GLN A O 1
ATOM 2591 N N . LYS A 1 331 ? 14.841 -31.052 29.131 1.00 13.23 461 LYS A N 1
ATOM 2592 C CA . LYS A 1 331 ? 15.132 -32.318 29.801 1.00 13.63 461 LYS A CA 1
ATOM 2593 C C . LYS A 1 331 ? 16.637 -32.569 29.937 1.00 13.03 461 LYS A C 1
ATOM 2594 O O . LYS A 1 331 ? 17.063 -33.704 30.151 1.00 12.85 461 LYS A O 1
ATOM 2600 N N . ASN A 1 332 ? 17.419 -31.504 29.897 1.00 12.33 462 ASN A N 1
ATOM 2601 C CA . ASN A 1 332 ? 18.842 -31.596 30.253 1.00 11.85 462 ASN A CA 1
ATOM 2602 C C . ASN A 1 332 ? 19.015 -31.618 31.762 1.00 11.42 462 ASN A C 1
ATOM 2603 O O . ASN A 1 332 ? 18.189 -31.055 32.484 1.00 12.30 462 ASN A O 1
ATOM 2608 N N . ILE A 1 333 ? 20.087 -32.240 32.239 1.00 11.37 463 ILE A N 1
ATOM 2609 C CA . ILE A 1 333 ? 20.495 -32.206 33.668 1.00 11.23 463 ILE A CA 1
ATOM 2610 C C . ILE A 1 333 ? 21.825 -31.490 33.748 1.00 11.47 463 ILE A C 1
ATOM 2611 O O . ILE A 1 333 ? 22.761 -31.877 33.070 1.00 12.37 463 ILE A O 1
ATOM 2616 N N . ILE A 1 334 ? 21.876 -30.407 34.524 1.00 11.43 464 ILE A N 1
ATOM 2617 C CA . ILE A 1 334 ? 23.091 -29.610 34.684 1.00 10.97 464 ILE A CA 1
ATOM 2618 C C . ILE A 1 334 ? 23.401 -29.553 36.157 1.00 10.80 464 ILE A C 1
ATOM 2619 O O . ILE A 1 334 ? 22.554 -29.120 36.938 1.00 12.78 464 ILE A O 1
ATOM 2624 N N . ASP A 1 335 ? 24.592 -30.002 36.555 1.00 10.93 465 ASP A N 1
ATOM 2625 C CA . ASP A 1 335 ? 24.985 -29.968 37.970 1.00 10.88 465 ASP A CA 1
ATOM 2626 C C . ASP A 1 335 ? 26.438 -29.558 38.133 1.00 10.28 465 ASP A C 1
ATOM 2627 O O . ASP A 1 335 ? 27.304 -30.116 37.453 1.00 11.58 465 ASP A O 1
ATOM 2632 N N . ASN A 1 336 ? 26.705 -28.606 39.032 1.00 10.36 466 ASN A N 1
ATOM 2633 C CA . ASN A 1 336 ? 28.072 -28.214 39.356 1.00 10.57 466 ASN A CA 1
ATOM 2634 C C . ASN A 1 336 ? 28.762 -27.510 38.193 1.00 10.26 466 ASN A C 1
ATOM 2635 O O . ASN A 1 336 ? 29.607 -28.080 37.483 1.00 12.29 466 ASN A O 1
ATOM 2640 N N . VAL A 1 337 ? 28.385 -26.254 38.006 1.00 10.38 467 VAL A N 1
ATOM 2641 C CA . VAL A 1 337 ? 28.989 -25.402 36.983 1.00 11.21 467 VAL A CA 1
ATOM 2642 C C . VAL A 1 337 ? 29.480 -24.158 37.694 1.00 11.62 467 VAL A C 1
ATOM 2643 O O . VAL A 1 337 ? 28.705 -23.505 38.401 1.00 11.96 467 VAL A O 1
ATOM 2647 N N . VAL A 1 338 ? 30.761 -23.838 37.500 1.00 10.72 468 VAL A N 1
ATOM 2648 C CA . VAL A 1 338 ? 31.385 -22.665 38.154 1.00 11.15 468 VAL A CA 1
ATOM 2649 C C . VAL A 1 338 ? 31.951 -21.788 37.058 1.00 11.67 468 VAL A C 1
ATOM 2650 O O . VAL A 1 338 ? 32.727 -22.281 36.238 1.00 12.00 468 VAL A O 1
ATOM 2654 N N . THR A 1 339 ? 31.543 -20.516 36.985 1.00 11.97 469 THR A N 1
ATOM 2655 C CA . THR A 1 339 ? 32.145 -19.637 36.001 1.00 12.01 469 THR A CA 1
ATOM 2656 C C . THR A 1 339 ? 32.663 -18.380 36.656 1.00 11.38 469 THR A C 1
ATOM 2657 O O . THR A 1 339 ? 31.974 -17.807 37.508 1.00 12.53 469 THR A O 1
ATOM 2661 N N . TYR A 1 340 ? 33.870 -17.976 36.251 1.00 11.68 470 TYR A N 1
ATOM 2662 C CA . TYR A 1 340 ? 34.527 -16.749 36.710 1.00 11.53 470 TYR A CA 1
ATOM 2663 C C . TYR A 1 340 ? 34.750 -15.832 35.513 1.00 12.50 470 TYR A C 1
ATOM 2664 O O . TYR A 1 340 ? 35.206 -16.291 34.452 1.00 12.03 470 TYR A O 1
ATOM 2673 N N . GLU A 1 341 ? 34.522 -14.537 35.708 1.00 12.93 471 GLU A N 1
ATOM 2674 C CA . GLU A 1 341 ? 34.957 -13.493 34.733 1.00 13.08 471 GLU A CA 1
ATOM 2675 C C . GLU A 1 341 ? 34.369 -13.694 33.336 1.00 13.04 471 GLU A C 1
ATOM 2676 O O . GLU A 1 341 ? 34.957 -13.258 32.347 1.00 13.69 471 GLU A O 1
ATOM 2682 N N . ALA A 1 342 ? 33.184 -14.297 33.221 1.00 12.77 472 ALA A N 1
ATOM 2683 C CA . ALA A 1 342 ? 32.521 -14.321 31.893 1.00 13.02 472 ALA A CA 1
ATOM 2684 C C . ALA A 1 342 ? 32.273 -12.880 31.438 1.00 12.65 472 ALA A C 1
ATOM 2685 O O . ALA A 1 342 ? 31.806 -12.047 32.240 1.00 13.57 472 ALA A O 1
ATOM 2687 N N . HIS A 1 343 ? 32.576 -12.579 30.172 1.00 12.97 473 HIS A N 1
ATOM 2688 C CA . HIS A 1 343 ? 32.373 -11.212 29.691 1.00 13.32 473 HIS A CA 1
ATOM 2689 C C . HIS A 1 343 ? 30.897 -10.912 29.362 1.00 13.83 473 HIS A C 1
ATOM 2690 O O . HIS A 1 343 ? 30.449 -9.756 29.495 1.00 15.72 473 HIS A O 1
ATOM 2697 N N . LYS A 1 344 ? 30.148 -11.945 28.998 1.00 14.88 474 LYS A N 1
ATOM 2698 C CA . LYS A 1 344 ? 28.693 -11.851 28.826 1.00 14.75 474 LYS A CA 1
ATOM 2699 C C . LYS A 1 344 ? 28.027 -12.454 30.066 1.00 13.36 474 LYS A C 1
ATOM 2700 O O . LYS A 1 344 ? 28.596 -12.365 31.182 1.00 14.74 474 LYS A O 1
ATOM 2706 N N . GLU A 1 345 ? 26.853 -13.077 29.912 1.00 13.95 475 GLU A N 1
ATOM 2707 C CA . GLU A 1 345 ? 26.231 -13.723 31.067 1.00 13.12 475 GLU A CA 1
ATOM 2708 C C . GLU A 1 345 ? 27.102 -14.856 31.639 1.00 13.09 475 GLU A C 1
ATOM 2709 O O . GLU A 1 345 ? 27.884 -15.471 30.911 1.00 13.48 475 GLU A O 1
ATOM 2715 N N . GLY A 1 346 ? 26.964 -15.121 32.937 1.00 12.80 476 GLY A N 1
ATOM 2716 C CA . GLY A 1 346 ? 27.750 -16.170 33.576 1.00 12.48 476 GLY A CA 1
ATOM 2717 C C . GLY A 1 346 ? 27.256 -17.590 33.319 1.00 12.56 476 GLY A C 1
ATOM 2718 O O . GLY A 1 346 ? 28.044 -18.532 33.234 1.00 13.96 476 GLY A O 1
ATOM 2719 N N . MET A 1 347 ? 25.945 -17.724 33.186 1.00 13.29 477 MET A N 1
ATOM 2720 C CA . MET A 1 347 ? 25.249 -19.010 32.979 1.00 12.75 477 MET A CA 1
ATOM 2721 C C . MET A 1 347 ? 23.950 -18.649 32.278 1.00 13.26 477 MET A C 1
ATOM 2722 O O . MET A 1 347 ? 23.257 -17.701 32.693 1.00 13.84 477 MET A O 1
ATOM 2727 N N . PHE A 1 348 ? 23.596 -19.392 31.231 1.00 13.58 478 PHE A N 1
ATOM 2728 C CA . PHE A 1 348 ? 22.417 -19.018 30.438 1.00 13.00 478 PHE A CA 1
ATOM 2729 C C . PHE A 1 348 ? 21.695 -20.305 29.979 1.00 13.66 478 PHE A C 1
ATOM 2730 O O . PHE A 1 348 ? 22.284 -21.185 29.341 1.00 14.28 478 PHE A O 1
ATOM 2738 N N . ASP A 1 349 ? 20.413 -20.394 30.316 1.00 13.67 479 ASP A N 1
ATOM 2739 C CA . ASP A 1 349 ? 19.523 -21.452 29.830 1.00 12.67 479 ASP A CA 1
ATOM 2740 C C . ASP A 1 349 ? 18.569 -20.853 28.812 1.00 13.10 479 ASP A C 1
ATOM 2741 O O . ASP A 1 349 ? 17.642 -20.090 29.177 1.00 13.50 479 ASP A O 1
ATOM 2746 N N . ARG A 1 350 ? 18.819 -21.176 27.538 1.00 14.01 480 ARG A N 1
ATOM 2747 C CA . ARG A 1 350 ? 18.048 -20.628 26.423 1.00 15.09 480 ARG A CA 1
ATOM 2748 C C . ARG A 1 350 ? 16.845 -21.531 26.103 1.00 15.07 480 ARG A C 1
ATOM 2749 O O . ARG A 1 350 ? 16.017 -21.212 25.226 1.00 16.05 480 ARG A O 1
ATOM 2757 N N . GLY A 1 351 ? 16.763 -22.660 26.793 1.00 14.23 481 GLY A N 1
ATOM 2758 C CA . GLY A 1 351 ? 15.680 -23.630 26.580 1.00 14.47 481 GLY A CA 1
ATOM 2759 C C . GLY A 1 351 ? 14.601 -23.520 27.642 1.00 14.55 481 GLY A C 1
ATOM 2760 O O . GLY A 1 351 ? 14.223 -22.418 28.066 1.00 15.07 481 GLY A O 1
ATOM 2761 N N . THR A 1 352 ? 14.086 -24.674 28.058 1.00 14.34 482 THR A N 1
ATOM 2762 C CA . THR A 1 352 ? 13.036 -24.714 29.064 1.00 14.56 482 THR A CA 1
ATOM 2763 C C . THR A 1 352 ? 13.044 -26.095 29.711 1.00 13.53 482 THR A C 1
ATOM 2764 O O . THR A 1 352 ? 13.627 -27.019 29.173 1.00 14.10 482 THR A O 1
ATOM 2768 N N . ASN A 1 353 ? 12.389 -26.258 30.859 1.00 13.61 483 ASN A N 1
ATOM 2769 C CA . ASN A 1 353 ? 12.174 -27.574 31.444 1.00 13.27 483 ASN A CA 1
ATOM 2770 C C . ASN A 1 353 ? 13.503 -28.316 31.620 1.00 13.75 483 ASN A C 1
ATOM 2771 O O . ASN A 1 353 ? 13.613 -29.498 31.327 1.00 14.58 483 ASN A O 1
ATOM 2776 N N . ASN A 1 354 ? 14.493 -27.602 32.167 1.00 12.89 484 ASN A N 1
ATOM 2777 C CA . ASN A 1 354 ? 15.777 -28.199 32.557 1.00 12.97 484 ASN A CA 1
ATOM 2778 C C . ASN A 1 354 ? 15.939 -28.188 34.063 1.00 12.69 484 ASN A C 1
ATOM 2779 O O . ASN A 1 354 ? 15.330 -27.380 34.768 1.00 13.59 484 ASN A O 1
ATOM 2784 N N . ASP A 1 355 ? 16.798 -29.089 34.529 1.00 12.14 485 ASP A N 1
ATOM 2785 C CA . ASP A 1 355 ? 17.095 -29.236 35.946 1.00 11.90 485 ASP A CA 1
ATOM 2786 C C . ASP A 1 355 ? 18.525 -28.800 36.206 1.00 11.69 485 ASP A C 1
ATOM 2787 O O . ASP A 1 355 ? 19.455 -29.380 35.652 1.00 12.67 485 ASP A O 1
ATOM 2792 N N . ILE A 1 356 ? 18.662 -27.762 37.027 1.00 12.40 486 ILE A N 1
ATOM 2793 C CA . ILE A 1 356 ? 19.910 -27.003 37.176 1.00 12.79 486 ILE A CA 1
ATOM 2794 C C . ILE A 1 356 ? 20.275 -26.922 38.636 1.00 13.44 486 ILE A C 1
ATOM 2795 O O . ILE A 1 356 ? 19.504 -26.377 39.424 1.00 14.26 486 ILE A O 1
ATOM 2800 N N . THR A 1 357 ? 21.438 -27.445 38.994 1.00 12.55 487 THR A N 1
ATOM 2801 C CA . THR A 1 357 ? 21.854 -27.465 40.395 1.00 12.59 487 THR A CA 1
ATOM 2802 C C . THR A 1 357 ? 23.296 -27.092 40.599 1.00 11.67 487 THR A C 1
ATOM 2803 O O . THR A 1 357 ? 24.122 -27.338 39.749 1.00 12.60 487 THR A O 1
ATOM 2807 N N . ASN A 1 358 ? 23.573 -26.465 41.744 1.00 11.59 488 ASN A N 1
ATOM 2808 C CA . ASN A 1 358 ? 24.961 -26.192 42.172 1.00 12.09 488 ASN A CA 1
ATOM 2809 C C . ASN A 1 358 ? 25.740 -25.338 41.191 1.00 11.73 488 ASN A C 1
ATOM 2810 O O . ASN A 1 358 ? 26.811 -25.711 40.697 1.00 12.71 488 ASN A O 1
ATOM 2815 N N . ILE A 1 359 ? 25.179 -24.173 40.887 1.00 11.71 489 ILE A N 1
ATOM 2816 C CA . ILE A 1 359 ? 25.793 -23.208 39.985 1.00 12.94 489 ILE A CA 1
ATOM 2817 C C . ILE A 1 359 ? 26.459 -22.116 40.797 1.00 12.57 489 ILE A C 1
ATOM 2818 O O . ILE A 1 359 ? 25.825 -21.605 41.726 1.00 13.98 489 ILE A O 1
ATOM 2823 N N . THR A 1 360 ? 27.698 -21.744 40.454 1.00 12.50 490 THR A N 1
ATOM 2824 C CA . THR A 1 360 ? 28.430 -20.655 41.111 1.00 12.98 490 THR A CA 1
ATOM 2825 C C . THR A 1 360 ? 28.901 -19.720 40.005 1.00 13.20 490 THR A C 1
ATOM 2826 O O . THR A 1 360 ? 29.640 -20.152 39.117 1.00 13.10 490 THR A O 1
ATOM 2830 N N . VAL A 1 361 ? 28.442 -18.472 40.022 1.00 12.75 491 VAL A N 1
ATOM 2831 C CA . VAL A 1 361 ? 28.845 -17.485 39.024 1.00 13.01 491 VAL A CA 1
ATOM 2832 C C . VAL A 1 361 ? 29.489 -16.319 39.738 1.00 12.86 491 VAL A C 1
ATOM 2833 O O . VAL A 1 361 ? 28.847 -15.698 40.596 1.00 13.41 491 VAL A O 1
ATOM 2837 N N . VAL A 1 362 ? 30.727 -15.979 39.350 1.00 13.27 492 VAL A N 1
ATOM 2838 C CA . VAL A 1 362 ? 31.482 -14.886 39.954 1.00 13.47 492 VAL A CA 1
ATOM 2839 C C . VAL A 1 362 ? 31.939 -13.958 38.861 1.00 14.11 492 VAL A C 1
ATOM 2840 O O . VAL A 1 362 ? 32.510 -14.387 37.831 1.00 13.13 492 VAL A O 1
ATOM 2844 N N . CYS A 1 363 ? 31.648 -12.678 39.073 1.00 13.99 493 CYS A N 1
ATOM 2845 C CA A CYS A 1 363 ? 32.097 -11.622 38.156 0.50 13.76 493 CYS A CA 1
ATOM 2846 C CA B CYS A 1 363 ? 31.989 -11.582 38.164 0.50 16.10 493 CYS A CA 1
ATOM 2847 C C . CYS A 1 363 ? 31.735 -11.857 36.681 1.00 14.73 493 CYS A C 1
ATOM 2848 O O . CYS A 1 363 ? 32.623 -11.724 35.810 1.00 15.16 493 CYS A O 1
ATOM 2853 N N . ALA A 1 364 ? 30.486 -12.239 36.396 1.00 14.38 494 ALA A N 1
ATOM 2854 C CA . ALA A 1 364 ? 30.029 -12.260 35.003 1.00 13.83 494 ALA A CA 1
ATOM 2855 C C . ALA A 1 364 ? 29.691 -10.834 34.551 1.00 14.39 494 ALA A C 1
ATOM 2856 O O . ALA A 1 364 ? 29.835 -9.859 35.328 1.00 15.18 494 ALA A O 1
ATOM 2858 N N . ASN A 1 365 ? 29.261 -10.680 33.297 1.00 14.53 495 ASN A N 1
ATOM 2859 C CA . ASN A 1 365 ? 29.030 -9.332 32.761 1.00 15.39 495 ASN A CA 1
ATOM 2860 C C . ASN A 1 365 ? 30.272 -8.463 33.000 1.00 16.18 495 ASN A C 1
ATOM 2861 O O . ASN A 1 365 ? 30.169 -7.261 33.363 1.00 17.30 495 ASN A O 1
ATOM 2866 N N . LYS A 1 366 ? 31.447 -9.058 32.766 1.00 15.77 496 LYS A N 1
ATOM 2867 C CA . LYS A 1 366 ? 32.689 -8.389 33.109 1.00 17.33 496 LYS A CA 1
ATOM 2868 C C . LYS A 1 366 ? 32.850 -7.122 32.276 1.00 19.17 496 LYS A C 1
ATOM 2869 O O . LYS A 1 366 ? 33.493 -6.159 32.724 1.00 20.89 496 LYS A O 1
ATOM 2875 N N . ASP A 1 367 ? 32.234 -7.080 31.103 1.00 18.62 497 ASP A N 1
ATOM 2876 C CA . ASP A 1 367 ? 32.389 -5.874 30.287 1.00 20.65 497 ASP A CA 1
ATOM 2877 C C . ASP A 1 367 ? 31.313 -4.800 30.484 1.00 20.43 497 ASP A C 1
ATOM 2878 O O . ASP A 1 367 ? 31.273 -3.792 29.738 1.00 21.87 497 ASP A O 1
ATOM 2883 N N . LEU A 1 368 ? 30.466 -4.984 31.499 1.00 20.93 498 LEU A N 1
ATOM 2884 C CA . LEU A 1 368 ? 29.519 -3.924 31.919 1.00 21.17 498 LEU A CA 1
ATOM 2885 C C . LEU A 1 368 ? 28.576 -3.459 30.786 1.00 20.58 498 LEU A C 1
ATOM 2886 O O . LEU A 1 368 ? 28.360 -2.251 30.593 1.00 22.38 498 LEU A O 1
ATOM 2891 N N . THR A 1 369 ? 27.993 -4.414 30.075 1.00 20.51 499 THR A N 1
ATOM 2892 C CA . THR A 1 369 ? 27.063 -4.129 28.998 1.00 21.41 499 THR A CA 1
ATOM 2893 C C . THR A 1 369 ? 25.629 -4.431 29.422 1.00 20.88 499 THR A C 1
ATOM 2894 O O . THR A 1 369 ? 24.757 -4.745 28.593 1.00 21.96 499 THR A O 1
ATOM 2898 N N . ASN A 1 370 ? 25.384 -4.339 30.729 1.00 20.39 500 ASN A N 1
ATOM 2899 C CA . ASN A 1 370 ? 24.030 -4.439 31.271 1.00 21.77 500 ASN A CA 1
ATOM 2900 C C . ASN A 1 370 ? 23.394 -5.806 31.143 1.00 21.09 500 ASN A C 1
ATOM 2901 O O . ASN A 1 370 ? 22.168 -5.942 31.059 1.00 22.86 500 ASN A O 1
ATOM 2906 N N . LEU A 1 371 ? 24.242 -6.820 31.178 1.00 19.49 501 LEU A N 1
ATOM 2907 C CA . LEU A 1 371 ? 23.801 -8.199 31.108 1.00 18.18 501 LEU A CA 1
ATOM 2908 C C . LEU A 1 371 ? 23.666 -8.784 32.522 1.00 17.64 501 LEU A C 1
ATOM 2909 O O . LEU A 1 371 ? 24.315 -8.348 33.440 1.00 18.40 501 LEU A O 1
ATOM 2914 N N . ASN A 1 372 ? 22.799 -9.773 32.657 1.00 16.58 502 ASN A N 1
ATOM 2915 C CA . ASN A 1 372 ? 22.553 -10.441 33.933 1.00 16.33 502 ASN A CA 1
ATOM 2916 C C . ASN A 1 372 ? 23.577 -11.536 34.258 1.00 15.79 502 ASN A C 1
ATOM 2917 O O . ASN A 1 372 ? 24.261 -12.037 33.369 1.00 15.14 502 ASN A O 1
ATOM 2922 N N . GLN A 1 373 ? 23.726 -11.874 35.538 1.00 14.33 503 GLN A N 1
ATOM 2923 C CA . GLN A 1 373 ? 24.689 -12.912 35.922 1.00 13.49 503 GLN A CA 1
ATOM 2924 C C . GLN A 1 373 ? 24.214 -14.288 35.498 1.00 13.91 503 GLN A C 1
ATOM 2925 O O . GLN A 1 373 ? 24.976 -15.026 34.920 1.00 14.11 503 GLN A O 1
ATOM 2931 N N . ILE A 1 374 ? 22.964 -14.612 35.794 1.00 13.68 504 ILE A N 1
ATOM 2932 C CA . ILE A 1 374 ? 22.348 -15.892 35.450 1.00 13.40 504 ILE A CA 1
ATOM 2933 C C . ILE A 1 374 ? 21.019 -15.569 34.783 1.00 14.34 504 ILE A C 1
ATOM 2934 O O . ILE A 1 374 ? 20.244 -14.736 35.285 1.00 15.12 504 ILE A O 1
ATOM 2939 N N . VAL A 1 375 ? 20.792 -16.184 33.630 1.00 13.64 505 VAL A N 1
ATOM 2940 C CA . VAL A 1 375 ? 19.540 -16.028 32.878 1.00 13.77 505 VAL A CA 1
ATOM 2941 C C . VAL A 1 375 ? 18.939 -17.382 32.563 1.00 13.65 505 VAL A C 1
ATOM 2942 O O . VAL A 1 375 ? 19.665 -18.299 32.117 1.00 14.16 505 VAL A O 1
ATOM 2946 N N . CYS A 1 376 ? 17.619 -17.511 32.729 1.00 14.12 506 CYS A N 1
ATOM 2947 C CA . CYS A 1 376 ? 16.877 -18.639 32.149 1.00 14.83 506 CYS A CA 1
ATOM 2948 C C . CYS A 1 376 ? 15.694 -18.045 31.420 1.00 14.96 506 CYS A C 1
ATOM 2949 O O . CYS A 1 376 ? 14.941 -17.186 31.985 1.00 16.18 506 CYS A O 1
ATOM 2952 N N . GLU A 1 377 ? 15.489 -18.519 30.194 1.00 16.56 507 GLU A N 1
ATOM 2953 C CA . GLU A 1 377 ? 14.450 -17.996 29.323 1.00 18.15 507 GLU A CA 1
ATOM 2954 C C . GLU A 1 377 ? 13.132 -18.768 29.446 1.00 18.61 507 GLU A C 1
ATOM 2955 O O . GLU A 1 377 ? 12.074 -18.268 29.036 1.00 20.64 507 GLU A O 1
ATOM 2961 N N . GLY A 1 378 ? 13.171 -19.983 29.993 1.00 18.25 508 GLY A N 1
ATOM 2962 C CA . GLY A 1 378 ? 11.979 -20.845 29.984 1.00 18.45 508 GLY A CA 1
ATOM 2963 C C . GLY A 1 378 ? 11.650 -21.270 31.392 1.00 18.61 508 GLY A C 1
ATOM 2964 O O . GLY A 1 378 ? 12.044 -20.604 32.353 1.00 20.59 508 GLY A O 1
ATOM 2965 N N . GLY A 1 379 ? 10.946 -22.377 31.538 1.00 17.21 509 GLY A N 1
ATOM 2966 C CA . GLY A 1 379 ? 10.552 -22.794 32.879 1.00 16.39 509 GLY A CA 1
ATOM 2967 C C . GLY A 1 379 ? 11.485 -23.860 33.395 1.00 15.86 509 GLY A C 1
ATOM 2968 O O . GLY A 1 379 ? 11.190 -25.071 33.279 1.00 16.26 509 GLY A O 1
ATOM 2969 N N . SER A 1 380 ? 12.597 -23.418 33.984 1.00 14.70 510 SER A N 1
ATOM 2970 C CA . SER A 1 380 ? 13.584 -24.355 34.526 1.00 14.17 510 SER A CA 1
ATOM 2971 C C . SER A 1 380 ? 13.514 -24.405 36.059 1.00 13.71 510 SER A C 1
ATOM 2972 O O . SER A 1 380 ? 12.785 -23.617 36.689 1.00 15.18 510 SER A O 1
ATOM 2975 N N . ARG A 1 381 ? 14.240 -25.362 36.655 1.00 14.02 511 ARG A N 1
ATOM 2976 C CA . ARG A 1 381 ? 14.179 -25.542 38.114 1.00 13.62 511 ARG A CA 1
ATOM 2977 C C . ARG A 1 381 ? 15.618 -25.422 38.613 1.00 13.57 511 ARG A C 1
ATOM 2978 O O . ARG A 1 381 ? 16.475 -26.230 38.221 1.00 15.18 511 ARG A O 1
ATOM 2986 N N . LEU A 1 382 ? 15.882 -24.428 39.461 1.00 13.21 512 LEU A N 1
ATOM 2987 C CA . LEU A 1 382 ? 17.249 -24.128 39.919 1.00 14.45 512 LEU A CA 1
ATOM 2988 C C . LEU A 1 382 ? 17.353 -24.376 41.405 1.00 14.44 512 LEU A C 1
ATOM 2989 O O . LEU A 1 382 ? 16.481 -23.887 42.170 1.00 14.98 512 LEU A O 1
ATOM 2994 N N . ARG A 1 383 ? 18.391 -25.110 41.824 1.00 13.76 513 ARG A N 1
ATOM 2995 C CA . ARG A 1 383 ? 18.576 -25.417 43.266 1.00 14.02 513 ARG A CA 1
ATOM 2996 C C . ARG A 1 383 ? 20.049 -25.276 43.594 1.00 13.42 513 ARG A C 1
ATOM 2997 O O . ARG A 1 383 ? 20.870 -25.977 42.999 1.00 14.20 513 ARG A O 1
ATOM 3005 N N . GLY A 1 384 ? 20.382 -24.415 44.548 1.00 13.29 514 GLY A N 1
ATOM 3006 C CA . GLY A 1 384 ? 21.758 -24.273 44.963 1.00 12.85 514 GLY A CA 1
ATOM 3007 C C . GLY A 1 384 ? 22.490 -23.352 44.016 1.00 13.19 514 GLY A C 1
ATOM 3008 O O . GLY A 1 384 ? 23.193 -23.807 43.117 1.00 14.05 514 GLY A O 1
ATOM 3009 N N . ILE A 1 385 ? 22.274 -22.057 44.190 1.00 12.73 515 ILE A N 1
ATOM 3010 C CA . ILE A 1 385 ? 22.789 -21.047 43.280 1.00 13.67 515 ILE A CA 1
ATOM 3011 C C . ILE A 1 385 ? 23.596 -20.047 44.106 1.00 13.89 515 ILE A C 1
ATOM 3012 O O . ILE A 1 385 ? 23.103 -19.530 45.114 1.00 14.45 515 ILE A O 1
ATOM 3017 N N . MET A 1 386 ? 24.829 -19.765 43.685 1.00 13.58 516 MET A N 1
ATOM 3018 C CA . MET A 1 386 ? 25.629 -18.725 44.340 1.00 13.83 516 MET A CA 1
ATOM 3019 C C . MET A 1 386 ? 26.072 -17.738 43.275 1.00 14.03 516 MET A C 1
ATOM 3020 O O . MET A 1 386 ? 26.640 -18.130 42.247 1.00 14.46 516 MET A O 1
ATOM 3025 N N . VAL A 1 387 ? 25.773 -16.456 43.480 1.00 13.03 517 VAL A N 1
ATOM 3026 C CA . VAL A 1 387 ? 26.239 -15.404 42.584 1.00 13.78 517 VAL A CA 1
ATOM 3027 C C . VAL A 1 387 ? 27.097 -14.399 43.355 1.00 14.73 517 VAL A C 1
ATOM 3028 O O . VAL A 1 387 ? 26.767 -14.024 44.486 1.00 15.62 517 VAL A O 1
ATOM 3032 N N . HIS A 1 388 ? 28.188 -13.948 42.755 1.00 14.35 518 HIS A N 1
ATOM 3033 C CA . HIS A 1 388 ? 28.948 -12.833 43.320 1.00 14.76 518 HIS A CA 1
ATOM 3034 C C . HIS A 1 388 ? 29.254 -11.868 42.207 1.00 15.45 518 HIS A C 1
ATOM 3035 O O . HIS A 1 388 ? 30.256 -12.008 41.531 1.00 15.57 518 HIS A O 1
ATOM 3042 N N . ALA A 1 389 ? 28.358 -10.912 42.003 1.00 14.94 519 ALA A N 1
ATOM 3043 C CA . ALA A 1 389 ? 28.516 -9.919 40.953 1.00 16.74 519 ALA A CA 1
ATOM 3044 C C . ALA A 1 389 ? 29.477 -8.847 41.451 1.00 17.60 519 ALA A C 1
ATOM 3045 O O . ALA A 1 389 ? 29.419 -8.460 42.629 1.00 19.04 519 ALA A O 1
ATOM 3047 N N . TYR A 1 390 ? 30.345 -8.354 40.578 1.00 19.30 520 TYR A N 1
ATOM 3048 C CA . TYR A 1 390 ? 31.267 -7.255 40.933 1.00 19.34 520 TYR A CA 1
ATOM 3049 C C . TYR A 1 390 ? 30.765 -5.943 40.337 1.00 20.07 520 TYR A C 1
ATOM 3050 O O . TYR A 1 390 ? 31.523 -4.943 40.221 1.00 21.59 520 TYR A O 1
ATOM 3059 N N . THR A 1 391 ? 29.494 -5.963 39.948 1.00 19.62 521 THR A N 1
ATOM 3060 C CA . THR A 1 391 ? 28.775 -4.789 39.463 1.00 19.36 521 THR A CA 1
ATOM 3061 C C . THR A 1 391 ? 27.327 -4.826 39.962 1.00 19.24 521 THR A C 1
ATOM 3062 O O . THR A 1 391 ? 26.776 -5.923 40.241 1.00 18.75 521 THR A O 1
ATOM 3066 N N . THR A 1 392 ? 26.721 -3.633 40.043 1.00 19.67 522 THR A N 1
ATOM 3067 C CA . THR A 1 392 ? 25.290 -3.479 40.367 1.00 19.02 522 THR A CA 1
ATOM 3068 C C . THR A 1 392 ? 24.378 -3.569 39.141 1.00 19.25 522 THR A C 1
ATOM 3069 O O . THR A 1 392 ? 23.155 -3.564 39.306 1.00 20.03 522 THR A O 1
ATOM 3073 N N . GLN A 1 393 ? 24.941 -3.642 37.934 1.00 18.09 523 GLN A N 1
ATOM 3074 C CA . GLN A 1 393 ? 24.116 -3.777 36.731 1.00 18.63 523 GLN A CA 1
ATOM 3075 C C . GLN A 1 393 ? 23.264 -5.039 36.753 1.00 17.97 523 GLN A C 1
ATOM 3076 O O . GLN A 1 393 ? 23.727 -6.135 37.163 1.00 18.53 523 GLN A O 1
ATOM 3082 N N . GLY A 1 394 ? 22.026 -4.898 36.299 1.00 18.07 524 GLY A N 1
ATOM 3083 C CA . GLY A 1 394 ? 21.177 -6.068 36.015 1.00 18.32 524 GLY A CA 1
ATOM 3084 C C . GLY A 1 394 ? 20.765 -6.874 37.237 1.00 16.86 524 GLY A C 1
ATOM 3085 O O . GLY A 1 394 ? 20.621 -6.327 38.367 1.00 18.25 524 GLY A O 1
ATOM 3086 N N . TYR A 1 395 ? 20.541 -8.168 37.008 1.00 16.29 525 TYR A N 1
ATOM 3087 C CA . TYR A 1 395 ? 20.039 -9.088 38.044 1.00 15.11 525 TYR A CA 1
ATOM 3088 C C . TYR A 1 395 ? 21.094 -10.151 38.339 1.00 15.06 525 TYR A C 1
ATOM 3089 O O . TYR A 1 395 ? 21.855 -10.552 37.453 1.00 15.56 525 TYR A O 1
ATOM 3098 N N . ALA A 1 396 ? 21.093 -10.634 39.575 1.00 13.82 526 ALA A N 1
ATOM 3099 C CA . ALA A 1 396 ? 21.838 -11.853 39.898 1.00 14.51 526 ALA A CA 1
ATOM 3100 C C . ALA A 1 396 ? 21.215 -13.080 39.226 1.00 14.64 526 ALA A C 1
ATOM 3101 O O . ALA A 1 396 ? 21.934 -13.904 38.625 1.00 14.62 526 ALA A O 1
ATOM 3103 N N . VAL A 1 397 ? 19.885 -13.200 39.343 1.00 14.21 527 VAL A N 1
ATOM 3104 C CA . VAL A 1 397 ? 19.130 -14.263 38.690 1.00 14.27 527 VAL A CA 1
ATOM 3105 C C . VAL A 1 397 ? 17.943 -13.659 37.969 1.00 14.47 527 VAL A C 1
ATOM 3106 O O . VAL A 1 397 ? 17.005 -13.121 38.612 1.00 15.68 527 VAL A O 1
ATOM 3110 N N . TYR A 1 398 ? 17.961 -13.785 36.636 1.00 14.81 528 TYR A N 1
ATOM 3111 C CA . TYR A 1 398 ? 16.854 -13.308 35.816 1.00 14.87 528 TYR A CA 1
ATOM 3112 C C . TYR A 1 398 ? 16.238 -14.545 35.170 1.00 14.92 528 TYR A C 1
ATOM 3113 O O . TYR A 1 398 ? 16.746 -15.079 34.179 1.00 14.70 528 TYR A O 1
ATOM 3122 N N . ALA A 1 399 ? 15.145 -15.009 35.759 1.00 15.09 529 ALA A N 1
ATOM 3123 C CA . ALA A 1 399 ? 14.569 -16.312 35.389 1.00 15.84 529 ALA A CA 1
ATOM 3124 C C . ALA A 1 399 ? 13.044 -16.256 35.601 1.00 15.95 529 ALA A C 1
ATOM 3125 O O . ALA A 1 399 ? 12.490 -16.997 36.409 1.00 15.29 529 ALA A O 1
ATOM 3127 N N . PRO A 1 400 ? 12.364 -15.392 34.836 1.00 17.09 530 PRO A N 1
ATOM 3128 C CA . PRO A 1 400 ? 10.984 -15.027 35.180 1.00 17.71 530 PRO A CA 1
ATOM 3129 C C . PRO A 1 400 ? 10.015 -16.194 35.302 1.00 18.07 530 PRO A C 1
ATOM 3130 O O . PRO A 1 400 ? 9.088 -16.129 36.100 1.00 18.16 530 PRO A O 1
ATOM 3134 N N . SER A 1 401 ? 10.212 -17.239 34.493 1.00 17.14 531 SER A N 1
ATOM 3135 C CA . SER A 1 401 ? 9.297 -18.371 34.469 1.00 18.23 531 SER A CA 1
ATOM 3136 C C . SER A 1 401 ? 9.820 -19.576 35.236 1.00 17.39 531 SER A C 1
ATOM 3137 O O . SER A 1 401 ? 9.200 -20.639 35.225 1.00 19.56 531 SER A O 1
ATOM 3140 N N . SER A 1 402 ? 10.934 -19.391 35.953 1.00 16.16 532 SER A N 1
ATOM 3141 C CA . SER A 1 402 ? 11.582 -20.510 36.647 1.00 15.69 532 SER A CA 1
ATOM 3142 C C . SER A 1 402 ? 11.305 -20.490 38.131 1.00 15.61 532 SER A C 1
ATOM 3143 O O . SER A 1 402 ? 10.843 -19.477 38.664 1.00 16.46 532 SER A O 1
ATOM 3146 N N . GLU A 1 403 ? 11.590 -21.599 38.801 1.00 15.92 533 GLU A N 1
ATOM 3147 C CA . GLU A 1 403 ? 11.601 -21.617 40.258 1.00 15.65 533 GLU A CA 1
ATOM 3148 C C . GLU A 1 403 ? 13.021 -21.803 40.772 1.00 15.26 533 GLU A C 1
ATOM 3149 O O . GLU A 1 403 ? 13.852 -22.439 40.119 1.00 16.05 533 GLU A O 1
ATOM 3155 N N . VAL A 1 404 ? 13.287 -21.229 41.938 1.00 14.79 534 VAL A N 1
ATOM 3156 C CA A VAL A 1 404 ? 14.617 -21.204 42.526 0.50 15.70 534 VAL A CA 1
ATOM 3157 C CA B VAL A 1 404 ? 14.625 -21.264 42.536 0.50 14.92 534 VAL A CA 1
ATOM 3158 C C . VAL A 1 404 ? 14.558 -21.670 43.990 1.00 15.59 534 VAL A C 1
ATOM 3159 O O . VAL A 1 404 ? 13.568 -21.428 44.673 1.00 17.42 534 VAL A O 1
ATOM 3166 N N . SER A 1 405 ? 15.623 -22.313 44.453 1.00 15.07 535 SER A N 1
ATOM 3167 C CA A SER A 1 405 ? 15.775 -22.661 45.872 0.50 14.81 535 SER A CA 1
ATOM 3168 C CA B SER A 1 405 ? 15.779 -22.750 45.855 0.50 14.70 535 SER A CA 1
ATOM 3169 C C . SER A 1 405 ? 17.252 -22.584 46.246 1.00 14.38 535 SER A C 1
ATOM 3170 O O . SER A 1 405 ? 18.128 -22.831 45.408 1.00 14.81 535 SER A O 1
ATOM 3175 N N . ASN A 1 406 ? 17.526 -22.196 47.496 1.00 14.99 536 ASN A N 1
ATOM 3176 C CA . ASN A 1 406 ? 18.896 -22.125 48.035 1.00 15.14 536 ASN A CA 1
ATOM 3177 C C . ASN A 1 406 ? 19.780 -21.211 47.196 1.00 15.13 536 ASN A C 1
ATOM 3178 O O . ASN A 1 406 ? 20.737 -21.657 46.573 1.00 14.58 536 ASN A O 1
ATOM 3183 N N . VAL A 1 407 ? 19.402 -19.942 47.142 1.00 14.67 537 VAL A N 1
ATOM 3184 C CA . VAL A 1 407 ? 20.122 -18.926 46.388 1.00 14.94 537 VAL A CA 1
ATOM 3185 C C . VAL A 1 407 ? 20.826 -17.975 47.344 1.00 14.86 537 VAL A C 1
ATOM 3186 O O . VAL A 1 407 ? 20.246 -17.536 48.349 1.00 15.41 537 VAL A O 1
ATOM 3190 N N . SER A 1 408 ? 22.074 -17.656 47.014 1.00 15.66 538 SER A N 1
ATOM 3191 C CA . SER A 1 408 ? 22.888 -16.730 47.774 1.00 16.48 538 SER A CA 1
ATOM 3192 C C . SER A 1 408 ? 23.550 -15.732 46.827 1.00 16.30 538 SER A C 1
ATOM 3193 O O . SER A 1 408 ? 24.102 -16.147 45.787 1.00 16.58 538 SER A O 1
ATOM 3196 N N . CYS A 1 409 ? 23.473 -14.431 47.161 1.00 15.62 539 CYS A N 1
ATOM 3197 C CA . CYS A 1 409 ? 24.125 -13.390 46.366 1.00 16.36 539 CYS A CA 1
ATOM 3198 C C . CYS A 1 409 ? 25.134 -12.673 47.224 1.00 16.19 539 CYS A C 1
ATOM 3199 O O . CYS A 1 409 ? 24.757 -12.051 48.239 1.00 16.84 539 CYS A O 1
ATOM 3202 N N . ALA A 1 410 ? 26.401 -12.751 46.851 1.00 16.78 540 ALA A N 1
ATOM 3203 C CA . ALA A 1 410 ? 27.495 -12.270 47.715 1.00 17.12 540 ALA A CA 1
ATOM 3204 C C . ALA A 1 410 ? 27.883 -10.837 47.422 1.00 18.02 540 ALA A C 1
ATOM 3205 O O . ALA A 1 410 ? 27.464 -10.229 46.413 1.00 19.58 540 ALA A O 1
ATOM 3207 N N . GLY A 1 411 ? 28.681 -10.282 48.333 1.00 17.94 541 GLY A N 1
ATOM 3208 C CA . GLY A 1 411 ? 29.340 -8.997 48.097 1.00 20.09 541 GLY A CA 1
ATOM 3209 C C . GLY A 1 411 ? 28.369 -7.837 48.041 1.00 21.14 541 GLY A C 1
ATOM 3210 O O . GLY A 1 411 ? 27.321 -7.864 48.706 1.00 21.58 541 GLY A O 1
ATOM 3211 N N . SER A 1 412 ? 28.736 -6.836 47.234 1.00 21.65 542 SER A N 1
ATOM 3212 C CA . SER A 1 412 ? 27.983 -5.586 47.107 1.00 22.52 542 SER A CA 1
ATOM 3213 C C . SER A 1 412 ? 27.441 -5.349 45.697 1.00 22.12 542 SER A C 1
ATOM 3214 O O . SER A 1 412 ? 26.938 -4.269 45.399 1.00 23.86 542 SER A O 1
ATOM 3217 N N . GLY A 1 413 ? 27.555 -6.353 44.827 1.00 21.17 543 GLY A N 1
ATOM 3218 C CA . GLY A 1 413 ? 26.995 -6.265 43.466 1.00 20.07 543 GLY A CA 1
ATOM 3219 C C . GLY A 1 413 ? 25.486 -6.502 43.449 1.00 19.31 543 GLY A C 1
ATOM 3220 O O . GLY A 1 413 ? 24.841 -6.522 44.505 1.00 18.90 543 GLY A O 1
ATOM 3221 N N . THR A 1 414 ? 24.912 -6.678 42.255 1.00 17.56 544 THR A N 1
ATOM 3222 C CA . THR A 1 414 ? 23.474 -6.932 42.178 1.00 16.86 544 THR A CA 1
ATOM 3223 C C . THR A 1 414 ? 23.118 -8.217 42.934 1.00 16.66 544 THR A C 1
ATOM 3224 O O . THR A 1 414 ? 23.851 -9.231 42.896 1.00 16.86 544 THR A O 1
ATOM 3228 N N . LYS A 1 415 ? 21.988 -8.139 43.643 1.00 15.97 545 LYS A N 1
ATOM 3229 C CA A LYS A 1 415 ? 21.428 -9.268 44.386 0.50 16.38 545 LYS A CA 1
ATOM 3230 C CA B LYS A 1 415 ? 21.432 -9.271 44.378 0.50 16.01 545 LYS A CA 1
ATOM 3231 C C . LYS A 1 415 ? 19.976 -9.518 43.994 1.00 16.08 545 LYS A C 1
ATOM 3232 O O . LYS A 1 415 ? 19.265 -10.249 44.682 1.00 17.22 545 LYS A O 1
ATOM 3243 N N . LYS A 1 416 ? 19.543 -8.940 42.870 1.00 15.51 546 LYS A N 1
ATOM 3244 C CA . LYS A 1 416 ? 18.164 -9.067 42.437 1.00 15.79 546 LYS A CA 1
ATOM 3245 C C . LYS A 1 416 ? 17.852 -10.442 41.863 1.00 15.99 546 LYS A C 1
ATOM 3246 O O . LYS A 1 416 ? 18.587 -10.963 41.012 1.00 15.19 546 LYS A O 1
ATOM 3252 N N . ILE A 1 417 ? 16.741 -11.002 42.323 1.00 15.56 547 ILE A N 1
ATOM 3253 C CA . ILE A 1 417 ? 16.225 -12.310 41.875 1.00 16.07 547 ILE A CA 1
ATOM 3254 C C . ILE A 1 417 ? 14.810 -12.114 41.327 1.00 15.97 547 ILE A C 1
ATOM 3255 O O . ILE A 1 417 ? 13.901 -11.636 42.048 1.00 16.64 547 ILE A O 1
ATOM 3260 N N . LEU A 1 418 ? 14.633 -12.438 40.039 1.00 15.35 548 LEU A N 1
ATOM 3261 C CA . LEU A 1 418 ? 13.328 -12.354 39.398 1.00 15.56 548 LEU A CA 1
ATOM 3262 C C . LEU A 1 418 ? 12.934 -13.746 38.934 1.00 15.99 548 LEU A C 1
ATOM 3263 O O . LEU A 1 418 ? 13.616 -14.317 38.081 1.00 16.83 548 LEU A O 1
ATOM 3268 N N . CYS A 1 419 ? 11.855 -14.290 39.489 1.00 15.08 549 CYS A N 1
ATOM 3269 C CA . CYS A 1 419 ? 11.422 -15.642 39.127 1.00 16.47 549 CYS A CA 1
ATOM 3270 C C . CYS A 1 419 ? 9.995 -15.861 39.523 1.00 16.53 549 CYS A C 1
ATOM 3271 O O . CYS A 1 419 ? 9.355 -14.943 40.030 1.00 17.10 549 CYS A O 1
ATOM 3274 N N . THR A 1 420 ? 9.469 -17.057 39.262 1.00 16.91 550 THR A N 1
ATOM 3275 C CA . THR A 1 420 ? 8.068 -17.334 39.562 1.00 17.06 550 THR A CA 1
ATOM 3276 C C . THR A 1 420 ? 7.860 -17.757 41.012 1.00 16.52 550 THR A C 1
ATOM 3277 O O . THR A 1 420 ? 6.843 -17.422 41.648 1.00 16.20 550 THR A O 1
ATOM 3281 N N . TYR A 1 421 ? 8.809 -18.524 41.523 1.00 15.98 551 TYR A N 1
ATOM 3282 C CA . TYR A 1 421 ? 8.684 -19.078 42.870 1.00 15.70 551 TYR A CA 1
ATOM 3283 C C . TYR A 1 421 ? 10.072 -19.154 43.515 1.00 15.98 551 TYR A C 1
ATOM 3284 O O . TYR A 1 421 ? 11.022 -19.641 42.879 1.00 15.94 551 TYR A O 1
ATOM 3293 N N A VAL A 1 422 ? 10.149 -18.694 44.763 0.50 15.05 552 VAL A N 1
ATOM 3294 N N B VAL A 1 422 ? 10.204 -18.663 44.742 0.50 15.76 552 VAL A N 1
ATOM 3295 C CA A VAL A 1 422 ? 11.355 -18.751 45.581 0.50 14.53 552 VAL A CA 1
ATOM 3296 C CA B VAL A 1 422 ? 11.434 -18.890 45.492 0.50 15.90 552 VAL A CA 1
ATOM 3297 C C A VAL A 1 422 ? 11.029 -19.681 46.762 0.50 14.36 552 VAL A C 1
ATOM 3298 C C B VAL A 1 422 ? 11.075 -19.665 46.744 0.50 15.20 552 VAL A C 1
ATOM 3299 O O A VAL A 1 422 ? 10.067 -19.438 47.494 0.50 14.36 552 VAL A O 1
ATOM 3300 O O B VAL A 1 422 ? 10.170 -19.298 47.498 0.50 15.29 552 VAL A O 1
ATOM 3307 N N . ALA A 1 423 ? 11.822 -20.729 46.950 1.00 15.01 553 ALA A N 1
ATOM 3308 C CA . ALA A 1 423 ? 11.536 -21.731 47.979 1.00 15.09 553 ALA A CA 1
ATOM 3309 C C . ALA A 1 423 ? 11.825 -21.272 49.402 1.00 15.34 553 ALA A C 1
ATOM 3310 O O . ALA A 1 423 ? 12.579 -20.321 49.628 1.00 15.81 553 ALA A O 1
ATOM 3312 N N . ASP A 1 424 ? 11.231 -21.992 50.343 1.00 15.89 554 ASP A N 1
ATOM 3313 C CA . ASP A 1 424 ? 11.394 -21.717 51.761 1.00 15.39 554 ASP A CA 1
ATOM 3314 C C . ASP A 1 424 ? 12.855 -21.837 52.221 1.00 15.76 554 ASP A C 1
ATOM 3315 O O . ASP A 1 424 ? 13.641 -22.614 51.678 1.00 16.61 554 ASP A O 1
ATOM 3320 N N . ILE A 1 425 ? 13.207 -21.045 53.232 1.00 15.29 555 ILE A N 1
ATOM 3321 C CA . ILE A 1 425 ? 14.414 -21.237 54.040 1.00 15.38 555 ILE A CA 1
ATOM 3322 C C . ILE A 1 425 ? 14.052 -22.056 55.278 1.00 15.24 555 ILE A C 1
ATOM 3323 O O . ILE A 1 425 ? 13.076 -21.736 55.975 1.00 15.19 555 ILE A O 1
ATOM 3328 N N . GLN A 1 426 ? 14.819 -23.119 55.534 1.00 15.24 556 GLN A N 1
ATOM 3329 C CA . GLN A 1 426 ? 14.630 -24.009 56.704 1.00 14.66 556 GLN A CA 1
ATOM 3330 C C . GLN A 1 426 ? 15.927 -24.159 57.484 1.00 14.52 556 GLN A C 1
ATOM 3331 O O . GLN A 1 426 ? 17.039 -23.988 56.934 1.00 14.53 556 GLN A O 1
ATOM 3337 N N . GLY A 1 427 ? 15.786 -24.474 58.763 1.00 14.18 557 GLY A N 1
ATOM 3338 C CA . GLY A 1 427 ? 16.949 -24.588 59.658 1.00 14.27 557 GLY A CA 1
ATOM 3339 C C . GLY A 1 427 ? 16.511 -24.412 61.096 1.00 14.99 557 GLY A C 1
ATOM 3340 O O . GLY A 1 427 ? 15.330 -24.578 61.412 1.00 15.17 557 GLY A O 1
ATOM 3341 N N . GLY A 1 428 ? 17.481 -24.151 61.963 1.00 14.81 558 GLY A N 1
ATOM 3342 C CA . GLY A 1 428 ? 17.231 -24.025 63.411 1.00 14.16 558 GLY A CA 1
ATOM 3343 C C . GLY A 1 428 ? 17.248 -22.581 63.896 1.00 14.94 558 GLY A C 1
ATOM 3344 O O . GLY A 1 428 ? 16.645 -21.715 63.280 1.00 14.69 558 GLY A O 1
ATOM 3345 N N . ASN A 1 429 ? 17.940 -22.320 65.001 1.00 14.92 559 ASN A N 1
ATOM 3346 C CA . ASN A 1 429 ? 18.057 -20.941 65.487 1.00 14.85 559 ASN A CA 1
ATOM 3347 C C . ASN A 1 429 ? 18.697 -20.091 64.414 1.00 14.88 559 ASN A C 1
ATOM 3348 O O . ASN A 1 429 ? 19.511 -20.587 63.625 1.00 15.31 559 ASN A O 1
ATOM 3353 N N . ILE A 1 430 ? 18.328 -18.822 64.364 1.00 15.35 560 ILE A N 1
ATOM 3354 C CA . ILE A 1 430 ? 18.892 -17.909 63.376 1.00 14.49 560 ILE A CA 1
ATOM 3355 C C . ILE A 1 430 ? 19.831 -16.937 64.098 1.00 14.36 560 ILE A C 1
ATOM 3356 O O . ILE A 1 430 ? 19.400 -16.278 65.059 1.00 15.48 560 ILE A O 1
ATOM 3361 N N . ASN A 1 431 ? 21.092 -16.866 63.657 1.00 14.53 561 ASN A N 1
ATOM 3362 C CA . ASN A 1 431 ? 22.110 -16.045 64.292 1.00 14.68 561 ASN A CA 1
ATOM 3363 C C . ASN A 1 431 ? 22.844 -15.263 63.204 1.00 14.36 561 ASN A C 1
ATOM 3364 O O . ASN A 1 431 ? 23.745 -15.799 62.531 1.00 14.94 561 ASN A O 1
ATOM 3369 N N . VAL A 1 432 ? 22.393 -14.034 62.983 1.00 14.42 562 VAL A N 1
ATOM 3370 C CA . VAL A 1 432 ? 22.949 -13.211 61.907 1.00 15.11 562 VAL A CA 1
ATOM 3371 C C . VAL A 1 432 ? 23.766 -12.070 62.495 1.00 14.70 562 VAL A C 1
ATOM 3372 O O . VAL A 1 432 ? 23.542 -11.640 63.653 1.00 15.08 562 VAL A O 1
ATOM 3376 N N . GLN A 1 433 ? 24.711 -11.590 61.695 1.00 14.63 563 GLN A N 1
ATOM 3377 C CA . GLN A 1 433 ? 25.628 -10.575 62.140 1.00 15.15 563 GLN A CA 1
ATOM 3378 C C . GLN A 1 433 ? 25.978 -9.644 60.977 1.00 15.32 563 GLN A C 1
ATOM 3379 O O . GLN A 1 433 ? 25.811 -9.983 59.828 1.00 15.95 563 GLN A O 1
ATOM 3385 N N . HIS A 1 434 ? 26.429 -8.446 61.284 1.00 15.57 564 HIS A N 1
ATOM 3386 C CA . HIS A 1 434 ? 26.819 -7.489 60.231 1.00 16.18 564 HIS A CA 1
ATOM 3387 C C . HIS A 1 434 ? 27.865 -6.498 60.724 1.00 16.25 564 HIS A C 1
ATOM 3388 O O . HIS A 1 434 ? 27.879 -6.146 61.902 1.00 16.94 564 HIS A O 1
ATOM 3395 N N . GLY A 1 435 ? 28.745 -6.057 59.821 1.00 16.53 565 GLY A N 1
ATOM 3396 C CA . GLY A 1 435 ? 29.728 -5.014 60.133 1.00 17.26 565 GLY A CA 1
ATOM 3397 C C . GLY A 1 435 ? 29.099 -3.639 60.370 1.00 18.50 565 GLY A C 1
ATOM 3398 O O . GLY A 1 435 ? 29.582 -2.871 61.222 1.00 19.33 565 GLY A O 1
ATOM 3399 N N . GLU A 1 436 ? 28.043 -3.318 59.632 1.00 19.03 566 GLU A N 1
ATOM 3400 C CA A GLU A 1 436 ? 27.331 -2.042 59.804 0.50 19.16 566 GLU A CA 1
ATOM 3401 C CA B GLU A 1 436 ? 27.351 -2.032 59.811 0.50 19.32 566 GLU A CA 1
ATOM 3402 C C . GLU A 1 436 ? 26.645 -1.968 61.169 1.00 19.29 566 GLU A C 1
ATOM 3403 O O . GLU A 1 436 ? 26.363 -2.992 61.783 1.00 19.12 566 GLU A O 1
ATOM 3414 N N . ASN A 1 437 ? 26.366 -0.752 61.630 1.00 19.26 567 ASN A N 1
ATOM 3415 C CA . ASN A 1 437 ? 25.751 -0.568 62.952 1.00 20.22 567 ASN A CA 1
ATOM 3416 C C . ASN A 1 437 ? 24.301 -0.989 63.064 1.00 19.97 567 ASN A C 1
ATOM 3417 O O . ASN A 1 437 ? 23.846 -1.302 64.158 1.00 19.76 567 ASN A O 1
ATOM 3422 N N . ALA A 1 438 ? 23.594 -1.050 61.938 1.00 19.48 568 ALA A N 1
ATOM 3423 C CA . ALA A 1 438 ? 22.227 -1.538 61.934 1.00 19.13 568 ALA A CA 1
ATOM 3424 C C . ALA A 1 438 ? 22.121 -2.672 60.942 1.00 19.06 568 ALA A C 1
ATOM 3425 O O . ALA A 1 438 ? 22.854 -2.698 59.951 1.00 20.88 568 ALA A O 1
ATOM 3427 N N . MET A 1 439 ? 21.214 -3.605 61.198 1.00 17.66 569 MET A N 1
ATOM 3428 C CA . MET A 1 439 ? 20.946 -4.672 60.235 1.00 17.14 569 MET A CA 1
ATOM 3429 C C . MET A 1 439 ? 19.474 -5.008 60.278 1.00 15.47 569 MET A C 1
ATOM 3430 O O . MET A 1 439 ? 18.765 -4.591 61.212 1.00 15.31 569 MET A O 1
ATOM 3435 N N . THR A 1 440 ? 19.005 -5.729 59.252 1.00 15.29 570 THR A N 1
ATOM 3436 C CA . THR A 1 440 ? 17.579 -5.884 59.025 1.00 16.03 570 THR A CA 1
ATOM 3437 C C . THR A 1 440 ? 17.143 -7.278 58.604 1.00 15.31 570 THR A C 1
ATOM 3438 O O . THR A 1 440 ? 17.908 -8.015 57.979 1.00 14.99 570 THR A O 1
ATOM 3442 N N . LEU A 1 441 ? 15.901 -7.617 58.960 1.00 15.30 571 LEU A N 1
ATOM 3443 C CA . LEU A 1 441 ? 15.110 -8.643 58.273 1.00 15.47 571 LEU A CA 1
ATOM 3444 C C . LEU A 1 441 ? 14.034 -7.918 57.476 1.00 15.23 571 LEU A C 1
ATOM 3445 O O . LEU A 1 441 ? 13.215 -7.179 58.065 1.00 16.48 571 LEU A O 1
ATOM 3450 N N . SER A 1 442 ? 14.028 -8.117 56.152 1.00 14.83 572 SER A N 1
ATOM 3451 C CA . SER A 1 442 ? 13.024 -7.507 55.286 1.00 15.78 572 SER A CA 1
ATOM 3452 C C . SER A 1 442 ? 12.245 -8.612 54.590 1.00 15.33 572 SER A C 1
ATOM 3453 O O . SER A 1 442 ? 12.850 -9.634 54.196 1.00 15.99 572 SER A O 1
ATOM 3456 N N . MET A 1 443 ? 10.936 -8.414 54.432 1.00 15.77 573 MET A N 1
ATOM 3457 C CA . MET A 1 443 ? 10.081 -9.395 53.740 1.00 16.02 573 MET A CA 1
ATOM 3458 C C . MET A 1 443 ? 9.312 -8.683 52.651 1.00 16.16 573 MET A C 1
ATOM 3459 O O . MET A 1 443 ? 8.653 -7.665 52.917 1.00 15.85 573 MET A O 1
ATOM 3464 N N . ARG A 1 444 ? 9.454 -9.197 51.424 1.00 16.64 574 ARG A N 1
ATOM 3465 C CA . ARG A 1 444 ? 8.838 -8.581 50.217 1.00 16.60 574 ARG A CA 1
ATOM 3466 C C . ARG A 1 444 ? 7.918 -9.598 49.509 1.00 16.34 574 ARG A C 1
ATOM 3467 O O . ARG A 1 444 ? 8.280 -10.167 48.462 1.00 15.83 574 ARG A O 1
ATOM 3475 N N . PRO A 1 445 ? 6.725 -9.847 50.095 1.00 15.45 575 PRO A N 1
ATOM 3476 C CA . PRO A 1 445 ? 5.677 -10.581 49.355 1.00 16.31 575 PRO A CA 1
ATOM 3477 C C . PRO A 1 445 ? 5.143 -9.773 48.170 1.00 16.69 575 PRO A C 1
ATOM 3478 O O . PRO A 1 445 ? 5.549 -8.617 47.965 1.00 17.41 575 PRO A O 1
ATOM 3482 N N . ALA A 1 446 ? 4.284 -10.390 47.356 1.00 17.18 576 ALA A N 1
ATOM 3483 C CA . ALA A 1 446 ? 3.858 -9.781 46.089 1.00 17.30 576 ALA A CA 1
ATOM 3484 C C . ALA A 1 446 ? 5.087 -9.335 45.291 1.00 17.71 576 ALA A C 1
ATOM 3485 O O . ALA A 1 446 ? 5.154 -8.199 44.807 1.00 18.30 576 ALA A O 1
ATOM 3487 N N . MET A 1 447 ? 6.063 -10.238 45.153 1.00 17.19 577 MET A N 1
ATOM 3488 C CA . MET A 1 447 ? 7.379 -9.852 44.635 1.00 17.58 577 MET A CA 1
ATOM 3489 C C . MET A 1 447 ? 7.326 -9.450 43.163 1.00 19.13 577 MET A C 1
ATOM 3490 O O . MET A 1 447 ? 8.204 -8.734 42.695 1.00 19.89 577 MET A O 1
ATOM 3495 N N . GLY A 1 448 ? 6.314 -9.928 42.435 1.00 19.68 578 GLY A N 1
ATOM 3496 C CA . GLY A 1 448 ? 6.144 -9.542 41.029 1.00 22.52 578 GLY A CA 1
ATOM 3497 C C . GLY A 1 448 ? 5.731 -8.081 40.855 1.00 23.97 578 GLY A C 1
ATOM 3498 O O . GLY A 1 448 ? 5.958 -7.491 39.794 1.00 26.66 578 GLY A O 1
ATOM 3499 N N . GLY A 1 449 ? 5.142 -7.485 41.886 1.00 23.74 579 GLY A N 1
ATOM 3500 C CA . GLY A 1 449 ? 4.539 -6.155 41.745 1.00 24.48 579 GLY A CA 1
ATOM 3501 C C . GLY A 1 449 ? 4.910 -5.171 42.829 1.00 24.46 579 GLY A C 1
ATOM 3502 O O . GLY A 1 449 ? 4.227 -4.140 42.990 1.00 27.33 579 GLY A O 1
ATOM 3503 N N . THR A 1 450 ? 5.953 -5.469 43.596 1.00 23.16 580 THR A N 1
ATOM 3504 C CA . THR A 1 450 ? 6.424 -4.520 44.611 1.00 21.21 580 THR A CA 1
ATOM 3505 C C . THR A 1 450 ? 7.904 -4.206 44.416 1.00 21.18 580 THR A C 1
ATOM 3506 O O . THR A 1 450 ? 8.667 -5.060 43.917 1.00 22.12 580 THR A O 1
ATOM 3510 N N . ILE A 1 451 ? 8.310 -3.006 44.819 1.00 20.62 581 ILE A N 1
ATOM 3511 C CA . ILE A 1 451 ? 9.707 -2.599 44.903 1.00 22.03 581 ILE A CA 1
ATOM 3512 C C . ILE A 1 451 ? 10.174 -2.681 46.371 1.00 21.04 581 ILE A C 1
ATOM 3513 O O . ILE A 1 451 ? 11.286 -3.121 46.652 1.00 22.15 581 ILE A O 1
ATOM 3518 N N . ASN A 1 452 ? 9.325 -2.221 47.296 1.00 20.68 582 ASN A N 1
ATOM 3519 C CA . ASN A 1 452 ? 9.673 -2.096 48.707 1.00 20.21 582 ASN A CA 1
ATOM 3520 C C . ASN A 1 452 ? 9.109 -3.233 49.551 1.00 18.93 582 ASN A C 1
ATOM 3521 O O . ASN A 1 452 ? 8.071 -3.814 49.204 1.00 19.05 582 ASN A O 1
ATOM 3526 N N . PRO A 1 453 ? 9.789 -3.561 50.663 1.00 17.53 583 PRO A N 1
ATOM 3527 C CA . PRO A 1 453 ? 9.331 -4.659 51.521 1.00 17.24 583 PRO A CA 1
ATOM 3528 C C . PRO A 1 453 ? 8.051 -4.314 52.286 1.00 17.14 583 PRO A C 1
ATOM 3529 O O . PRO A 1 453 ? 7.831 -3.160 52.614 1.00 17.16 583 PRO A O 1
ATOM 3533 N N . SER A 1 454 ? 7.225 -5.323 52.566 1.00 16.37 584 SER A N 1
ATOM 3534 C CA . SER A 1 454 ? 6.011 -5.116 53.352 1.00 16.53 584 SER A CA 1
ATOM 3535 C C . SER A 1 454 ? 6.311 -5.104 54.861 1.00 16.21 584 SER A C 1
ATOM 3536 O O . SER A 1 454 ? 5.511 -4.616 55.656 1.00 17.25 584 SER A O 1
ATOM 3539 N N . LEU A 1 455 ? 7.478 -5.608 55.256 1.00 16.50 585 LEU A N 1
ATOM 3540 C CA . LEU A 1 455 ? 7.864 -5.674 56.673 1.00 15.21 585 LEU A CA 1
ATOM 3541 C C . LEU A 1 455 ? 9.354 -5.435 56.781 1.00 15.52 585 LEU A C 1
ATOM 3542 O O . LEU A 1 455 ? 10.115 -6.039 56.017 1.00 15.18 585 LEU A O 1
ATOM 3547 N N . VAL A 1 456 ? 9.775 -4.568 57.699 1.00 15.73 586 VAL A N 1
ATOM 3548 C CA . VAL A 1 456 ? 11.190 -4.443 58.041 1.00 15.25 586 VAL A CA 1
ATOM 3549 C C . VAL A 1 456 ? 11.354 -4.475 59.555 1.00 14.78 586 VAL A C 1
ATOM 3550 O O . VAL A 1 456 ? 10.712 -3.683 60.279 1.00 15.38 586 VAL A O 1
ATOM 3554 N N . LEU A 1 457 ? 12.152 -5.424 60.038 1.00 14.24 587 LEU A N 1
ATOM 3555 C CA . LEU A 1 457 ? 12.543 -5.535 61.443 1.00 15.04 587 LEU A CA 1
ATOM 3556 C C . LEU A 1 457 ? 14.023 -5.121 61.556 1.00 15.02 587 LEU A C 1
ATOM 3557 O O . LEU A 1 457 ? 14.866 -5.708 60.886 1.00 15.88 587 LEU A O 1
ATOM 3562 N N . THR A 1 458 ? 14.328 -4.131 62.389 1.00 16.13 588 THR A N 1
ATOM 3563 C CA . THR A 1 458 ? 15.673 -3.549 62.437 1.00 16.10 588 THR A CA 1
ATOM 3564 C C . THR A 1 458 ? 16.289 -3.718 63.822 1.00 15.59 588 THR A C 1
ATOM 3565 O O . THR A 1 458 ? 15.615 -3.474 64.845 1.00 16.69 588 THR A O 1
ATOM 3569 N N . ALA A 1 459 ? 17.547 -4.141 63.846 1.00 15.61 589 ALA A N 1
ATOM 3570 C CA . ALA A 1 459 ? 18.391 -4.136 65.047 1.00 15.41 589 ALA A CA 1
ATOM 3571 C C . ALA A 1 459 ? 19.378 -3.008 64.839 1.00 16.63 589 ALA A C 1
ATOM 3572 O O . ALA A 1 459 ? 20.188 -3.080 63.911 1.00 16.50 589 ALA A O 1
ATOM 3574 N N . ASP A 1 460 ? 19.329 -1.969 65.680 1.00 18.04 590 ASP A N 1
ATOM 3575 C CA . ASP A 1 460 ? 20.193 -0.811 65.454 1.00 19.26 590 ASP A CA 1
ATOM 3576 C C . ASP A 1 460 ? 21.095 -0.609 66.658 1.00 19.27 590 ASP A C 1
ATOM 3577 O O . ASP A 1 460 ? 20.619 -0.182 67.720 1.00 18.93 590 ASP A O 1
ATOM 3582 N N . CYS A 1 461 ? 22.389 -0.901 66.505 1.00 18.71 591 CYS A N 1
ATOM 3583 C CA . CYS A 1 461 ? 23.328 -0.810 67.623 1.00 18.83 591 CYS A CA 1
ATOM 3584 C C . CYS A 1 461 ? 23.790 0.618 67.816 1.00 19.70 591 CYS A C 1
ATOM 3585 O O . CYS A 1 461 ? 24.378 1.215 66.916 1.00 21.17 591 CYS A O 1
ATOM 3588 N N . GLN A 1 462 ? 23.469 1.160 68.993 1.00 20.36 592 GLN A N 1
ATOM 3589 C CA . GLN A 1 462 ? 23.804 2.530 69.357 1.00 21.19 592 GLN A CA 1
ATOM 3590 C C . GLN A 1 462 ? 25.098 2.654 70.143 1.00 21.71 592 GLN A C 1
ATOM 3591 O O . GLN A 1 462 ? 25.774 3.705 70.065 1.00 22.90 592 GLN A O 1
ATOM 3597 N N . VAL A 1 463 ? 25.422 1.633 70.930 1.00 21.19 593 VAL A N 1
ATOM 3598 C CA . VAL A 1 463 ? 26.733 1.564 71.626 1.00 22.62 593 VAL A CA 1
ATOM 3599 C C . VAL A 1 463 ? 27.329 0.181 71.337 1.00 22.32 593 VAL A C 1
ATOM 3600 O O . VAL A 1 463 ? 26.738 -0.839 71.710 1.00 22.23 593 VAL A O 1
ATOM 3604 N N . ALA A 1 464 ? 28.479 0.160 70.661 1.00 23.04 594 ALA A N 1
ATOM 3605 C CA . ALA A 1 464 ? 29.147 -1.078 70.261 1.00 24.17 594 ALA A CA 1
ATOM 3606 C C . ALA A 1 464 ? 30.352 -1.232 71.162 1.00 25.99 594 ALA A C 1
ATOM 3607 O O . ALA A 1 464 ? 31.481 -0.939 70.752 1.00 28.13 594 ALA A O 1
ATOM 3609 N N . SER A 1 465 ? 30.119 -1.587 72.418 1.00 26.40 595 SER A N 1
ATOM 3610 C CA . SER A 1 465 ? 31.206 -1.861 73.348 1.00 27.57 595 SER A CA 1
ATOM 3611 C C . SER A 1 465 ? 30.957 -3.257 73.859 1.00 27.09 595 SER A C 1
ATOM 3612 O O . SER A 1 465 ? 29.853 -3.541 74.350 1.00 26.33 595 SER A O 1
ATOM 3615 N N . PRO A 1 466 ? 31.964 -4.135 73.762 1.00 27.09 596 PRO A N 1
ATOM 3616 C CA . PRO A 1 466 ? 31.723 -5.523 74.145 1.00 27.06 596 PRO A CA 1
ATOM 3617 C C . PRO A 1 466 ? 31.277 -5.649 75.606 1.00 27.15 596 PRO A C 1
ATOM 3618 O O . PRO A 1 466 ? 31.931 -5.125 76.518 1.00 27.57 596 PRO A O 1
ATOM 3622 N N . GLY A 1 467 ? 30.156 -6.329 75.805 1.00 26.70 597 GLY A N 1
ATOM 3623 C CA . GLY A 1 467 ? 29.560 -6.500 77.131 1.00 26.17 597 GLY A CA 1
ATOM 3624 C C . GLY A 1 467 ? 28.852 -5.274 77.668 1.00 26.11 597 GLY A C 1
ATOM 3625 O O . GLY A 1 467 ? 28.328 -5.307 78.796 1.00 26.76 597 GLY A O 1
ATOM 3626 N N . ASN A 1 468 ? 28.854 -4.189 76.888 1.00 25.02 598 ASN A N 1
ATOM 3627 C CA . ASN A 1 468 ? 28.193 -2.939 77.265 1.00 24.82 598 ASN A CA 1
ATOM 3628 C C . ASN A 1 468 ? 27.380 -2.352 76.118 1.00 23.49 598 ASN A C 1
ATOM 3629 O O . ASN A 1 468 ? 27.313 -1.132 75.967 1.00 23.05 598 ASN A O 1
ATOM 3634 N N . GLU A 1 469 ? 26.764 -3.241 75.321 1.00 21.69 599 GLU A N 1
ATOM 3635 C CA . GLU A 1 469 ? 26.051 -2.867 74.122 1.00 20.55 599 GLU A CA 1
ATOM 3636 C C . GLU A 1 469 ? 24.722 -2.152 74.425 1.00 19.87 599 GLU A C 1
ATOM 3637 O O . GLU A 1 469 ? 24.063 -2.419 75.460 1.00 19.95 599 GLU A O 1
ATOM 3643 N N . ALA A 1 470 ? 24.351 -1.227 73.538 1.00 19.16 600 ALA A N 1
ATOM 3644 C CA . ALA A 1 470 ? 23.034 -0.584 73.579 1.00 19.35 600 ALA A CA 1
ATOM 3645 C C . ALA A 1 470 ? 22.449 -0.606 72.175 1.00 18.71 600 ALA A C 1
ATOM 3646 O O . ALA A 1 470 ? 23.168 -0.409 71.181 1.00 19.60 600 ALA A O 1
ATOM 3648 N N . SER A 1 471 ? 21.138 -0.845 72.102 1.00 17.65 601 SER A N 1
ATOM 3649 C CA . SER A 1 471 ? 20.441 -0.918 70.829 1.00 17.20 601 SER A CA 1
ATOM 3650 C C . SER A 1 471 ? 19.008 -0.383 70.878 1.00 17.31 601 SER A C 1
ATOM 3651 O O . SER A 1 471 ? 18.389 -0.257 71.956 1.00 17.63 601 SER A O 1
ATOM 3654 N N . ILE A 1 472 ? 18.486 -0.126 69.679 1.00 18.04 602 ILE A N 1
ATOM 3655 C CA . ILE A 1 472 ? 17.070 0.145 69.471 1.00 16.83 602 ILE A CA 1
ATOM 3656 C C . ILE A 1 472 ? 16.531 -0.946 68.540 1.00 16.00 602 ILE A C 1
ATOM 3657 O O . ILE A 1 472 ? 17.208 -1.325 67.572 1.00 16.87 602 ILE A O 1
ATOM 3662 N N . VAL A 1 473 ? 15.359 -1.509 68.871 1.00 15.95 603 VAL A N 1
ATOM 3663 C CA . VAL A 1 473 ? 14.686 -2.483 67.988 1.00 15.71 603 VAL A CA 1
ATOM 3664 C C . VAL A 1 473 ? 13.497 -1.776 67.326 1.00 16.07 603 VAL A C 1
ATOM 3665 O O . VAL A 1 473 ? 12.787 -1.000 67.988 1.00 15.75 603 VAL A O 1
ATOM 3669 N N . LYS A 1 474 ? 13.267 -2.027 66.048 1.00 15.94 604 LYS A N 1
ATOM 3670 C CA . LYS A 1 474 ? 12.211 -1.356 65.303 1.00 16.09 604 LYS A CA 1
ATOM 3671 C C . LYS A 1 474 ? 11.480 -2.366 64.449 1.00 15.60 604 LYS A C 1
ATOM 3672 O O . LYS A 1 474 ? 12.098 -3.345 63.968 1.00 16.05 604 LYS A O 1
ATOM 3678 N N . LEU A 1 475 ? 10.194 -2.127 64.207 1.00 15.45 605 LEU A N 1
ATOM 3679 C CA . LEU A 1 475 ? 9.402 -2.977 63.313 1.00 15.92 605 LEU A CA 1
ATOM 3680 C C . LEU A 1 475 ? 8.356 -2.107 62.637 1.00 16.14 605 LEU A C 1
ATOM 3681 O O . LEU A 1 475 ? 7.647 -1.354 63.330 1.00 15.93 605 LEU A O 1
ATOM 3686 N N . SER A 1 476 ? 8.264 -2.162 61.303 1.00 16.23 606 SER A N 1
ATOM 3687 C CA . SER A 1 476 ? 7.351 -1.251 60.589 1.00 15.91 606 SER A CA 1
ATOM 3688 C C . SER A 1 476 ? 6.689 -1.904 59.380 1.00 15.81 606 SER A C 1
ATOM 3689 O O . SER A 1 476 ? 7.257 -2.829 58.758 1.00 16.24 606 SER A O 1
ATOM 3692 N N . ALA A 1 477 ? 5.482 -1.437 59.095 1.00 16.93 607 ALA A N 1
ATOM 3693 C CA . ALA A 1 477 ? 4.740 -1.759 57.876 1.00 16.63 607 ALA A CA 1
ATOM 3694 C C . ALA A 1 477 ? 4.993 -0.672 56.818 1.00 17.15 607 ALA A C 1
ATOM 3695 O O . ALA A 1 477 ? 5.900 0.150 56.974 1.00 17.77 607 ALA A O 1
ATOM 3697 N N . ILE A 1 478 ? 4.206 -0.689 55.746 1.00 17.58 608 ILE A N 1
ATOM 3698 C CA . ILE A 1 478 ? 4.351 0.295 54.674 1.00 18.12 608 ILE A CA 1
ATOM 3699 C C . ILE A 1 478 ? 2.941 0.755 54.253 1.00 19.31 608 ILE A C 1
ATOM 3700 O O . ILE A 1 478 ? 1.969 -0.005 54.346 1.00 18.95 608 ILE A O 1
ATOM 3705 N N . GLN A 1 479 ? 2.860 1.999 53.785 1.00 20.22 609 GLN A N 1
ATOM 3706 C CA . GLN A 1 479 ? 1.600 2.580 53.281 1.00 21.40 609 GLN A CA 1
ATOM 3707 C C . GLN A 1 479 ? 1.933 3.681 52.261 1.00 22.54 609 GLN A C 1
ATOM 3708 O O . GLN A 1 479 ? 2.746 4.550 52.550 1.00 21.71 609 GLN A O 1
ATOM 3714 N N . ASP A 1 480 ? 1.331 3.617 51.064 1.00 22.70 610 ASP A N 1
ATOM 3715 C CA . ASP A 1 480 ? 1.656 4.575 49.990 1.00 23.32 610 ASP A CA 1
ATOM 3716 C C . ASP A 1 480 ? 3.161 4.623 49.746 1.00 23.66 610 ASP A C 1
ATOM 3717 O O . ASP A 1 480 ? 3.714 5.675 49.426 1.00 24.08 610 ASP A O 1
ATOM 3722 N N . GLY A 1 481 ? 3.818 3.467 49.859 1.00 22.43 611 GLY A N 1
ATOM 3723 C CA . GLY A 1 481 ? 5.232 3.380 49.531 1.00 22.08 611 GLY A CA 1
ATOM 3724 C C . GLY A 1 481 ? 6.192 3.892 50.591 1.00 22.71 611 GLY A C 1
ATOM 3725 O O . GLY A 1 481 ? 7.404 3.861 50.386 1.00 23.53 611 GLY A O 1
ATOM 3726 N N . ALA A 1 482 ? 5.653 4.377 51.714 1.00 22.00 612 ALA A N 1
ATOM 3727 C CA . ALA A 1 482 ? 6.460 4.895 52.813 1.00 21.26 612 ALA A CA 1
ATOM 3728 C C .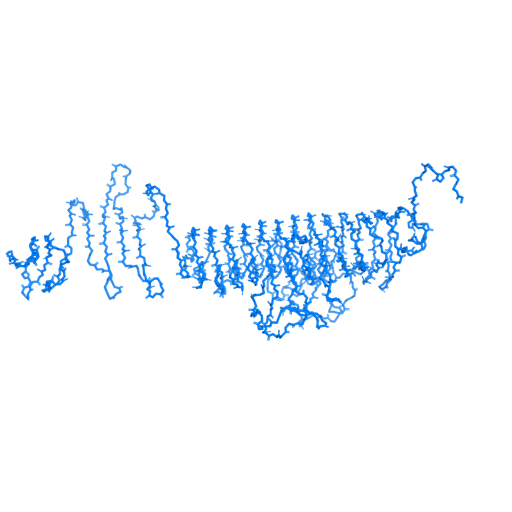 ALA A 1 482 ? 6.321 4.039 54.075 1.00 21.40 612 ALA A C 1
ATOM 3729 O O . ALA A 1 482 ? 5.237 3.506 54.360 1.00 21.00 612 ALA A O 1
ATOM 3731 N N . ARG A 1 483 ? 7.411 3.883 54.827 1.00 21.27 613 ARG A N 1
ATOM 3732 C CA . ARG A 1 483 ? 7.302 3.071 56.047 1.00 20.40 613 ARG A CA 1
ATOM 3733 C C . ARG A 1 483 ? 6.410 3.753 57.083 1.00 20.68 613 ARG A C 1
ATOM 3734 O O . ARG A 1 483 ? 6.473 4.986 57.265 1.00 21.85 613 ARG A O 1
ATOM 3742 N N . VAL A 1 484 ? 5.574 2.955 57.755 1.00 18.76 614 VAL A N 1
ATOM 3743 C CA . VAL A 1 484 ? 4.581 3.506 58.699 1.00 19.18 614 VAL A CA 1
ATOM 3744 C C . VAL A 1 484 ? 4.349 2.548 59.870 1.00 18.40 614 VAL A C 1
ATOM 3745 O O . VAL A 1 484 ? 4.776 1.397 59.834 1.00 19.29 614 VAL A O 1
ATOM 3749 N N . GLY A 1 485 ? 3.626 3.010 60.876 1.00 18.53 615 GLY A N 1
ATOM 3750 C CA . GLY A 1 485 ? 3.209 2.132 61.968 1.00 18.50 615 GLY A CA 1
ATOM 3751 C C . GLY A 1 485 ? 4.375 1.519 62.722 1.00 19.18 615 GLY A C 1
ATOM 3752 O O . GLY A 1 485 ? 4.372 0.332 63.013 1.00 19.73 615 GLY A O 1
ATOM 3753 N N . GLU A 1 486 ? 5.397 2.319 63.006 1.00 18.69 616 GLU A N 1
ATOM 3754 C CA . GLU A 1 486 ? 6.636 1.765 63.503 1.00 18.97 616 GLU A CA 1
ATOM 3755 C C . GLU A 1 486 ? 6.624 1.636 64.999 1.00 18.88 616 GLU A C 1
ATOM 3756 O O . GLU A 1 486 ? 6.466 2.638 65.718 1.00 20.45 616 GLU A O 1
ATOM 3762 N N . LEU A 1 487 ? 6.745 0.403 65.480 1.00 17.67 617 LEU A N 1
ATOM 3763 C CA . LEU A 1 487 ? 7.028 0.226 66.888 1.00 18.37 617 LEU A CA 1
ATOM 3764 C C . LEU A 1 487 ? 8.510 0.296 67.111 1.00 16.81 617 LEU A C 1
ATOM 3765 O O . LEU A 1 487 ? 9.291 -0.152 66.249 1.00 15.66 617 LEU A O 1
ATOM 3770 N N . GLN A 1 488 ? 8.904 0.820 68.266 1.00 16.25 618 GLN A N 1
ATOM 3771 C CA . GLN A 1 488 ? 10.306 0.760 68.655 1.00 16.29 618 GLN A CA 1
ATOM 3772 C C . GLN A 1 488 ? 10.436 0.296 70.089 1.00 16.36 618 GLN A C 1
ATOM 3773 O O . GLN A 1 488 ? 9.503 0.470 70.897 1.00 16.87 618 GLN A O 1
ATOM 3779 N N . LEU A 1 489 ? 11.589 -0.295 70.416 1.00 16.03 619 LEU A N 1
ATOM 3780 C CA A LEU A 1 489 ? 11.925 -0.639 71.804 0.50 16.63 619 LEU A CA 1
ATOM 3781 C CA B LEU A 1 489 ? 11.929 -0.655 71.795 0.50 15.90 619 LEU A CA 1
ATOM 3782 C C . LEU A 1 489 ? 13.264 -0.021 72.177 1.00 16.37 619 LEU A C 1
ATOM 3783 O O . LEU A 1 489 ? 14.233 -0.104 71.405 1.00 16.91 619 LEU A O 1
ATOM 3792 N N . ASN A 1 490 ? 13.302 0.608 73.360 1.00 17.13 620 ASN A N 1
ATOM 3793 C CA . ASN A 1 490 ? 14.526 1.171 73.947 1.00 17.53 620 ASN A CA 1
ATOM 3794 C C . ASN A 1 490 ? 15.093 2.415 73.228 1.00 17.43 620 ASN A C 1
ATOM 3795 O O . ASN A 1 490 ? 16.308 2.638 73.241 1.00 17.91 620 ASN A O 1
ATOM 3800 N N . ARG A 1 491 ? 14.236 3.246 72.623 1.00 18.10 621 ARG A N 1
ATOM 3801 C CA . ARG A 1 491 ? 14.769 4.475 72.026 1.00 18.78 621 ARG A CA 1
ATOM 3802 C C . ARG A 1 491 ? 15.437 5.327 73.115 1.00 19.87 621 ARG A C 1
ATOM 3803 O O . ARG A 1 491 ? 14.841 5.586 74.165 1.00 19.44 621 ARG A O 1
ATOM 3811 N N . LEU A 1 492 ? 16.663 5.757 72.826 1.00 19.88 622 LEU A N 1
ATOM 3812 C CA . LEU A 1 492 ? 17.484 6.576 73.738 1.00 21.80 622 LEU A CA 1
ATOM 3813 C C . LEU A 1 492 ? 17.790 5.942 75.101 1.00 21.01 622 LEU A C 1
ATOM 3814 O O . LEU A 1 492 ? 18.168 6.619 76.063 1.00 21.91 622 LEU A O 1
ATOM 3819 N N . GLY A 1 493 ? 17.634 4.627 75.176 1.00 20.01 623 GLY A N 1
ATOM 3820 C CA . GLY A 1 493 ? 18.009 3.893 76.367 1.00 19.08 623 GLY A CA 1
ATOM 3821 C C . GLY A 1 493 ? 16.970 3.936 77.477 1.00 19.21 623 GLY A C 1
ATOM 3822 O O . GLY A 1 493 ? 17.277 3.545 78.606 1.00 19.04 623 GLY A O 1
ATOM 3823 N N . PHE A 1 494 ? 15.738 4.335 77.151 1.00 18.66 624 PHE A N 1
ATOM 3824 C CA . PHE A 1 494 ? 14.685 4.425 78.178 1.00 18.92 624 PHE A CA 1
ATOM 3825 C C . PHE A 1 494 ? 13.885 3.135 78.399 1.00 18.23 624 PHE A C 1
ATOM 3826 O O . PHE A 1 494 ? 13.005 3.097 79.259 1.00 18.03 624 PHE A O 1
ATOM 3834 N N . LYS A 1 495 ? 14.206 2.074 77.647 1.00 18.03 625 LYS A N 1
ATOM 3835 C CA . LYS A 1 495 ? 13.685 0.728 77.951 1.00 17.98 625 LYS A CA 1
ATOM 3836 C C . LYS A 1 495 ? 12.177 0.596 77.749 1.00 16.89 625 LYS A C 1
ATOM 3837 O O . LYS A 1 495 ? 11.562 -0.351 78.254 1.00 17.22 625 LYS A O 1
ATOM 3843 N N . HIS A 1 496 ? 11.607 1.485 76.939 1.00 17.11 626 HIS A N 1
ATOM 3844 C CA . HIS A 1 496 ? 10.150 1.533 76.788 1.00 17.08 626 HIS A CA 1
ATOM 3845 C C . HIS A 1 496 ? 9.767 1.122 75.366 1.00 16.29 626 HIS A C 1
ATOM 3846 O O . HIS A 1 496 ? 10.597 1.145 74.433 1.00 17.22 626 HIS A O 1
ATOM 3853 N N . MET A 1 497 ? 8.505 0.766 75.181 1.00 16.14 627 MET A N 1
ATOM 3854 C CA . MET A 1 497 ? 7.954 0.645 73.827 1.00 16.44 627 MET A CA 1
ATOM 3855 C C . MET A 1 497 ? 7.408 1.994 73.326 1.00 15.65 627 MET A C 1
ATOM 3856 O O . MET A 1 497 ? 6.602 2.639 74.034 1.00 16.36 627 MET A O 1
ATOM 3861 N N . SER A 1 498 ? 7.841 2.416 72.141 1.00 16.21 628 SER A N 1
ATOM 3862 C CA . SER A 1 498 ? 7.153 3.494 71.422 1.00 16.36 628 SER A CA 1
ATOM 3863 C C . SER A 1 498 ? 6.046 2.879 70.582 1.00 16.45 628 SER A C 1
ATOM 3864 O O . SER A 1 498 ? 6.304 1.983 69.755 1.00 16.61 628 SER A O 1
ATOM 3867 N N . ILE A 1 499 ? 4.826 3.360 70.801 1.00 16.75 629 ILE A N 1
ATOM 3868 C CA . ILE A 1 499 ? 3.630 2.746 70.229 1.00 16.60 629 ILE A CA 1
ATOM 3869 C C . ILE A 1 499 ? 3.052 3.689 69.148 1.00 16.49 629 ILE A C 1
ATOM 3870 O O . ILE A 1 499 ? 2.684 4.833 69.458 1.00 16.59 629 ILE A O 1
ATOM 3875 N N . PRO A 1 500 ? 2.913 3.207 67.899 1.00 16.23 630 PRO A N 1
ATOM 3876 C CA . PRO A 1 500 ? 2.293 4.057 66.862 1.00 16.98 630 PRO A CA 1
ATOM 3877 C C . PRO A 1 500 ? 0.791 4.113 67.080 1.00 17.17 630 PRO A C 1
ATOM 3878 O O . PRO A 1 500 ? 0.165 3.096 67.437 1.00 17.14 630 PRO A O 1
ATOM 3882 N N . VAL A 1 501 ? 0.221 5.310 66.936 1.00 17.74 631 VAL A N 1
ATOM 3883 C CA . VAL A 1 501 ? -1.224 5.484 67.134 1.00 18.30 631 VAL A CA 1
ATOM 3884 C C . VAL A 1 501 ? -1.826 6.149 65.916 1.00 18.63 631 VAL A C 1
ATOM 3885 O O . VAL A 1 501 ? -1.141 6.867 65.167 1.00 18.09 631 VAL A O 1
ATOM 3889 N N . ALA A 1 502 ? -3.114 5.898 65.688 1.00 17.88 632 ALA A N 1
ATOM 3890 C CA . ALA A 1 502 ? -3.759 6.489 64.511 1.00 19.11 632 ALA A CA 1
ATOM 3891 C C . ALA A 1 502 ? -3.858 8.007 64.618 1.00 19.25 632 ALA A C 1
ATOM 3892 O O . ALA A 1 502 ? -4.046 8.570 65.715 1.00 19.78 632 ALA A O 1
ATOM 3894 N N . GLU A 1 503 ? -3.731 8.666 63.471 1.00 20.34 633 GLU A N 1
ATOM 3895 C CA . GLU A 1 503 ? -3.751 10.132 63.395 1.00 20.94 633 GLU A CA 1
ATOM 3896 C C . GLU A 1 503 ? -5.151 10.751 63.477 1.00 21.93 633 GLU A C 1
ATOM 3897 O O . GLU A 1 503 ? -5.284 11.966 63.675 1.00 22.11 633 GLU A O 1
ATOM 3903 N N . SER A 1 504 ? -6.179 9.926 63.292 1.00 21.53 634 SER A N 1
ATOM 3904 C CA . SER A 1 504 ? -7.556 10.397 63.264 1.00 21.61 634 SER A CA 1
ATOM 3905 C C . SER A 1 504 ? -8.430 9.228 63.699 1.00 21.39 634 SER A C 1
ATOM 3906 O O . SER A 1 504 ? -7.909 8.128 63.984 1.00 20.54 634 SER A O 1
ATOM 3909 N N . GLN A 1 505 ? -9.740 9.450 63.731 1.00 21.24 635 GLN A N 1
ATOM 3910 C CA . GLN A 1 505 ? -10.704 8.435 64.167 1.00 21.99 635 GLN A CA 1
ATOM 3911 C C . GLN A 1 505 ? -10.436 7.028 63.589 1.00 22.47 635 GLN A C 1
ATOM 3912 O O . GLN A 1 505 ? -10.444 6.834 62.365 1.00 23.29 635 GLN A O 1
ATOM 3918 N N . LEU A 1 506 ? -10.241 6.061 64.489 1.00 22.37 636 LEU A N 1
ATOM 3919 C CA . LEU A 1 506 ? -10.106 4.675 64.111 1.00 22.52 636 LEU A CA 1
ATOM 3920 C C . LEU A 1 506 ? -11.488 4.063 63.905 1.00 22.20 636 LEU A C 1
ATOM 3921 O O . LEU A 1 506 ? -12.342 4.170 64.789 1.00 22.29 636 LEU A O 1
ATOM 3926 N N . PRO A 1 507 ? -11.733 3.429 62.740 1.00 21.93 637 PRO A N 1
ATOM 3927 C CA . PRO A 1 507 ? -13.012 2.726 62.572 1.00 21.73 637 PRO A CA 1
ATOM 3928 C C . PRO A 1 507 ? -12.985 1.355 63.262 1.00 21.31 637 PRO A C 1
ATOM 3929 O O . PRO A 1 507 ? -11.890 0.789 63.510 1.00 20.57 637 PRO A O 1
ATOM 3933 N N . GLU A 1 508 ? -14.171 0.828 63.553 1.00 21.31 638 GLU A N 1
ATOM 3934 C CA . GLU A 1 508 ? -14.302 -0.490 64.178 1.00 21.86 638 GLU A CA 1
ATOM 3935 C C . GLU A 1 508 ? -13.606 -1.598 63.363 1.00 21.93 638 GLU A C 1
ATOM 3936 O O . GLU A 1 508 ? -13.052 -2.536 63.940 1.00 22.10 638 GLU A O 1
ATOM 3942 N N . SER A 1 509 ? -13.633 -1.483 62.031 1.00 22.15 639 SER A N 1
ATOM 3943 C CA . SER A 1 509 ? -12.977 -2.453 61.144 1.00 21.47 639 SER A CA 1
ATOM 3944 C C . SER A 1 509 ? -11.442 -2.502 61.326 1.00 21.03 639 SER A C 1
ATOM 3945 O O . SER A 1 509 ? -10.819 -3.469 60.896 1.00 20.65 639 SER A O 1
ATOM 3948 N N . ALA A 1 510 ? -10.847 -1.470 61.948 1.00 20.10 640 ALA A N 1
ATOM 3949 C CA . ALA A 1 510 ? -9.386 -1.398 62.125 1.00 19.89 640 ALA A CA 1
ATOM 3950 C C . ALA A 1 510 ? -8.856 -2.172 63.336 1.00 19.77 640 ALA A C 1
ATOM 3951 O O . ALA A 1 510 ? -7.654 -2.153 63.611 1.00 20.49 640 ALA A O 1
ATOM 3953 N N . LEU A 1 511 ? -9.745 -2.885 64.028 1.00 19.38 641 LEU A N 1
ATOM 3954 C CA . LEU A 1 511 ? -9.347 -3.869 65.059 1.00 18.97 641 LEU A CA 1
ATOM 3955 C C . LEU A 1 511 ? -9.923 -5.223 64.665 1.00 19.47 641 LEU A C 1
ATOM 3956 O O . LEU A 1 511 ? -11.157 -5.435 64.707 1.00 20.30 641 LEU A O 1
ATOM 3961 N N . GLU A 1 512 ? -9.046 -6.150 64.287 1.00 19.30 642 GLU A N 1
ATOM 3962 C CA . GLU A 1 512 ? -9.540 -7.422 63.737 1.00 19.05 642 GLU A CA 1
ATOM 3963 C C . GLU A 1 512 ? -10.128 -8.323 64.800 1.00 19.80 642 GLU A C 1
ATOM 3964 O O . GLU A 1 512 ? -11.208 -8.889 64.622 1.00 20.11 642 GLU A O 1
ATOM 3970 N N . PHE A 1 513 ? -9.415 -8.458 65.916 1.00 19.45 643 PHE A N 1
ATOM 3971 C CA . PHE A 1 513 ? -9.747 -9.511 66.858 1.00 19.71 643 PHE A CA 1
ATOM 3972 C C . PHE A 1 513 ? -10.436 -9.004 68.106 1.00 19.57 643 PHE A C 1
ATOM 3973 O O . PHE A 1 513 ? -10.081 -7.925 68.653 1.00 19.44 643 PHE A O 1
ATOM 3981 N N . ASN A 1 514 ? -11.381 -9.815 68.592 1.00 19.08 644 ASN A N 1
ATOM 3982 C CA . ASN A 1 514 ? -11.986 -9.565 69.916 1.00 19.86 644 ASN A CA 1
ATOM 3983 C C . ASN A 1 514 ? -10.899 -9.396 70.987 1.00 19.43 644 ASN A C 1
ATOM 3984 O O . ASN A 1 514 ? -9.822 -10.028 70.902 1.00 19.76 644 ASN A O 1
ATOM 3989 N N . SER A 1 515 ? -11.171 -8.556 71.994 1.00 19.55 645 SER A N 1
ATOM 3990 C CA . SER A 1 515 ? -10.262 -8.317 73.111 1.00 18.72 645 SER A CA 1
ATOM 3991 C C . SER A 1 515 ? -8.958 -7.674 72.649 1.00 18.64 645 SER A C 1
ATOM 3992 O O . SER A 1 515 ? -7.842 -8.176 72.903 1.00 18.04 645 SER A O 1
ATOM 3995 N N . SER A 1 516 ? -9.109 -6.552 71.964 1.00 18.44 646 SER A N 1
ATOM 3996 C CA . SER A 1 516 ? -7.950 -5.773 71.494 1.00 18.61 646 SER A CA 1
ATOM 3997 C C . SER A 1 516 ? -8.273 -4.277 71.496 1.00 18.83 646 SER A C 1
ATOM 3998 O O . SER A 1 516 ? -9.432 -3.903 71.518 1.00 18.31 646 SER A O 1
ATOM 4001 N N . ILE A 1 517 ? -7.240 -3.434 71.523 1.00 17.65 647 ILE A N 1
ATOM 4002 C CA . ILE A 1 517 ? -7.397 -1.961 71.538 1.00 17.01 647 ILE A CA 1
ATOM 4003 C C . ILE A 1 517 ? -6.489 -1.284 70.526 1.00 16.96 647 ILE A C 1
ATOM 4004 O O . ILE A 1 517 ? -5.480 -1.859 70.084 1.00 16.30 647 ILE A O 1
ATOM 4009 N N . GLY A 1 518 ? -6.840 -0.052 70.159 1.00 17.33 648 GLY A N 1
ATOM 4010 C CA . GLY A 1 518 ? -5.959 0.783 69.333 1.00 17.06 648 GLY A CA 1
ATOM 4011 C C . GLY A 1 518 ? -6.111 2.210 69.801 1.00 17.32 648 GLY A C 1
ATOM 4012 O O . GLY A 1 518 ? -7.225 2.641 70.123 1.00 17.68 648 GLY A O 1
ATOM 4013 N N . PHE A 1 519 ? -4.991 2.929 69.886 1.00 16.87 649 PHE A N 1
ATOM 4014 C CA . PHE A 1 519 ? -5.032 4.339 70.235 1.00 17.11 649 PHE A CA 1
ATOM 4015 C C . PHE A 1 519 ? -5.215 5.212 68.988 1.00 17.43 649 PHE A C 1
ATOM 4016 O O . PHE A 1 519 ? -4.786 4.862 67.888 1.00 17.87 649 PHE A O 1
ATOM 4024 N N . PHE A 1 520 ? -5.858 6.357 69.173 1.00 17.58 650 PHE A N 1
ATOM 4025 C CA . PHE A 1 520 ? -5.985 7.313 68.086 1.00 18.07 650 PHE A CA 1
ATOM 4026 C C . PHE A 1 520 ? -6.186 8.717 68.617 1.00 18.73 650 PHE A C 1
ATOM 4027 O O . PHE A 1 520 ? -6.574 8.914 69.780 1.00 19.52 650 PHE A O 1
ATOM 4035 N N . PHE A 1 521 ? -5.902 9.684 67.758 1.00 19.41 651 PHE A N 1
ATOM 4036 C CA . PHE A 1 521 ? -6.193 11.093 68.048 1.00 20.27 651 PHE A CA 1
ATOM 4037 C C . PHE A 1 521 ? -7.506 11.561 67.433 1.00 22.08 651 PHE A C 1
ATOM 4038 O O . PHE A 1 521 ? -7.748 11.354 66.244 1.00 22.58 651 PHE A O 1
ATOM 4046 N N . GLY A 1 522 ? -8.322 12.223 68.259 1.00 24.07 652 GLY A N 1
ATOM 4047 C CA . GLY A 1 522 ? -9.610 12.788 67.859 1.00 26.03 652 GLY A CA 1
ATOM 4048 C C . GLY A 1 522 ? -9.439 14.098 67.104 1.00 27.76 652 GLY A C 1
ATOM 4049 O O . GLY A 1 522 ? -8.311 14.525 66.847 1.00 27.05 652 GLY A O 1
ATOM 4050 N N . THR A 1 523 ? -10.551 14.742 66.755 1.00 30.09 653 THR A N 1
ATOM 4051 C CA . THR A 1 523 ? -10.519 15.931 65.868 1.00 32.61 653 THR A CA 1
ATOM 4052 C C . THR A 1 523 ? -9.867 17.158 66.477 1.00 32.71 653 THR A C 1
ATOM 4053 O O . THR A 1 523 ? -9.433 18.062 65.742 1.00 33.85 653 THR A O 1
ATOM 4057 N N . ASP A 1 524 ? -9.823 17.203 67.806 1.00 31.88 654 ASP A N 1
ATOM 4058 C CA . ASP A 1 524 ? -9.071 18.235 68.513 1.00 31.64 654 ASP A CA 1
ATOM 4059 C C . ASP A 1 524 ? -7.837 17.663 69.221 1.00 30.91 654 ASP A C 1
ATOM 4060 O O . ASP A 1 524 ? -7.450 18.146 70.289 1.00 30.21 654 ASP A O 1
ATOM 4062 N N . ASP A 1 525 ? -7.214 16.642 68.615 1.00 29.97 655 ASP A N 1
ATOM 4063 C CA . ASP A 1 525 ? -6.004 16.015 69.163 1.00 30.06 655 ASP A CA 1
ATOM 4064 C C . ASP A 1 525 ? -6.169 15.289 70.502 1.00 28.94 655 ASP A C 1
ATOM 4065 O O . ASP A 1 525 ? -5.169 15.033 71.178 1.00 29.60 655 ASP A O 1
ATOM 4070 N N . GLU A 1 526 ? -7.406 14.969 70.891 1.00 26.73 656 GLU A N 1
ATOM 4071 C CA . GLU A 1 526 ? -7.674 14.223 72.132 1.00 25.75 656 GLU A CA 1
ATOM 4072 C C . GLU A 1 526 ? -7.196 12.774 71.940 1.00 23.39 656 GLU A C 1
ATOM 4073 O O . GLU A 1 526 ? -7.575 12.138 70.951 1.00 23.04 656 GLU A O 1
ATOM 4079 N N . LEU A 1 527 ? -6.345 12.271 72.843 1.00 21.17 657 LEU A N 1
ATOM 4080 C CA . LEU A 1 527 ? -5.943 10.864 72.785 1.00 19.75 657 LEU A CA 1
ATOM 4081 C C . LEU A 1 527 ? -7.063 9.969 73.327 1.00 19.32 657 LEU A C 1
ATOM 4082 O O . LEU A 1 527 ? -7.604 10.232 74.409 1.00 19.11 657 LEU A O 1
ATOM 4087 N N . ARG A 1 528 ? -7.394 8.928 72.556 1.00 18.30 658 ARG A N 1
ATOM 4088 C CA . ARG A 1 528 ? -8.487 8.031 72.866 1.00 19.08 658 ARG A CA 1
ATOM 4089 C C . ARG A 1 528 ? -8.091 6.603 72.571 1.00 18.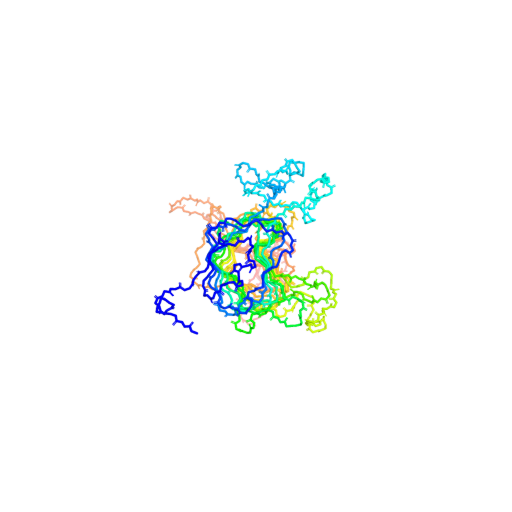84 658 ARG A C 1
ATOM 4090 O O . ARG A 1 528 ? -7.132 6.344 71.808 1.00 19.72 658 ARG A O 1
ATOM 4098 N N . ILE A 1 529 ? -8.859 5.682 73.158 1.00 18.66 659 ILE A N 1
ATOM 4099 C CA . ILE A 1 529 ? -8.657 4.256 72.940 1.00 18.10 659 ILE A CA 1
ATOM 4100 C C . ILE A 1 529 ? -9.937 3.701 72.361 1.00 17.98 659 ILE A C 1
ATOM 4101 O O . ILE A 1 529 ? -10.983 3.842 72.988 1.00 18.71 659 ILE A O 1
ATOM 4106 N N . LEU A 1 530 ? -9.863 3.078 71.182 1.00 16.75 660 LEU A N 1
ATOM 4107 C CA . LEU A 1 530 ? -10.973 2.244 70.710 1.00 17.48 660 LEU A CA 1
ATOM 4108 C C . LEU A 1 530 ? -10.758 0.841 71.273 1.00 17.36 660 LEU A C 1
ATOM 4109 O O . LEU A 1 530 ? -9.680 0.249 71.090 1.00 17.65 660 LEU A O 1
ATOM 4114 N N . ALA A 1 531 ? -11.762 0.296 71.959 1.00 17.91 661 ALA A N 1
ATOM 4115 C CA . ALA A 1 531 ? -11.633 -1.042 72.563 1.00 19.44 661 ALA A CA 1
ATOM 4116 C C . ALA A 1 531 ? -12.631 -1.981 71.948 1.00 19.58 661 ALA A C 1
ATOM 4117 O O . ALA A 1 531 ? -13.838 -1.708 72.003 1.00 20.00 661 ALA A O 1
ATOM 4119 N N . LYS A 1 532 ? -12.132 -3.097 71.407 1.00 18.97 662 LYS A N 1
ATOM 4120 C CA . LYS A 1 532 ? -12.986 -4.175 70.932 1.00 19.40 662 LYS A CA 1
ATOM 4121 C C . LYS A 1 532 ? -13.060 -5.221 72.047 1.00 19.44 662 LYS A C 1
ATOM 4122 O O . LYS A 1 532 ? -12.091 -5.910 72.329 1.00 19.63 662 LYS A O 1
ATOM 4128 N N . LYS A 1 533 ? -14.209 -5.291 72.715 1.00 20.21 663 LYS A N 1
ATOM 4129 C CA . LYS A 1 533 ? -14.389 -6.146 73.886 1.00 21.34 663 LYS A CA 1
ATOM 4130 C C . LYS A 1 533 ? -14.329 -7.645 73.546 1.00 21.68 663 LYS A C 1
ATOM 4131 O O . LYS A 1 533 ? -14.333 -8.017 72.380 1.00 21.60 663 LYS A O 1
ATOM 4137 N N . PRO A 1 534 ? -14.277 -8.514 74.573 1.00 22.07 664 PRO A N 1
ATOM 4138 C CA . PRO A 1 534 ? -14.252 -9.955 74.317 1.00 22.76 664 PRO A CA 1
ATOM 4139 C C . PRO A 1 534 ? -15.463 -10.483 73.525 1.00 23.33 664 PRO A C 1
ATOM 4140 O O . PRO A 1 534 ? -15.338 -11.507 72.825 1.00 24.04 664 PRO A O 1
ATOM 4144 N N . ASP A 1 535 ? -16.596 -9.779 73.608 1.00 23.78 665 ASP A N 1
ATOM 4145 C CA . ASP A 1 535 ? -17.794 -10.197 72.875 1.00 23.98 665 ASP A CA 1
ATOM 4146 C C . ASP A 1 535 ? -17.888 -9.570 71.478 1.00 23.90 665 ASP A C 1
ATOM 4147 O O . ASP A 1 535 ? -18.862 -9.820 70.761 1.00 24.45 665 ASP A O 1
ATOM 4152 N N . GLY A 1 536 ? -16.876 -8.792 71.073 1.00 23.43 666 GLY A N 1
ATOM 4153 C CA . GLY A 1 536 ? -16.856 -8.194 69.723 1.00 23.87 666 GLY A CA 1
ATOM 4154 C C . GLY A 1 536 ? -17.497 -6.814 69.608 1.00 23.73 666 GLY A C 1
ATOM 4155 O O . GLY A 1 536 ? -17.368 -6.155 68.568 1.00 24.88 666 GLY A O 1
ATOM 4156 N N . THR A 1 537 ? -18.169 -6.359 70.665 1.00 22.71 667 THR A N 1
ATOM 4157 C CA . THR A 1 537 ? -18.722 -4.998 70.681 1.00 22.69 667 THR A CA 1
ATOM 4158 C C . THR A 1 537 ? -17.637 -3.980 71.058 1.00 22.23 667 THR A C 1
ATOM 4159 O O . THR A 1 537 ? -16.561 -4.355 71.532 1.00 21.84 667 THR A O 1
ATOM 4163 N N . PHE A 1 538 ? -17.946 -2.703 70.876 1.00 21.44 668 PHE A N 1
ATOM 4164 C CA . PHE A 1 538 ? -16.959 -1.640 70.995 1.00 20.89 668 PHE A CA 1
ATOM 4165 C C . PHE A 1 538 ? -17.336 -0.559 72.004 1.00 21.92 668 PHE A C 1
ATOM 4166 O O . PHE A 1 538 ? -18.530 -0.213 72.156 1.00 20.98 668 PHE A O 1
ATOM 4174 N N . VAL A 1 539 ? -16.304 -0.004 72.653 1.00 21.93 669 VAL A N 1
ATOM 4175 C CA . VAL A 1 539 ? -16.429 1.211 73.463 1.00 22.79 669 VAL A CA 1
ATOM 4176 C C . VAL A 1 539 ? -15.189 2.069 73.229 1.00 21.54 669 VAL A C 1
ATOM 4177 O O . VAL A 1 539 ? -14.117 1.569 72.837 1.00 21.20 669 VAL A O 1
ATOM 4181 N N . THR A 1 540 ? -15.351 3.368 73.435 1.00 21.17 670 THR A N 1
ATOM 4182 C CA . THR A 1 540 ? -14.237 4.285 73.284 1.00 20.89 670 THR A CA 1
ATOM 4183 C C . THR A 1 540 ? -13.966 4.968 74.616 1.00 20.97 670 THR A C 1
ATOM 4184 O O . THR A 1 540 ? -14.893 5.530 75.241 1.00 22.59 670 THR A O 1
ATOM 4188 N N . TYR A 1 541 ? -12.709 4.946 75.040 1.00 20.38 671 TYR A N 1
ATOM 4189 C CA . TYR A 1 541 ? -12.263 5.672 76.233 1.00 22.21 671 TYR A CA 1
ATOM 4190 C C . TYR A 1 541 ? -11.568 6.953 75.839 1.00 24.27 671 TYR A C 1
ATOM 4191 O O . TYR A 1 541 ? -10.777 6.962 74.908 1.00 23.59 671 TYR A O 1
ATOM 4200 N N . SER A 1 542 ? -11.900 8.043 76.528 1.00 26.99 672 SER A N 1
ATOM 4201 C CA . SER A 1 542 ? -11.171 9.290 76.360 1.00 30.51 672 SER A CA 1
ATOM 4202 C C . SER A 1 542 ? -10.238 9.430 77.554 1.00 32.42 672 SER A C 1
ATOM 4203 O O . SER A 1 542 ? -10.592 9.064 78.677 1.00 33.72 672 SER A O 1
ATOM 4206 N N . LEU A 1 543 ? -9.016 9.884 77.323 1.00 33.54 673 LEU A N 1
ATOM 4207 C CA . LEU A 1 543 ? -8.084 9.999 78.441 1.00 34.85 673 LEU A CA 1
ATOM 4208 C C . LEU A 1 543 ? -8.130 11.398 79.005 1.00 35.73 673 LEU A C 1
ATOM 4209 O O . LEU A 1 543 ? -8.597 12.328 78.321 1.00 36.12 673 LEU A O 1
#

CATH classification: 2.160.20.20

B-factor: mean 19.9, std 12.26, range [9.54, 187.5]

Nearest PDB structures (foldseek):
  3riq-assembly1_A  TM=1.002E+00  e=2.639E-97  unclassified
  1tsp-assembly1_A  TM=9.225E-01  e=4.909E-47  Lederbergvirus P22
  1qq1-assembly1_A  TM=9.262E-01  e=7.673E-46  Lederbergvirus P22
  1qrc-assembly1_A  TM=9.259E-01  e=1.949E-45  Lederbergvirus P22
  1clw-assembly1_A  TM=9.265E-01  e=1.199E-44  Lederbergvirus P22

InterPro domains:
  IPR011050 Pectin lyase fold/virulence factor [SSF51126] (134-671)
  IPR012332 Autotransporter, pectate lyase C-like domain superfamily [G3DSA:2.160.20.20] (135-673)
  IPR015331 P22 tailspike C-terminal domain [PF09251] (136-670)
  IPR040775 Tail spike TSP1/Gp66, N-terminal domain [PF18668] (65-130)

Sequence (541 aa):
FRSEADKKFKYSVKLSDYMTLQEAATAAVDSSLLIDIIDYNFIDGEAVDFGGKVLTIECKAKFIGDGVLNWNNLGSGSKVISPHMHTKTTPYTVYRFDDNGNWVTNPTTVLASVAQRLDKGYKPNVNDHDIWASLPDNVKNQVAGATLRVNSANNIIFTHPEATMGGYLFTLCNHILVESSPRNFIAWESGITFENHHTTAWGTGNKKVVGGEIKYGSGSAVLFIRNDGGDDHDGGVRDLISYRVGEESGVKTYQNEIGGRSARNYRLVFDNITTIQCYYDGIDVNADTGSPTERVDDYTLAEYPWFQLPTQHIIRNIITRDCMGIGAWWDGQKNIIDNVVTYEAHKEGMFDRGTNNDITNITVVCCANKDLTNLNQIVCEGGSRLRGIMVHAYTTQGYAVYAPSSEVVSSNVSCAGSGTKKKILCTYVVADIQGGNINVQHGEENAMTLSMRPAMGGTINPSLVLTADCQVASPGNEASIVKLSAIQDGARVGELQLLNRLGFKHMSIPVAESQLPESALEFNSSIGFFFGTDDELRILAKKPDGTFVTYSL

Secondary structure (DSSP, 8-state):
---HHHHHS--EEEGGGSSSHHHHHHH-SSEEEE-S-EE--TTEEEE-TT---EEEESS-EEESEEEEEE-PPTT-EEES-EEEESSPPEEB--B-TTS-B---HHHHHHT-EE-SSS-B---TT-TTTGGG--HHHHT----EEEEEES-EEEEEES-EEEEEEEEEES-EEEEEE---SEEEEEEEEEEE-TTSSS-B-S-EEES-EEEE-SS-SEEEESBB-TTTT--EEEEEEEES-SS-SSEE--SEETTEE---BS-EEEEEEEES-SS-S-EE-S--SS----SSS--TTTS-TT------EEEEEEEES-SS-SSEE-SSS-EEEEEEEES-SS-SEEE-SSS-EEEEEEEES-STT-SS--SEEE-S--EEEEEEEE-SS-SS-SEEEEEEEEEEEEE-TTS---EEEEEEPPP--SS-----SSSEEEEEE--STTT-SS-SEEEEEEEEE--TT--EEEEEEEEEETTEEEEEEEESGGG---EE---BSS---GGG--SSSEEEEEE-TTS-EEEEEE-TTS-EEEEE-

Solvent-accessible surface area: 25823 Å² total; per-residue (Å²): 230,73,38,154,51,56,160,151,130,150,89,66,25,85,2,52,88,69,167,51,0,56,80,0,0,95,40,2,94,43,12,0,44,0,44,89,74,19,103,7,128,94,46,30,54,0,70,0,56,46,56,90,2,43,0,56,9,148,21,72,0,31,0,16,24,38,0,24,1,39,82,8,7,67,42,2,84,0,37,38,0,18,0,34,3,133,58,42,0,60,0,1,38,6,16,58,157,130,23,72,31,26,83,84,72,102,68,0,61,85,21,26,40,99,44,69,88,68,1,10,41,10,24,92,41,1,144,47,2,92,109,71,14,76,58,93,8,72,103,40,109,11,2,0,26,0,64,0,29,75,2,71,78,0,55,1,19,80,0,32,0,18,0,0,3,5,34,1,8,50,0,40,81,0,39,1,67,29,0,114,84,0,30,0,18,81,19,0,0,14,0,24,6,15,91,56,78,68,68,2,42,3,1,61,0,28,15,26,47,0,72,11,0,8,5,1,0,0,21,0,9,5,1,22,1,18,108,120,39,43,6,2,2,112,54,2,65,0,54,16,2,2,38,3,0,0,34,1,65,21,35,48,45,89,50,58,0,0,0,1,14,58,1,39,0,22,63,0,37,0,46,2,0,36,68,14,0,0,10,2,3,3,0,52,53,89,88,87,88,9,65,64,27,90,53,55,102,103,60,72,22,42,56,0,15,2,54,4,48,0,101,43,2,73,2,97,0,0,17,6,17,0,0,37,0,1,0,28,110,1,95,0,41,56,0,33,0,90,42,1,8,77,20,0,0,20,0,64,2,23,50,0,40,0,32,85,1,27,0,14,16,2,0,70,69,105,82,105,48,26,0,0,10,1,108,11,28,2,64,1,93,11,0,108,3,61,1,142,20,100,47,23,70,0,0,76,0,53,70,1,79,2,29,122,39,58,29,42,50,99,7,4,105,117,52,57,11,90,110,71,32,112,172,166,77,67,159,153,135,105,153,108,84,125,106,39,46,80,92,61,93,98,76,74,64,78,73,42,157,70,30,47,56,19,72,20,52,22,42,106,63,82,42,136,78,106,116,36,47,14,59,48,62,7,51,46,112,138,56,56,87,59,47,62,47,30,58,39,123,138,41,157,183,76,103,34,104,64,47,31,161,72,110,28,74,101,102,54,19,134,140,79,80,36,102,15,55,0,76,8,151,73,115,68,62,57,27,8,11,33,78,103,106,21,67,49,60,72,127,81,155

Organism: NCBI:txid1113547

Foldseek 3Di:
DADPVSVPDDFEFEPVVDDDPQVQLVPGAEEYEDQEEAEDEAPAEHENPQHQYEYAYPYADEEFHEYEYENHHANHEYEAYEFEKNDFAFFFDQADPVRDGHDPLVVRLVRTDGDQQAGAQDDDVPVSCPVPDDDCRVVPTIEYEYEYEQYEHYEYEQYEYRLYAYEYENYALYEYEADEVHEYHAAHYEDAYFPDLAAHELHEYEHYEHHEHLYEPYEAFRHEHPCVQRYYYEHYEYEAYNEEPYEYDEADDPQAQGGYARHEAYAYEYEAHAAEPYYAEHYDDDDDAHHSADGCVRPNGLAAQRQYEYENYEYEQYAHEHDEYTHENYEYEHYEYYNACAAPYEYAYEHYEEEAYEFEAHVVVVPLHENYEYDYEYEYEHYEYEHPAQRHAPYHYQNYEYENYYYDDDHHHHHHYDYYDDDDDDDDDDDDPDQKDWDFAQPVVVPDDGGQKIWMWGWPDPDVVDTDTKIWIFGDDPRHTDQIWMAQVVNPRDIDGDAAAEDDDLVNDPDAQDWGWYAYPVRFIKIWHQHNVRDIDMGTD

Radius of gyration: 32.98 Å; Cα contacts (8 Å, |Δi|>4): 1665; chains: 1; bounding box: 80×89×79 Å